Protein 6U1R (pdb70)

Solvent-accessible surface area: 25966 Å² total; per-residue (Å²): 88,31,0,36,0,43,0,7,1,20,26,12,52,2,0,1,0,2,9,0,66,38,1,8,9,8,3,5,56,13,2,15,56,36,42,8,32,133,142,56,49,62,29,2,96,164,37,2,107,93,49,4,31,59,77,1,32,105,98,9,17,60,78,0,61,159,36,3,48,86,0,1,107,25,0,85,91,58,64,8,107,22,49,109,7,147,64,63,76,13,134,17,68,4,19,7,32,56,27,138,7,163,0,8,8,0,0,0,0,0,11,2,5,2,8,2,10,2,56,20,2,0,16,12,2,12,0,17,32,9,20,9,16,6,12,21,12,0,11,104,18,3,33,77,2,7,117,55,26,2,58,9,6,8,5,6,51,3,3,0,48,88,57,0,8,51,126,134,5,123,48,30,124,151,74,90,105,57,99,28,2,17,38,83,50,3,7,0,0,2,2,0,0,5,0,10,0,1,72,1,1,0,0,1,85,1,0,3,1,1,49,35,0,18,69,4,0,55,42,49,10,88,119,85,23,112,22,41,58,5,121,10,104,13,64,40,5,41,25,0,2,34,4,0,4,2,0,7,49,20,64,0,0,0,0,33,93,31,6,46,55,126,164,18,28,172,47,2,152,76,14,80,60,15,71,3,36,109,10,140,51,106,2,141,27,115,10,100,28,29,52,65,12,16,4,2,3,3,2,4,1,34,89,78,68,0,0,0,5,124,113,5,125,41,6,29,140,16,0,126,106,74,55,10,119,31,36,58,4,47,0,29,31,0,11,3,0,64,9,4,3,4,8,0,0,3,0,0,49,2,153,29,90,44,83,63,41,71,88,34,0,36,1,42,0,7,1,20,23,12,49,4,0,1,0,5,22,0,88,44,0,9,45,23,11,107,95,20,5,12,86,25,20,36,93,85,18,30,109,77,1,36,104,106,14,30,61,80,0,59,159,37,4,59,82,0,4,105,23,0,90,76,58,66,8,112,18,54,135,19,80,107,40,81,16,134,18,67,4,22,8,35,55,21,140,8,168,0,8,11,0,2,0,1,0,12,3,5,2,9,2,10,3,48,20,2,1,16,12,3,11,0,18,37,14,20,10,18,6,12,17,2,0,10,74,14,2,30,70,2,3,143,54,26,1,72,10,4,8,4,8,52,4,9,0,64,88,57,0,10,33,106,139,3,132,83,118,111,142,20,0,17,38,84,54,4,10,0,0,3,2,0,0,4,0,8,0,1,83,0,1,0,0,1,82,1,0,3,0,0,34,24,0,1,77,4,0,61,57,47,10,91,126,89,25,116,16,38,71,6,115,10,96,10,66,51,4,44,20,0,3,33,3,0,5,1,1,6,50,20,67,0,0,0,0,32,89,26,6,48,61,136,149,24,26,157,26,2,144,79,13,80,65,14,71,3,37,109,9,140,45,76,5,159,61,143,51,80,26,23,41,63,10,9,4,2,3,3,1,4,0,34,87,77,64,0,0,0,4,122,109,4,127,39,6,23,137,16,0,122,104,73,56,12,124,29,35,54,5,50,0,16,23,0,8,2,0,39,5,4,3,4,8,0,0,3,1,0,43,2,157,29,90,37,88,65,38,81

Radius of gyration: 27.12 Å; Cα contacts (8 Å, |Δi|>4): 1651; chains: 2; bounding box: 63×50×79 Å

Foldseek 3Di:
DLFFDFFQFFFFAEKEFFALPLFWAAACPDFQCQLDDPVCSVLQPVVHHHFTLHHDPPVLRVVQVVLSVVVVVVCVVVNYHYHYQDWDNQQPKDDDPAGTGRGAGGGQFPQFAWDRHGLEIEGFQWLRPSCLCVCVSCVVVVVVSVVVPGHYYYDPHDPNHPLQFAPVDDQDDLPDAADEGGDVPAAGGTNQQWGGDFQEIEGEDANIGDPRNVVVVCVVSVVRHDYHYFAWPNNSDDGCQLAWADQAQQEIEGEPRTHDPVRGPPVNVSHDYQYQDQQVDWDDDPNDSDDSSQQSNWHHSHSAEIEGEDSSVSRCVSSVVVRHDYDYGHRSSCCSSPHGDNRRMDRRDRPDDGDDRD/DLFFDFFQFFAFAEKEFFALPQFWADDCPPAQVQQFCLTQHRDPPVLRVVLRVLSVVVVVVCVVVNYHYHYWADDNQQPKDDDPAGIGRGAGGRQFPQFQWDRHGLEIEGFQWLNPSCLCVCVRVVVVVVVSVVVPGHYYYDPHDPNHPQQFDRVDDQDCPATGDVPAAGGTNLQWGGDFQEIEGEDANIGDPRNVVVVCVVSVVRHDYHYFYWPDSSDDGCQLAWADQAQQEIEGEVNTHDPVRDPPVNPSHDYQYQDQQVDQQDDPAAGDGSSLQSNWGHSHSAEIEGEPSSVSRCVSSVVVRHHYDYGHRSSCCSSPHDDNRRMDRRDGPDDRDDRD

Sequence (698 aa):
CPVNSYNEWDALEEVIVGSVEEGAMLPALEPINKWTFPLEELASAQKVLFEETGGIPYPPEMIAVAHKELNEFIHILEAEGVKVRRVKPVDFFASFSTPAWQVRSGFCAANPRDVFLVIGNEIIEAPMADRNRYFEAWAYRDLLKEYFQAGAKWTAAPKPQLFDAQYDFNFQFPQTGEPSRFVVTEFEPTFDAADFVRCGRDIFGQKSHVTNSLGIEEWLQQRHLEDEYRIHIIESQCPEALHIDTTLMPLAPGKILVNPEEFVDVNKLPKILKSWDILVAPYPNHIPQNQLRLVSEWAGLNVLMLDEERVIVEKKQEPMIKALKDWGFKPIVCSFESYYPFLGSFHCATLDVRRRGTLQSYFCPVNSYNEWDALEEVIVGSVEGAMLPALEPINKWTFPTGGIPYPPEMIAVAHKELNEFIHHILEAEGVKVRRVKPVDFFASFSTPAWQVRSGFCAANPRDVFLVIGNEIIEAPMADRNRYFEAWAYRDLLKEYFQAGAKWTAAPKPQLFDAQYDFNFQFPSRFVVTEFEPTFDAADFVRCGRDIFGQKSHVTNSLGIEWLQRHLEDEYRIHIIESQCPEALHIDTTLMPLAPGKILVNPEFVDVNKLPKILKSWDILVAPYPNHIPQNQLRLVSEWAGLNVLMLDEERVIVEKKQEPMIKALKDWGFKPIVCSFESYYPFLGSFHCATLDVRRRGTLQSYF

CATH classification: 3.75.10.10

Structure (mmCIF, N/CA/C/O backbone):
data_6U1R
#
_entry.id   6U1R
#
_cell.length_a   49.378
_cell.length_b   100.562
_cell.length_c   163.941
_cell.angle_alpha   90.00
_cell.angle_beta   90.00
_cell.angle_gamma   90.00
#
_symmetry.space_group_name_H-M   'P 2 21 21'
#
loop_
_entity.id
_entity.type
_entity.pdbx_description
1 polymer SxtG
2 non-polymer 'FORMIC ACID'
3 water water
#
loop_
_atom_site.group_PDB
_atom_site.id
_atom_site.type_symbol
_atom_site.label_atom_id
_atom_site.label_alt_id
_atom_site.label_comp_id
_atom_site.label_asym_id
_atom_site.label_entity_id
_atom_site.label_seq_id
_atom_site.pdbx_PDB_ins_code
_atom_site.Cartn_x
_atom_site.Cartn_y
_atom_site.Cartn_z
_atom_site.occupancy
_atom_site.B_iso_or_equiv
_atom_site.auth_seq_id
_atom_site.auth_comp_id
_atom_site.auth_asym_id
_atom_site.auth_atom_id
_atom_site.pdbx_PDB_model_num
ATOM 1 N N . CYS A 1 26 ? 10.703 42.738 -17.133 1.00 27.03 20 CYS A N 1
ATOM 2 C CA . CYS A 1 26 ? 11.185 41.398 -16.774 1.00 24.64 20 CYS A CA 1
ATOM 3 C C . CYS A 1 26 ? 10.391 40.870 -15.585 1.00 22.44 20 CYS A C 1
ATOM 4 O O . CYS A 1 26 ? 10.323 41.527 -14.546 1.00 26.12 20 CYS A O 1
ATOM 11 N N . PRO A 1 27 ? 9.777 39.694 -15.731 1.00 21.74 21 PRO A N 1
ATOM 12 C CA . PRO A 1 27 ? 8.971 39.149 -14.626 1.00 21.41 21 PRO A CA 1
ATOM 13 C C . PRO A 1 27 ? 9.789 38.622 -13.455 1.00 18.90 21 PRO A C 1
ATOM 14 O O . PRO A 1 27 ? 9.211 38.380 -12.392 1.00 19.14 21 PRO A O 1
ATOM 25 N N . VAL A 1 28 ? 11.080 38.385 -13.623 1.00 18.02 22 VAL A N 1
ATOM 26 C CA . VAL A 1 28 ? 11.961 37.958 -12.531 1.00 17.86 22 VAL A CA 1
ATOM 27 C C . VAL A 1 28 ? 12.687 39.188 -11.989 1.00 17.44 22 VAL A C 1
ATOM 28 O O . VAL A 1 28 ? 13.428 39.856 -12.721 1.00 17.77 22 VAL A O 1
ATOM 41 N N . ASN A 1 29 ? 12.473 39.490 -10.702 1.00 15.95 23 ASN A N 1
ATOM 42 C CA . ASN A 1 29 ? 13.083 40.664 -10.069 1.00 15.81 23 ASN A CA 1
ATOM 43 C C . ASN A 1 29 ? 12.948 40.467 -8.554 1.00 15.35 23 ASN A C 1
ATOM 44 O O . ASN A 1 29 ? 11.888 40.755 -8.000 1.00 16.12 23 ASN A O 1
ATOM 55 N N . SER A 1 30 ? 14.003 39.968 -7.904 1.00 14.38 24 SER A N 1
ATOM 56 C CA . SER A 1 30 ? 13.970 39.805 -6.445 1.00 15.17 24 SER A CA 1
ATOM 57 C C . SER A 1 30 ? 15.383 39.917 -5.894 1.00 14.71 24 SER A C 1
ATOM 58 O O . SER A 1 30 ? 16.252 39.140 -6.280 1.00 14.67 24 SER A O 1
ATOM 66 N N . TYR A 1 31 ? 15.594 40.866 -4.982 1.00 14.08 25 TYR A N 1
ATOM 67 C CA . TYR A 1 31 ? 16.911 41.185 -4.455 1.00 14.05 25 TYR A CA 1
ATOM 68 C C . TYR A 1 31 ? 17.073 40.882 -2.970 1.00 13.65 25 TYR A C 1
ATOM 69 O O . TYR A 1 31 ? 18.192 40.987 -2.464 1.00 15.90 25 TYR A O 1
ATOM 87 N N . ASN A 1 32 ? 16.008 40.505 -2.270 1.00 13.40 26 ASN A N 1
ATOM 88 C CA . ASN A 1 32 ? 16.056 40.303 -0.825 1.00 14.18 26 ASN A CA 1
ATOM 89 C C . ASN A 1 32 ? 14.798 39.542 -0.419 1.00 13.84 26 ASN A C 1
ATOM 90 O O . ASN A 1 32 ? 13.967 39.199 -1.261 1.00 14.19 26 ASN A O 1
ATOM 101 N N . GLU A 1 33 ? 14.640 39.303 0.880 1.00 13.52 27 GLU A N 1
ATOM 102 C CA . GLU A 1 33 ? 13.552 38.453 1.368 1.00 13.94 27 GLU A CA 1
ATOM 103 C C . GLU A 1 33 ? 12.263 39.217 1.686 1.00 12.60 27 GLU A C 1
ATOM 104 O O . GLU A 1 33 ? 11.283 38.584 2.084 1.00 14.05 27 GLU A O 1
ATOM 116 N N . TRP A 1 34 ? 12.222 40.543 1.507 1.00 14.01 28 TRP A N 1
ATOM 117 C CA . TRP A 1 34 ? 11.159 41.349 2.110 1.00 14.68 28 TRP A CA 1
ATOM 118 C C . TRP A 1 34 ? 10.482 42.356 1.185 1.00 15.96 28 TRP A C 1
ATOM 119 O O . TRP A 1 34 ? 9.428 42.873 1.575 1.00 16.66 28 TRP A O 1
ATOM 140 N N . ASP A 1 35 ? 11.060 42.718 0.042 1.00 15.18 29 ASP A N 1
ATOM 141 C CA . ASP A 1 35 ? 10.388 43.691 -0.814 1.00 16.70 29 ASP A CA 1
ATOM 142 C C . ASP A 1 35 ? 9.008 43.158 -1.217 1.00 17.15 29 ASP A C 1
ATOM 143 O O . ASP A 1 35 ? 8.760 41.943 -1.252 1.00 16.32 29 ASP A O 1
ATOM 152 N N . ALA A 1 36 ? 8.100 44.086 -1.517 1.00 17.02 30 ALA A N 1
ATOM 153 C CA . ALA A 1 36 ? 6.693 43.762 -1.747 1.00 15.98 30 ALA A CA 1
ATOM 154 C C . ALA A 1 36 ? 6.512 42.632 -2.760 1.00 17.82 30 ALA A C 1
ATOM 155 O O . ALA A 1 36 ? 6.888 42.763 -3.929 1.00 16.85 30 ALA A O 1
ATOM 162 N N . LEU A 1 37 ? 5.905 41.532 -2.314 1.00 15.37 31 LEU A N 1
ATOM 163 C CA . LEU A 1 37 ? 5.873 40.290 -3.088 1.00 16.17 31 LEU A CA 1
ATOM 164 C C . LEU A 1 37 ? 4.792 40.365 -4.160 1.00 16.86 31 LEU A C 1
ATOM 165 O O . LEU A 1 37 ? 3.616 40.584 -3.845 1.00 17.11 31 LEU A O 1
ATOM 181 N N . GLU A 1 38 ? 5.188 40.199 -5.422 1.00 16.41 32 GLU A N 1
ATOM 182 C CA . GLU A 1 38 ? 4.256 40.272 -6.550 1.00 17.58 32 GLU A CA 1
ATOM 183 C C . GLU A 1 38 ? 3.961 38.917 -7.170 1.00 17.42 32 GLU A C 1
ATOM 184 O O . GLU A 1 38 ? 2.828 38.661 -7.580 1.00 15.39 32 GLU A O 1
ATOM 196 N N . GLU A 1 39 ? 4.956 38.037 -7.248 1.00 16.27 33 GLU A N 1
ATOM 197 C CA . GLU A 1 39 ? 4.754 36.742 -7.878 1.00 17.06 33 GLU A CA 1
ATOM 198 C C . GLU A 1 39 ? 5.655 35.732 -7.186 1.00 16.30 33 GLU A C 1
ATOM 199 O O . GLU A 1 39 ? 6.817 36.031 -6.887 1.00 14.61 33 GLU A O 1
ATOM 211 N N . VAL A 1 40 ? 5.095 34.549 -6.922 1.00 16.29 34 VAL A N 1
ATOM 212 C CA . VAL A 1 40 ? 5.785 33.489 -6.196 1.00 15.26 34 VAL A CA 1
ATOM 213 C C . VAL A 1 40 ? 5.456 32.141 -6.838 1.00 16.49 34 VAL A C 1
ATOM 214 O O . VAL A 1 40 ? 4.316 31.904 -7.258 1.00 15.89 34 VAL A O 1
ATOM 227 N N . ILE A 1 41 ? 6.466 31.267 -6.965 1.00 14.80 35 ILE A N 1
ATOM 228 C CA . ILE A 1 41 ? 6.237 29.855 -7.280 1.00 14.58 35 ILE A CA 1
ATOM 229 C C . ILE A 1 41 ? 5.981 29.137 -5.965 1.00 14.60 35 ILE A C 1
ATOM 230 O O . ILE A 1 41 ? 6.728 29.325 -4.999 1.00 13.52 35 ILE A O 1
ATOM 246 N N . VAL A 1 42 ? 4.931 28.325 -5.911 1.00 14.92 36 VAL A N 1
ATOM 247 C CA . VAL A 1 42 ? 4.632 27.529 -4.722 1.00 13.78 36 VAL A CA 1
ATOM 248 C C . VAL A 1 42 ? 4.810 26.061 -5.081 1.00 15.85 36 VAL A C 1
ATOM 249 O O . VAL A 1 42 ? 4.490 25.643 -6.198 1.00 16.14 36 VAL A O 1
ATOM 262 N N . GLY A 1 43 ? 5.343 25.287 -4.145 1.00 15.03 37 GLY A N 1
ATOM 263 C CA . GLY A 1 43 ? 5.618 23.888 -4.377 1.00 14.87 37 GLY A CA 1
ATOM 264 C C . GLY A 1 43 ? 4.356 23.027 -4.466 1.00 16.72 37 GLY A C 1
ATOM 265 O O . GLY A 1 43 ? 3.216 23.482 -4.327 1.00 17.47 37 GLY A O 1
ATOM 269 N N . SER A 1 44 ? 4.592 21.745 -4.717 1.00 16.12 38 SER A N 1
ATOM 270 C CA . SER A 1 44 ? 3.537 20.745 -4.827 1.00 18.74 38 SER A CA 1
ATOM 271 C C . SER A 1 44 ? 3.975 19.484 -4.101 1.00 17.17 38 SER A C 1
ATOM 272 O O . SER A 1 44 ? 5.149 19.102 -4.174 1.00 16.40 38 SER A O 1
ATOM 280 N N . VAL A 1 45 ? 3.041 18.839 -3.396 1.00 15.24 39 VAL A N 1
ATOM 281 C CA . VAL A 1 45 ? 3.333 17.582 -2.716 1.00 16.38 39 VAL A CA 1
ATOM 282 C C . VAL A 1 45 ? 2.856 16.368 -3.493 1.00 17.15 39 VAL A C 1
ATOM 283 O O . VAL A 1 45 ? 3.103 15.237 -3.062 1.00 16.83 39 VAL A O 1
ATOM 296 N N . GLU A 1 46 ? 2.169 16.549 -4.611 1.00 18.49 40 GLU A N 1
ATOM 297 C CA A GLU A 1 46 ? 1.657 15.372 -5.299 0.35 19.52 40 GLU A CA 1
ATOM 298 C CA B GLU A 1 46 ? 1.656 15.411 -5.366 0.65 19.71 40 GLU A CA 1
ATOM 299 C C . GLU A 1 46 ? 2.802 14.578 -5.934 1.00 17.95 40 GLU A C 1
ATOM 300 O O . GLU A 1 46 ? 3.803 15.128 -6.411 1.00 15.79 40 GLU A O 1
ATOM 323 N N . GLY A 1 47 ? 2.660 13.254 -5.875 1.00 17.02 41 GLY A N 1
ATOM 324 C CA . GLY A 1 47 ? 3.652 12.324 -6.399 1.00 15.04 41 GLY A CA 1
ATOM 325 C C . GLY A 1 47 ? 4.926 12.239 -5.597 1.00 15.45 41 GLY A C 1
ATOM 326 O O . GLY A 1 47 ? 5.903 11.645 -6.073 1.00 15.28 41 GLY A O 1
ATOM 330 N N . ALA A 1 48 ? 4.935 12.821 -4.399 1.00 14.99 42 ALA A N 1
ATOM 331 C CA . ALA A 1 48 ? 6.136 12.945 -3.584 1.00 14.32 42 ALA A CA 1
ATOM 332 C C . ALA A 1 48 ? 6.642 11.581 -3.108 1.00 14.76 42 ALA A C 1
ATOM 333 O O . ALA A 1 48 ? 5.857 10.698 -2.756 1.00 14.01 42 ALA A O 1
ATOM 340 N N . MET A 1 49 ? 7.969 11.424 -3.118 1.00 15.77 43 MET A N 1
ATOM 341 C CA . MET A 1 49 ? 8.683 10.233 -2.674 1.00 13.73 43 MET A CA 1
ATOM 342 C C . MET A 1 49 ? 9.497 10.568 -1.434 1.00 16.05 43 MET A C 1
ATOM 343 O O . MET A 1 49 ? 10.062 11.657 -1.337 1.00 16.40 43 MET A O 1
ATOM 357 N N . LEU A 1 50 ? 9.568 9.633 -0.489 1.00 14.83 44 LEU A N 1
ATOM 358 C CA . LEU A 1 50 ? 10.296 9.890 0.744 1.00 17.23 44 LEU A CA 1
ATOM 359 C C . LEU A 1 50 ? 11.768 10.213 0.461 1.00 16.62 44 LEU A C 1
ATOM 360 O O . LEU A 1 50 ? 12.351 9.721 -0.516 1.00 14.68 44 LEU A O 1
ATOM 376 N N . PRO A 1 51 ? 12.397 11.025 1.319 1.00 16.20 45 PRO A N 1
ATOM 377 C CA . PRO A 1 51 ? 13.844 11.227 1.231 1.00 18.27 45 PRO A CA 1
ATOM 378 C C . PRO A 1 51 ? 14.578 9.902 1.349 1.00 17.71 45 PRO A C 1
ATOM 379 O O . PRO A 1 51 ? 14.129 8.987 2.043 1.00 18.20 45 PRO A O 1
ATOM 390 N N . ALA A 1 52 ? 15.736 9.829 0.703 1.00 16.78 46 ALA A N 1
ATOM 391 C CA . ALA A 1 52 ? 16.620 8.679 0.821 1.00 18.26 46 ALA A CA 1
ATOM 392 C C . ALA A 1 52 ? 17.563 8.855 2.001 1.00 18.83 46 ALA A C 1
ATOM 393 O O . ALA A 1 52 ? 18.093 9.952 2.237 1.00 18.36 46 ALA A O 1
ATOM 400 N N . LEU A 1 53 ? 17.787 7.757 2.721 1.00 16.25 47 LEU A N 1
ATOM 401 C CA . LEU A 1 53 ? 18.594 7.792 3.931 1.00 17.98 47 LEU A CA 1
ATOM 402 C C . LEU A 1 53 ? 20.059 8.076 3.632 1.00 21.80 47 LEU A C 1
ATOM 403 O O . LEU A 1 53 ? 20.744 8.741 4.431 1.00 20.88 47 LEU A O 1
ATOM 419 N N . GLU A 1 54 ? 20.556 7.583 2.503 1.00 20.09 48 GLU A N 1
ATOM 420 C CA . GLU A 1 54 ? 21.986 7.624 2.216 1.00 24.40 48 GLU A CA 1
ATOM 421 C C . GLU A 1 54 ? 22.255 8.411 0.952 1.00 25.92 48 GLU A C 1
ATOM 422 O O . GLU A 1 54 ? 21.391 8.479 0.065 1.00 26.59 48 GLU A O 1
ATOM 434 N N . PRO A 1 55 ? 23.447 9.036 0.861 1.00 27.09 49 PRO A N 1
ATOM 435 C CA . PRO A 1 55 ? 24.471 9.097 1.906 1.00 26.85 49 PRO A CA 1
ATOM 436 C C . PRO A 1 55 ? 24.403 10.386 2.738 1.00 26.60 49 PRO A C 1
ATOM 437 O O . PRO A 1 55 ? 25.336 10.580 3.519 1.00 26.35 49 PRO A O 1
ATOM 448 N N . ILE A 1 56 ? 23.347 11.203 2.589 1.00 22.55 50 ILE A N 1
ATOM 449 C CA . ILE A 1 56 ? 23.252 12.521 3.241 1.00 23.44 50 ILE A CA 1
ATOM 450 C C . ILE A 1 56 ? 22.263 12.519 4.404 1.00 20.97 50 ILE A C 1
ATOM 451 O O . ILE A 1 56 ? 22.602 12.929 5.517 1.00 19.25 50 ILE A O 1
ATOM 467 N N . ASN A 1 57 ? 21.003 12.163 4.140 1.00 17.87 51 ASN A N 1
ATOM 468 C CA . ASN A 1 57 ? 19.931 12.594 5.028 1.00 19.61 51 ASN A CA 1
ATOM 469 C C . ASN A 1 57 ? 19.971 11.915 6.389 1.00 18.40 51 ASN A C 1
ATOM 470 O O . ASN A 1 57 ? 19.419 12.455 7.353 1.00 18.93 51 ASN A O 1
ATOM 481 N N . LYS A 1 58 ? 20.621 10.771 6.513 1.00 18.37 52 LYS A N 1
ATOM 482 C CA . LYS A 1 58 ? 20.724 10.192 7.847 1.00 17.90 52 LYS A CA 1
ATOM 483 C C . LYS A 1 58 ? 21.426 11.134 8.823 1.00 19.95 52 LYS A C 1
ATOM 484 O O . LYS A 1 58 ? 21.241 11.007 10.037 1.00 19.24 52 LYS A O 1
ATOM 503 N N . TRP A 1 59 ? 22.198 12.096 8.327 1.00 18.88 53 TRP A N 1
ATOM 504 C CA . TRP A 1 59 ? 22.920 13.017 9.196 1.00 18.20 53 TRP A CA 1
ATOM 505 C C . TRP A 1 59 ? 22.103 14.255 9.557 1.00 18.84 53 TRP A C 1
ATOM 506 O O . TRP A 1 59 ? 22.618 15.149 10.243 1.00 16.66 53 TRP A O 1
ATOM 527 N N . THR A 1 60 ? 20.846 14.324 9.133 1.00 18.42 54 THR A N 1
ATOM 528 C CA . THR A 1 60 ? 19.929 15.336 9.624 1.00 20.50 54 THR A CA 1
ATOM 529 C C . THR A 1 60 ? 19.174 14.867 10.856 1.00 23.39 54 THR A C 1
ATOM 530 O O . THR A 1 60 ? 18.253 15.557 11.300 1.00 26.03 54 THR A O 1
ATOM 541 N N . PHE A 1 61 ? 19.554 13.720 11.429 1.00 25.67 55 PHE A N 1
ATOM 542 C CA . PHE A 1 61 ? 18.886 13.192 12.606 1.00 28.45 55 PHE A CA 1
ATOM 543 C C . PHE A 1 61 ? 19.858 13.123 13.776 1.00 29.14 55 PHE A C 1
ATOM 544 O O . PHE A 1 61 ? 20.958 12.582 13.622 1.00 25.94 55 PHE A O 1
ATOM 561 N N . PRO A 1 62 ? 19.498 13.619 14.955 1.00 30.88 56 PRO A N 1
ATOM 562 C CA . PRO A 1 62 ? 20.317 13.313 16.132 1.00 35.99 56 PRO A CA 1
ATOM 563 C C . PRO A 1 62 ? 20.307 11.810 16.365 1.00 35.25 56 PRO A C 1
ATOM 564 O O . PRO A 1 62 ? 19.347 11.119 16.017 1.00 33.27 56 PRO A O 1
ATOM 575 N N . LEU A 1 63 ? 21.404 11.301 16.926 1.00 33.30 57 LEU A N 1
ATOM 576 C CA . LEU A 1 63 ? 21.565 9.853 17.044 1.00 40.17 57 LEU A CA 1
ATOM 577 C C . LEU A 1 63 ? 20.336 9.182 17.652 1.00 38.99 57 LEU A C 1
ATOM 578 O O . LEU A 1 63 ? 19.991 8.057 17.271 1.00 39.88 57 LEU A O 1
ATOM 594 N N . GLU A 1 64 ? 19.654 9.851 18.585 1.00 40.32 58 GLU A N 1
ATOM 595 C CA . GLU A 1 64 ? 18.521 9.223 19.256 1.00 44.22 58 GLU A CA 1
ATOM 596 C C . GLU A 1 64 ? 17.287 9.118 18.357 1.00 43.52 58 GLU A C 1
ATOM 597 O O . GLU A 1 64 ? 16.379 8.337 18.668 1.00 41.40 58 GLU A O 1
ATOM 609 N N . GLU A 1 65 ? 17.236 9.866 17.249 1.00 38.15 59 GLU A N 1
ATOM 610 C CA . GLU A 1 65 ? 16.167 9.721 16.260 1.00 38.92 59 GLU A CA 1
ATOM 611 C C . GLU A 1 65 ? 16.526 8.792 15.102 1.00 37.10 59 GLU A C 1
ATOM 612 O O . GLU A 1 65 ? 15.652 8.477 14.285 1.00 34.18 59 GLU A O 1
ATOM 624 N N . LEU A 1 66 ? 17.775 8.332 15.021 1.00 33.93 60 LEU A N 1
ATOM 625 C CA . LEU A 1 66 ? 18.213 7.576 13.853 1.00 33.73 60 LEU A CA 1
ATOM 626 C C . LEU A 1 66 ? 17.491 6.236 13.750 1.00 35.83 60 LEU A C 1
ATOM 627 O O . LEU A 1 66 ? 17.189 5.774 12.643 1.00 32.74 60 LEU A O 1
ATOM 643 N N . ALA A 1 67 ? 17.214 5.594 14.889 1.00 35.20 61 ALA A N 1
ATOM 644 C CA . ALA A 1 67 ? 16.593 4.273 14.860 1.00 36.79 61 ALA A CA 1
ATOM 645 C C . ALA A 1 67 ? 15.230 4.321 14.184 1.00 32.20 61 ALA A C 1
ATOM 646 O O . ALA A 1 67 ? 14.913 3.470 13.350 1.00 32.57 61 ALA A O 1
ATOM 653 N N . SER A 1 68 ? 14.414 5.315 14.519 1.00 29.85 62 SER A N 1
ATOM 654 C CA . SER A 1 68 ? 13.089 5.403 13.919 1.00 31.83 62 SER A CA 1
ATOM 655 C C . SER A 1 68 ? 13.172 5.821 12.461 1.00 32.77 62 SER A C 1
ATOM 656 O O . SER A 1 68 ? 12.437 5.294 11.612 1.00 29.65 62 SER A O 1
ATOM 664 N N . ALA A 1 69 ? 14.066 6.767 12.153 1.00 33.16 63 ALA A N 1
ATOM 665 C CA . ALA A 1 69 ? 14.150 7.293 10.797 1.00 30.75 63 ALA A CA 1
ATOM 666 C C . ALA A 1 69 ? 14.653 6.234 9.832 1.00 28.71 63 ALA A C 1
ATOM 667 O O . ALA A 1 69 ? 14.207 6.175 8.679 1.00 26.07 63 ALA A O 1
ATOM 674 N N . GLN A 1 70 ? 15.580 5.389 10.276 1.00 28.49 64 GLN A N 1
ATOM 675 C CA . GLN A 1 70 ? 16.158 4.433 9.353 1.00 29.24 64 GLN A CA 1
ATOM 676 C C . GLN A 1 70 ? 15.192 3.304 9.035 1.00 25.35 64 GLN A C 1
ATOM 677 O O . GLN A 1 70 ? 15.371 2.634 8.019 1.00 24.76 64 GLN A O 1
ATOM 691 N N . LYS A 1 71 ? 14.139 3.121 9.831 1.00 25.05 65 LYS A N 1
ATOM 692 C CA . LYS A 1 71 ? 13.086 2.181 9.459 1.00 24.09 65 LYS A CA 1
ATOM 693 C C . LYS A 1 71 ? 12.169 2.753 8.389 1.00 25.03 65 LYS A C 1
ATOM 694 O O . LYS A 1 71 ? 11.674 2.003 7.537 1.00 22.33 65 LYS A O 1
ATOM 713 N N . VAL A 1 72 ? 11.968 4.074 8.404 1.00 24.72 66 VAL A N 1
ATOM 714 C CA . VAL A 1 72 ? 11.006 4.744 7.532 1.00 23.80 66 VAL A CA 1
ATOM 715 C C . VAL A 1 72 ? 11.602 5.001 6.158 1.00 21.48 66 VAL A C 1
ATOM 716 O O . VAL A 1 72 ? 10.955 4.765 5.130 1.00 22.86 66 VAL A O 1
ATOM 729 N N . LEU A 1 73 ? 12.819 5.533 6.130 1.00 20.60 67 LEU A N 1
ATOM 730 C CA . LEU A 1 73 ? 13.488 5.961 4.917 1.00 19.58 67 LEU A CA 1
ATOM 731 C C . LEU A 1 73 ? 14.382 4.850 4.406 1.00 19.78 67 LEU A C 1
ATOM 732 O O . LEU A 1 73 ? 15.082 4.198 5.185 1.00 20.25 67 LEU A O 1
ATOM 748 N N . PHE A 1 74 ? 14.382 4.657 3.094 1.00 18.93 68 PHE A N 1
ATOM 749 C CA . PHE A 1 74 ? 15.175 3.602 2.487 1.00 16.84 68 PHE A CA 1
ATOM 750 C C . PHE A 1 74 ? 16.438 4.177 1.841 1.00 20.02 68 PHE A C 1
ATOM 751 O O . PHE A 1 74 ? 16.594 5.394 1.660 1.00 18.03 68 PHE A O 1
ATOM 768 N N . GLU A 1 75 ? 17.341 3.256 1.477 1.00 19.44 69 GLU A N 1
ATOM 769 C CA A GLU A 1 75 ? 18.707 3.681 1.214 0.32 19.82 69 GLU A CA 1
ATOM 770 C CA B GLU A 1 75 ? 18.729 3.572 1.111 0.68 20.04 69 GLU A CA 1
ATOM 771 C C . GLU A 1 75 ? 18.821 4.590 -0.017 1.00 19.81 69 GLU A C 1
ATOM 772 O O . GLU A 1 75 ? 19.563 5.577 0.048 1.00 21.11 69 GLU A O 1
ATOM 795 N N . THR A 1 76 ? 18.132 4.306 -1.127 1.00 18.52 70 THR A N 1
ATOM 796 C CA . THR A 1 76 ? 18.257 5.144 -2.316 1.00 18.62 70 THR A CA 1
ATOM 797 C C . THR A 1 76 ? 16.893 5.558 -2.850 1.00 17.08 70 THR A C 1
ATOM 798 O O . THR A 1 76 ? 16.745 5.821 -4.045 1.00 16.61 70 THR A O 1
ATOM 809 N N . GLY A 1 77 ? 15.900 5.651 -1.969 1.00 16.70 71 GLY A N 1
ATOM 810 C CA . GLY A 1 77 ? 14.579 6.088 -2.368 1.00 16.84 71 GLY A CA 1
ATOM 811 C C . GLY A 1 77 ? 13.695 4.956 -2.859 1.00 16.16 71 GLY A C 1
ATOM 812 O O . GLY A 1 77 ? 13.891 3.792 -2.483 1.00 17.54 71 GLY A O 1
ATOM 816 N N . GLY A 1 78 ? 12.721 5.282 -3.702 1.00 16.06 72 GLY A N 1
ATOM 817 C CA . GLY A 1 78 ? 11.814 4.294 -4.249 1.00 16.22 72 GLY A CA 1
ATOM 818 C C . GLY A 1 78 ? 10.564 4.044 -3.437 1.00 16.54 72 GLY A C 1
ATOM 819 O O . GLY A 1 78 ? 9.757 3.182 -3.823 1.00 18.77 72 GLY A O 1
ATOM 823 N N . ILE A 1 79 ? 10.356 4.781 -2.353 1.00 16.80 73 ILE A N 1
ATOM 824 C CA . ILE A 1 79 ? 9.208 4.610 -1.470 1.00 16.79 73 ILE A CA 1
ATOM 825 C C . ILE A 1 79 ? 8.367 5.883 -1.540 1.00 18.52 73 ILE A C 1
ATOM 826 O O . ILE A 1 79 ? 8.866 6.967 -1.221 1.00 17.18 73 ILE A O 1
ATOM 842 N N . PRO A 1 80 ? 7.078 5.817 -1.886 1.00 18.33 74 PRO A N 1
ATOM 843 C CA . PRO A 1 80 ? 6.262 7.042 -1.902 1.00 16.47 74 PRO A CA 1
ATOM 844 C C . PRO A 1 80 ? 5.910 7.517 -0.496 1.00 16.98 74 PRO A C 1
ATOM 845 O O . PRO A 1 80 ? 5.875 6.750 0.465 1.00 17.27 74 PRO A O 1
ATOM 856 N N . TYR A 1 81 ? 5.639 8.817 -0.381 1.00 17.14 75 TYR A N 1
ATOM 857 C CA . TYR A 1 81 ? 4.951 9.296 0.808 1.00 17.89 75 TYR A CA 1
ATOM 858 C C . TYR A 1 81 ? 3.597 8.600 0.910 1.00 18.64 75 TYR A C 1
ATOM 859 O O . TYR A 1 81 ? 2.956 8.342 -0.120 1.00 18.19 75 TYR A O 1
ATOM 877 N N . PRO A 1 82 ? 3.118 8.303 2.116 1.00 18.67 76 PRO A N 1
ATOM 878 C CA . PRO A 1 82 ? 1.757 7.778 2.252 1.00 21.41 76 PRO A CA 1
ATOM 879 C C . PRO A 1 82 ? 0.748 8.709 1.605 1.00 20.54 76 PRO A C 1
ATOM 880 O O . PRO A 1 82 ? 0.827 9.939 1.766 1.00 20.07 76 PRO A O 1
ATOM 891 N N . PRO A 1 83 ? -0.210 8.169 0.851 1.00 21.42 77 PRO A N 1
ATOM 892 C CA . PRO A 1 83 ? -1.166 9.047 0.159 1.00 20.57 77 PRO A CA 1
ATOM 893 C C . PRO A 1 83 ? -1.923 9.963 1.098 1.00 20.39 77 PRO A C 1
ATOM 894 O O . PRO A 1 83 ? -2.232 11.103 0.731 1.00 19.77 77 PRO A O 1
ATOM 905 N N . GLU A 1 84 ? -2.241 9.500 2.303 1.00 22.03 78 GLU A N 1
ATOM 906 C CA . GLU A 1 84 ? -3.003 10.352 3.204 1.00 20.79 78 GLU A CA 1
ATOM 907 C C . GLU A 1 84 ? -2.184 11.557 3.646 1.00 20.84 78 GLU A C 1
ATOM 908 O O . GLU A 1 84 ? -2.744 12.636 3.869 1.00 19.13 78 GLU A O 1
ATOM 920 N N . MET A 1 85 ? -0.862 11.402 3.773 1.00 20.64 79 MET A N 1
ATOM 921 C CA . MET A 1 85 ? -0.023 12.543 4.109 1.00 18.31 79 MET A CA 1
ATOM 922 C C . MET A 1 85 ? -0.019 13.575 2.988 1.00 18.54 79 MET A C 1
ATOM 923 O O . MET A 1 85 ? -0.097 14.780 3.246 1.00 18.10 79 MET A O 1
ATOM 937 N N . ILE A 1 86 ? 0.086 13.128 1.739 1.00 16.20 80 ILE A N 1
ATOM 938 C CA . ILE A 1 86 ? 0.018 14.054 0.616 1.00 18.02 80 ILE A CA 1
ATOM 939 C C . ILE A 1 86 ? -1.323 14.791 0.612 1.00 20.34 80 ILE A C 1
ATOM 940 O O . ILE A 1 86 ? -1.381 16.009 0.384 1.00 17.87 80 ILE A O 1
ATOM 956 N N . ALA A 1 87 ? -2.414 14.072 0.885 1.00 19.38 81 ALA A N 1
ATOM 957 C CA . ALA A 1 87 ? -3.741 14.680 0.815 1.00 19.89 81 ALA A CA 1
ATOM 958 C C . ALA A 1 87 ? -3.908 15.781 1.860 1.00 20.94 81 ALA A C 1
ATOM 959 O O . ALA A 1 87 ? -4.394 16.878 1.549 1.00 20.21 81 ALA A O 1
ATOM 966 N N . VAL A 1 88 ? -3.493 15.522 3.106 1.00 22.09 82 VAL A N 1
ATOM 967 C CA . VAL A 1 88 ? -3.649 16.539 4.148 1.00 21.80 82 VAL A CA 1
ATOM 968 C C . VAL A 1 88 ? -2.754 17.738 3.861 1.00 22.36 82 VAL A C 1
ATOM 969 O O . VAL A 1 88 ? -3.153 18.891 4.077 1.00 22.37 82 VAL A O 1
ATOM 982 N N . ALA A 1 89 ? -1.535 17.497 3.371 1.00 20.25 83 ALA A N 1
ATOM 983 C CA . ALA A 1 89 ? -0.651 18.606 3.048 1.00 19.37 83 ALA A CA 1
ATOM 984 C C . ALA A 1 89 ? -1.187 19.413 1.876 1.00 19.90 83 ALA A C 1
ATOM 985 O O . ALA A 1 89 ? -1.026 20.636 1.838 1.00 20.45 83 ALA A O 1
ATOM 992 N N . HIS A 1 90 ? -1.820 18.751 0.902 1.00 20.21 84 HIS A N 1
ATOM 993 C CA . HIS A 1 90 ? -2.369 19.492 -0.225 1.00 21.84 84 HIS A CA 1
ATOM 994 C C . HIS A 1 90 ? -3.470 20.431 0.248 1.00 21.52 84 HIS A C 1
ATOM 995 O O . HIS A 1 90 ? -3.584 21.555 -0.253 1.00 20.92 84 HIS A O 1
ATOM 1009 N N . LYS A 1 91 ? -4.238 20.014 1.266 1.00 20.87 85 LYS A N 1
ATOM 1010 C CA . LYS A 1 91 ? -5.290 20.873 1.808 1.00 23.14 85 LYS A CA 1
ATOM 1011 C C . LYS A 1 91 ? -4.711 22.125 2.469 1.00 21.09 85 LYS A C 1
ATOM 1012 O O . LYS A 1 91 ? -5.208 23.240 2.250 1.00 21.60 85 LYS A O 1
ATOM 1031 N N . GLU A 1 92 ? -3.669 21.970 3.291 1.00 20.45 86 GLU A N 1
ATOM 1032 C CA . GLU A 1 92 ? -3.103 23.147 3.945 1.00 20.13 86 GLU A CA 1
ATOM 1033 C C . GLU A 1 92 ? -2.371 24.022 2.932 1.00 18.97 86 GLU A C 1
ATOM 1034 O O . GLU A 1 92 ? -2.403 25.255 3.019 1.00 18.20 86 GLU A O 1
ATOM 1046 N N . LEU A 1 93 ? -1.724 23.397 1.953 1.00 17.55 87 LEU A N 1
ATOM 1047 C CA . LEU A 1 93 ? -1.136 24.135 0.843 1.00 16.27 87 LEU A CA 1
ATOM 1048 C C . LEU A 1 93 ? -2.178 25.014 0.146 1.00 17.57 87 LEU A C 1
ATOM 1049 O O . LEU A 1 93 ? -1.919 26.187 -0.158 1.00 15.78 87 LEU A O 1
ATOM 1065 N N . ASN A 1 94 ? -3.370 24.474 -0.095 1.00 17.68 88 ASN A N 1
ATOM 1066 C CA . ASN A 1 94 ? -4.408 25.262 -0.754 1.00 19.95 88 ASN A CA 1
ATOM 1067 C C . ASN A 1 94 ? -4.812 26.476 0.078 1.00 18.63 88 ASN A C 1
ATOM 1068 O O . ASN A 1 94 ? -5.046 27.559 -0.472 1.00 21.64 88 ASN A O 1
ATOM 1079 N N . GLU A 1 95 ? -4.901 26.322 1.397 1.00 20.19 89 GLU A N 1
ATOM 1080 C CA . GLU A 1 95 ? -5.242 27.468 2.238 1.00 22.53 89 GLU A CA 1
ATOM 1081 C C . GLU A 1 95 ? -4.118 28.508 2.241 1.00 21.45 89 GLU A C 1
ATOM 1082 O O . GLU A 1 95 ? -4.383 29.714 2.211 1.00 20.47 89 GLU A O 1
ATOM 1094 N N . PHE A 1 96 ? -2.864 28.055 2.300 1.00 19.21 90 PHE A N 1
ATOM 1095 C CA . PHE A 1 96 ? -1.713 28.951 2.183 1.00 18.88 90 PHE A CA 1
ATOM 1096 C C . PHE A 1 96 ? -1.777 29.754 0.884 1.00 17.03 90 PHE A C 1
ATOM 1097 O O . PHE A 1 96 ? -1.602 30.977 0.880 1.00 17.44 90 PHE A O 1
ATOM 1114 N N . ILE A 1 97 ? -2.070 29.086 -0.233 1.00 17.07 91 ILE A N 1
ATOM 1115 C CA . ILE A 1 97 ? -2.196 29.784 -1.504 1.00 17.49 91 ILE A CA 1
ATOM 1116 C C . ILE A 1 97 ? -3.362 30.777 -1.466 1.00 18.84 91 ILE A C 1
ATOM 1117 O O . ILE A 1 97 ? -3.243 31.910 -1.960 1.00 18.22 91 ILE A O 1
ATOM 1133 N N . HIS A 1 98 ? -4.491 30.384 -0.857 1.00 19.58 92 HIS A N 1
ATOM 1134 C CA . HIS A 1 98 ? -5.627 31.301 -0.743 1.00 20.75 92 HIS A CA 1
ATOM 1135 C C . HIS A 1 98 ? -5.228 32.578 0.006 1.00 19.77 92 HIS A C 1
ATOM 1136 O O . HIS A 1 98 ? -5.610 33.686 -0.388 1.00 20.48 92 HIS A O 1
ATOM 1150 N N . ILE A 1 99 ? -4.459 32.442 1.087 1.00 19.84 93 ILE A N 1
ATOM 1151 C CA . ILE A 1 99 ? -3.957 33.616 1.807 1.00 19.35 93 ILE A CA 1
ATOM 1152 C C . ILE A 1 99 ? -3.091 34.483 0.899 1.00 19.47 93 ILE A C 1
ATOM 1153 O O . ILE A 1 99 ? -3.256 35.710 0.836 1.00 19.51 93 ILE A O 1
ATOM 1169 N N . LEU A 1 100 ? -2.118 33.872 0.221 1.00 16.75 94 LEU A N 1
ATOM 1170 C CA . LEU A 1 100 ? -1.249 34.633 -0.674 1.00 17.20 94 LEU A CA 1
ATOM 1171 C C . LEU A 1 100 ? -2.052 35.421 -1.703 1.00 18.98 94 LEU A C 1
ATOM 1172 O O . LEU A 1 100 ? -1.777 36.602 -1.959 1.00 17.13 94 LEU A O 1
ATOM 1188 N N . GLU A 1 101 ? -3.033 34.771 -2.326 1.00 16.93 95 GLU A N 1
ATOM 1189 C CA . GLU A 1 101 ? -3.836 35.436 -3.345 1.00 18.02 95 GLU A CA 1
ATOM 1190 C C . GLU A 1 101 ? -4.694 36.547 -2.746 1.00 18.37 95 GLU A C 1
ATOM 1191 O O . GLU A 1 101 ? -4.842 37.619 -3.352 1.00 18.68 95 GLU A O 1
ATOM 1203 N N . ALA A 1 102 ? -5.289 36.307 -1.582 1.00 18.19 96 ALA A N 1
ATOM 1204 C CA . ALA A 1 102 ? -6.080 37.353 -0.940 1.00 20.77 96 ALA A CA 1
ATOM 1205 C C . ALA A 1 102 ? -5.220 38.551 -0.586 1.00 22.70 96 ALA A C 1
ATOM 1206 O O . ALA A 1 102 ? -5.697 39.696 -0.598 1.00 21.72 96 ALA A O 1
ATOM 1213 N N . GLU A 1 103 ? -3.950 38.313 -0.272 1.00 20.65 97 GLU A N 1
ATOM 1214 C CA . GLU A 1 103 ? -3.021 39.394 0.019 1.00 21.33 97 GLU A CA 1
ATOM 1215 C C . GLU A 1 103 ? -2.412 40.022 -1.244 1.00 20.45 97 GLU A C 1
ATOM 1216 O O . GLU A 1 103 ? -1.480 40.826 -1.121 1.00 22.92 97 GLU A O 1
ATOM 1228 N N . GLY A 1 104 ? -2.913 39.697 -2.445 1.00 18.89 98 GLY A N 1
ATOM 1229 C CA . GLY A 1 104 ? -2.483 40.366 -3.655 1.00 19.85 98 GLY A CA 1
ATOM 1230 C C . GLY A 1 104 ? -1.292 39.767 -4.380 1.00 20.46 98 GLY A C 1
ATOM 1231 O O . GLY A 1 104 ? -0.747 40.423 -5.278 1.00 20.72 98 GLY A O 1
ATOM 1235 N N . VAL A 1 105 ? -0.878 38.548 -4.041 1.00 17.74 99 VAL A N 1
ATOM 1236 C CA . VAL A 1 105 ? 0.251 37.889 -4.700 1.00 15.73 99 VAL A CA 1
ATOM 1237 C C . VAL A 1 105 ? -0.263 36.977 -5.803 1.00 17.40 99 VAL A C 1
ATOM 1238 O O . VAL A 1 105 ? -1.215 36.211 -5.602 1.00 18.99 99 VAL A O 1
ATOM 1251 N N . LYS A 1 106 ? 0.418 37.009 -6.947 1.00 18.78 100 LYS A N 1
ATOM 1252 C CA . LYS A 1 106 ? 0.177 36.043 -8.017 1.00 19.27 100 LYS A CA 1
ATOM 1253 C C . LYS A 1 106 ? 0.932 34.752 -7.722 1.00 18.78 100 LYS A C 1
ATOM 1254 O O . LYS A 1 106 ? 2.141 34.788 -7.490 1.00 16.98 100 LYS A O 1
ATOM 1273 N N . VAL A 1 107 ? 0.233 33.620 -7.753 1.00 18.25 101 VAL A N 1
ATOM 1274 C CA . VAL A 1 107 ? 0.804 32.326 -7.372 1.00 17.81 101 VAL A CA 1
ATOM 1275 C C . VAL A 1 107 ? 0.909 31.443 -8.607 1.00 20.58 101 VAL A C 1
ATOM 1276 O O . VAL A 1 107 ? -0.074 31.269 -9.336 1.00 20.02 101 VAL A O 1
ATOM 1289 N N . ARG A 1 108 ? 2.098 30.890 -8.842 1.00 17.21 102 ARG A N 1
ATOM 1290 C CA . ARG A 1 108 ? 2.316 29.892 -9.882 1.00 18.79 102 ARG A CA 1
ATOM 1291 C C . ARG A 1 108 ? 2.463 28.532 -9.208 1.00 19.25 102 ARG A C 1
ATOM 1292 O O . ARG A 1 108 ? 3.432 28.298 -8.475 1.00 17.88 102 ARG A O 1
ATOM 1313 N N . ARG A 1 109 ? 1.507 27.633 -9.461 1.00 20.72 103 ARG A N 1
ATOM 1314 C CA . ARG A 1 109 ? 1.499 26.306 -8.853 1.00 21.86 103 ARG A CA 1
ATOM 1315 C C . ARG A 1 109 ? 2.292 25.356 -9.735 1.00 24.93 103 ARG A C 1
ATOM 1316 O O . ARG A 1 109 ? 1.911 25.114 -10.883 1.00 25.77 103 ARG A O 1
ATOM 1337 N N . VAL A 1 110 ? 3.389 24.815 -9.209 1.00 23.63 104 VAL A N 1
ATOM 1338 C CA . VAL A 1 110 ? 4.146 23.842 -9.981 1.00 25.50 104 VAL A CA 1
ATOM 1339 C C . VAL A 1 110 ? 3.332 22.557 -10.075 1.00 30.51 104 VAL A C 1
ATOM 1340 O O . VAL A 1 110 ? 2.673 22.139 -9.108 1.00 25.18 104 VAL A O 1
ATOM 1353 N N . LYS A 1 111 ? 3.334 21.942 -11.287 1.00 31.42 105 LYS A N 1
ATOM 1354 C CA . LYS A 1 111 ? 2.657 20.674 -11.545 1.00 35.25 105 LYS A CA 1
ATOM 1355 C C . LYS A 1 111 ? 3.593 19.508 -11.251 1.00 33.44 105 LYS A C 1
ATOM 1356 O O . LYS A 1 111 ? 4.765 19.544 -11.643 1.00 30.21 105 LYS A O 1
ATOM 1375 N N . PRO A 1 112 ? 3.100 18.455 -10.595 1.00 34.59 106 PRO A N 1
ATOM 1376 C CA . PRO A 1 112 ? 3.945 17.282 -10.351 1.00 32.52 106 PRO A CA 1
ATOM 1377 C C . PRO A 1 112 ? 4.414 16.641 -11.650 1.00 31.11 106 PRO A C 1
ATOM 1378 O O . PRO A 1 112 ? 3.833 16.820 -12.722 1.00 31.19 106 PRO A O 1
ATOM 1389 N N . VAL A 1 113 ? 5.514 15.913 -11.536 1.00 27.72 107 VAL A N 1
ATOM 1390 C CA . VAL A 1 113 ? 6.065 15.106 -12.615 1.00 26.67 107 VAL A CA 1
ATOM 1391 C C . VAL A 1 113 ? 6.313 13.721 -12.024 1.00 24.95 107 VAL A C 1
ATOM 1392 O O . VAL A 1 113 ? 5.876 13.441 -10.902 1.00 24.38 107 VAL A O 1
ATOM 1405 N N . ASP A 1 114 ? 7.005 12.844 -12.757 1.00 25.33 108 ASP A N 1
ATOM 1406 C CA . ASP A 1 114 ? 7.202 11.453 -12.326 1.00 25.78 108 ASP A CA 1
ATOM 1407 C C . ASP A 1 114 ? 8.368 11.343 -11.341 1.00 22.45 108 ASP A C 1
ATOM 1408 O O . ASP A 1 114 ? 9.456 10.842 -11.664 1.00 22.99 108 ASP A O 1
ATOM 1417 N N . PHE A 1 115 ? 8.122 11.724 -10.090 1.00 20.58 109 PHE A N 1
ATOM 1418 C CA . PHE A 1 115 ? 9.167 11.532 -9.086 1.00 16.96 109 PHE A CA 1
ATOM 1419 C C . PHE A 1 115 ? 9.405 10.061 -8.775 1.00 17.79 109 PHE A C 1
ATOM 1420 O O . PHE A 1 115 ? 10.479 9.714 -8.265 1.00 15.38 109 PHE A O 1
ATOM 1437 N N . PHE A 1 116 ? 8.441 9.183 -9.066 1.00 17.18 110 PHE A N 1
ATOM 1438 C CA . PHE A 1 116 ? 8.658 7.764 -8.800 1.00 18.83 110 PHE A CA 1
ATOM 1439 C C . PHE A 1 116 ? 9.716 7.152 -9.716 1.00 18.49 110 PHE A C 1
ATOM 1440 O O . PHE A 1 116 ? 10.248 6.091 -9.392 1.00 19.66 110 PHE A O 1
ATOM 1457 N N . ALA A 1 117 ? 10.014 7.765 -10.854 1.00 20.03 111 ALA A N 1
ATOM 1458 C CA . ALA A 1 117 ? 10.883 7.116 -11.831 1.00 17.70 111 ALA A CA 1
ATOM 1459 C C . ALA A 1 117 ? 12.332 7.053 -11.345 1.00 20.03 111 ALA A C 1
ATOM 1460 O O . ALA A 1 117 ? 12.858 8.005 -10.756 1.00 17.83 111 ALA A O 1
ATOM 1467 N N . SER A 1 118 ? 12.974 5.909 -11.592 1.00 19.10 112 SER A N 1
ATOM 1468 C CA . SER A 1 118 ? 14.404 5.752 -11.343 1.00 18.57 112 SER A CA 1
ATOM 1469 C C . SER A 1 118 ? 15.216 6.518 -12.395 1.00 16.19 112 SER A C 1
ATOM 1470 O O . SER A 1 118 ? 14.715 6.891 -13.462 1.00 17.38 112 SER A O 1
ATOM 1478 N N . PHE A 1 119 ? 16.480 6.781 -12.067 1.00 17.30 113 PHE A N 1
ATOM 1479 C CA . PHE A 1 119 ? 17.416 7.317 -13.047 1.00 17.22 113 PHE A CA 1
ATOM 1480 C C . PHE A 1 119 ? 18.843 6.940 -12.647 1.00 15.76 113 PHE A C 1
ATOM 1481 O O . PHE A 1 119 ? 19.099 6.444 -11.552 1.00 16.47 113 PHE A O 1
ATOM 1498 N N . SER A 1 120 ? 19.779 7.174 -13.561 1.00 16.09 114 SER A N 1
ATOM 1499 C CA . SER A 1 120 ? 21.129 6.671 -13.361 1.00 16.35 114 SER A CA 1
ATOM 1500 C C . SER A 1 120 ? 22.103 7.516 -14.166 1.00 15.84 114 SER A C 1
ATOM 1501 O O . SER A 1 120 ? 21.757 8.057 -15.218 1.00 16.24 114 SER A O 1
ATOM 1509 N N . THR A 1 121 ? 23.317 7.618 -13.652 1.00 16.24 115 THR A N 1
ATOM 1510 C CA . THR A 1 121 ? 24.451 8.202 -14.339 1.00 15.80 115 THR A CA 1
ATOM 1511 C C . THR A 1 121 ? 25.440 7.081 -14.644 1.00 18.17 115 THR A C 1
ATOM 1512 O O . THR A 1 121 ? 25.241 5.926 -14.223 1.00 17.85 115 THR A O 1
ATOM 1523 N N . PRO A 1 122 ? 26.538 7.381 -15.329 1.00 17.55 116 PRO A N 1
ATOM 1524 C CA . PRO A 1 122 ? 27.547 6.339 -15.575 1.00 17.11 116 PRO A CA 1
ATOM 1525 C C . PRO A 1 122 ? 28.166 5.786 -14.302 1.00 18.52 116 PRO A C 1
ATOM 1526 O O . PRO A 1 122 ? 28.765 4.706 -14.341 1.00 20.50 116 PRO A O 1
ATOM 1537 N N . ALA A 1 123 ? 28.017 6.473 -13.162 1.00 18.37 117 ALA A N 1
ATOM 1538 C CA . ALA A 1 123 ? 28.686 6.086 -11.928 1.00 18.11 117 ALA A CA 1
ATOM 1539 C C . ALA A 1 123 ? 27.762 5.611 -10.807 1.00 18.75 117 ALA A C 1
ATOM 1540 O O . ALA A 1 123 ? 28.253 5.003 -9.852 1.00 17.57 117 ALA A O 1
ATOM 1547 N N . TRP A 1 124 ? 26.462 5.897 -10.866 1.00 16.59 118 TRP A N 1
ATOM 1548 C CA . TRP A 1 124 ? 25.570 5.575 -9.754 1.00 15.81 118 TRP A CA 1
ATOM 1549 C C . TRP A 1 124 ? 24.132 5.601 -10.244 1.00 16.36 118 TRP A C 1
ATOM 1550 O O . TRP A 1 124 ? 23.830 6.140 -11.309 1.00 16.47 118 TRP A O 1
ATOM 1571 N N . GLN A 1 125 ? 23.247 5.012 -9.449 1.00 16.60 119 GLN A N 1
ATOM 1572 C CA . GLN A 1 125 ? 21.831 5.000 -9.775 1.00 16.95 119 GLN A CA 1
ATOM 1573 C C . GLN A 1 125 ? 21.020 5.142 -8.492 1.00 16.04 119 GLN A C 1
ATOM 1574 O O . GLN A 1 125 ? 21.481 4.792 -7.402 1.00 16.65 119 GLN A O 1
ATOM 1588 N N . VAL A 1 126 ? 19.805 5.672 -8.633 1.00 14.96 120 VAL A N 1
ATOM 1589 C CA . VAL A 1 126 ? 18.880 5.782 -7.512 1.00 15.32 120 VAL A CA 1
ATOM 1590 C C . VAL A 1 126 ? 17.511 5.282 -7.963 1.00 15.02 120 VAL A C 1
ATOM 1591 O O . VAL A 1 126 ? 17.223 5.171 -9.149 1.00 15.43 120 VAL A O 1
ATOM 1604 N N . ARG A 1 127 ? 16.666 4.973 -6.987 1.00 15.24 121 ARG A N 1
ATOM 1605 C CA . ARG A 1 127 ? 15.379 4.356 -7.267 1.00 15.72 121 ARG A CA 1
ATOM 1606 C C . ARG A 1 127 ? 14.270 5.348 -7.565 1.00 16.40 121 ARG A C 1
ATOM 1607 O O . ARG A 1 127 ? 13.252 4.955 -8.153 1.00 16.70 121 ARG A O 1
ATOM 1628 N N . SER A 1 128 ? 14.430 6.616 -7.187 1.00 16.12 122 SER A N 1
ATOM 1629 C CA . SER A 1 128 ? 13.419 7.633 -7.444 1.00 15.60 122 SER A CA 1
ATOM 1630 C C . SER A 1 128 ? 14.040 9.005 -7.210 1.00 14.57 122 SER A C 1
ATOM 1631 O O . SER A 1 128 ? 15.151 9.134 -6.685 1.00 15.38 122 SER A O 1
ATOM 1639 N N . GLY A 1 129 ? 13.298 10.024 -7.591 1.00 13.82 123 GLY A N 1
ATOM 1640 C CA . GLY A 1 129 ? 13.556 11.365 -7.116 1.00 14.75 123 GLY A CA 1
ATOM 1641 C C . GLY A 1 129 ? 12.957 11.603 -5.746 1.00 15.94 123 GLY A C 1
ATOM 1642 O O . GLY A 1 129 ? 12.676 10.670 -4.983 1.00 15.03 123 GLY A O 1
ATOM 1646 N N . PHE A 1 130 ? 12.758 12.896 -5.437 1.00 14.96 124 PHE A N 1
ATOM 1647 C CA . PHE A 1 130 ? 12.208 13.331 -4.156 1.00 14.44 124 PHE A CA 1
ATOM 1648 C C . PHE A 1 130 ? 10.827 13.903 -4.432 1.00 15.60 124 PHE A C 1
ATOM 1649 O O . PHE A 1 130 ? 9.852 13.132 -4.544 1.00 14.76 124 PHE A O 1
ATOM 1666 N N . CYS A 1 131 ? 10.686 15.212 -4.637 1.00 15.52 125 CYS A N 1
ATOM 1667 C CA . CYS A 1 131 ? 9.387 15.860 -4.840 1.00 15.64 125 CYS A CA 1
ATOM 1668 C C . CYS A 1 131 ? 9.641 17.323 -5.208 1.00 16.48 125 CYS A C 1
ATOM 1669 O O . CYS A 1 131 ? 10.788 17.791 -5.248 1.00 14.31 125 CYS A O 1
ATOM 1677 N N . ALA A 1 132 ? 8.560 18.057 -5.463 1.00 14.62 126 ALA A N 1
ATOM 1678 C CA . ALA A 1 132 ? 8.657 19.478 -5.783 1.00 13.90 126 ALA A CA 1
ATOM 1679 C C . ALA A 1 132 ? 8.014 20.340 -4.697 1.00 13.38 126 ALA A C 1
ATOM 1680 O O . ALA A 1 132 ? 7.452 21.400 -4.978 1.00 14.76 126 ALA A O 1
ATOM 1687 N N . ALA A 1 133 ? 8.139 19.919 -3.439 1.00 14.20 127 ALA A N 1
ATOM 1688 C CA . ALA A 1 133 ? 7.572 20.660 -2.321 1.00 13.15 127 ALA A CA 1
ATOM 1689 C C . ALA A 1 133 ? 8.410 21.878 -1.937 1.00 14.65 127 ALA A C 1
ATOM 1690 O O . ALA A 1 133 ? 7.871 22.822 -1.346 1.00 15.41 127 ALA A O 1
ATOM 1697 N N . ASN A 1 134 ? 9.698 21.914 -2.289 1.00 15.22 128 ASN A N 1
ATOM 1698 C CA . ASN A 1 134 ? 10.625 22.929 -1.777 1.00 13.94 128 ASN A CA 1
ATOM 1699 C C . ASN A 1 134 ? 11.337 23.650 -2.919 1.00 14.08 128 ASN A C 1
ATOM 1700 O O . ASN A 1 134 ? 12.536 23.444 -3.135 1.00 14.30 128 ASN A O 1
ATOM 1711 N N . PRO A 1 135 ? 10.641 24.531 -3.650 1.00 13.46 129 PRO A N 1
ATOM 1712 C CA . PRO A 1 135 ? 11.330 25.330 -4.681 1.00 14.51 129 PRO A CA 1
ATOM 1713 C C . PRO A 1 135 ? 12.557 26.080 -4.163 1.00 13.34 129 PRO A C 1
ATOM 1714 O O . PRO A 1 135 ? 13.524 26.297 -4.920 1.00 13.19 129 PRO A O 1
ATOM 1725 N N . ARG A 1 136 ? 12.531 26.499 -2.893 1.00 13.24 130 ARG A N 1
ATOM 1726 C CA . ARG A 1 136 ? 13.618 27.284 -2.315 1.00 12.70 130 ARG A CA 1
ATOM 1727 C C . ARG A 1 136 ? 14.946 26.523 -2.318 1.00 14.31 130 ARG A C 1
ATOM 1728 O O . ARG A 1 136 ? 16.015 27.141 -2.304 1.00 12.99 130 ARG A O 1
ATOM 1749 N N . ASP A 1 137 ? 14.908 25.186 -2.292 1.00 12.91 131 ASP A N 1
ATOM 1750 C CA . ASP A 1 137 ? 16.151 24.412 -2.230 1.00 11.92 131 ASP A CA 1
ATOM 1751 C C . ASP A 1 137 ? 16.902 24.392 -3.557 1.00 13.54 131 ASP A C 1
ATOM 1752 O O . ASP A 1 137 ? 18.126 24.212 -3.576 1.00 13.34 131 ASP A O 1
ATOM 1761 N N . VAL A 1 138 ? 16.191 24.553 -4.668 1.00 13.00 132 VAL A N 1
ATOM 1762 C CA . VAL A 1 138 ? 16.654 24.110 -5.978 1.00 11.70 132 VAL A CA 1
ATOM 1763 C C . VAL A 1 138 ? 17.212 25.275 -6.780 1.00 12.55 132 VAL A C 1
ATOM 1764 O O . VAL A 1 138 ? 18.075 25.088 -7.645 1.00 12.94 132 VAL A O 1
ATOM 1777 N N . PHE A 1 139 ? 16.717 26.489 -6.503 1.00 13.22 133 PHE A N 1
ATOM 1778 C CA . PHE A 1 139 ? 17.025 27.681 -7.288 1.00 11.51 133 PHE A CA 1
ATOM 1779 C C . PHE A 1 139 ? 17.294 28.866 -6.374 1.00 10.72 133 PHE A C 1
ATOM 1780 O O . PHE A 1 139 ? 16.621 29.027 -5.359 1.00 13.00 133 PHE A O 1
ATOM 1797 N N . LEU A 1 140 ? 18.217 29.718 -6.785 1.00 12.41 134 LEU A N 1
ATOM 1798 C CA . LEU A 1 140 ? 18.408 31.044 -6.224 1.00 13.64 134 LEU A CA 1
ATOM 1799 C C . LEU A 1 140 ? 17.867 32.075 -7.197 1.00 15.88 134 LEU A C 1
ATOM 1800 O O . LEU A 1 140 ? 18.095 31.965 -8.409 1.00 15.29 134 LEU A O 1
ATOM 1816 N N . VAL A 1 141 ? 17.171 33.079 -6.677 1.00 13.52 135 VAL A N 1
ATOM 1817 C CA . VAL A 1 141 ? 16.777 34.239 -7.469 1.00 14.40 135 VAL A CA 1
ATOM 1818 C C . VAL A 1 141 ? 17.654 35.399 -7.033 1.00 15.22 135 VAL A C 1
ATOM 1819 O O . VAL A 1 141 ? 17.573 35.840 -5.877 1.00 14.50 135 VAL A O 1
ATOM 1832 N N . ILE A 1 142 ? 18.480 35.899 -7.953 1.00 14.70 136 ILE A N 1
ATOM 1833 C CA . ILE A 1 142 ? 19.402 37.002 -7.690 1.00 15.58 136 ILE A CA 1
ATOM 1834 C C . ILE A 1 142 ? 19.059 38.101 -8.693 1.00 16.09 136 ILE A C 1
ATOM 1835 O O . ILE A 1 142 ? 19.513 38.069 -9.845 1.00 18.00 136 ILE A O 1
ATOM 1851 N N . GLY A 1 143 ? 18.255 39.070 -8.277 1.00 15.68 137 GLY A N 1
ATOM 1852 C CA . GLY A 1 143 ? 17.889 40.136 -9.198 1.00 17.10 137 GLY A CA 1
ATOM 1853 C C . GLY A 1 143 ? 17.008 39.597 -10.314 1.00 15.93 137 GLY A C 1
ATOM 1854 O O . GLY A 1 143 ? 15.921 39.084 -10.045 1.00 15.03 137 GLY A O 1
ATOM 1858 N N . ASN A 1 144 ? 17.463 39.675 -11.563 1.00 17.73 138 ASN A N 1
ATOM 1859 C CA . ASN A 1 144 ? 16.701 39.167 -12.691 1.00 19.37 138 ASN A CA 1
ATOM 1860 C C . ASN A 1 144 ? 17.177 37.789 -13.153 1.00 18.49 138 ASN A C 1
ATOM 1861 O O . ASN A 1 144 ? 16.759 37.337 -14.223 1.00 16.60 138 ASN A O 1
ATOM 1872 N N . GLU A 1 145 ? 17.994 37.103 -12.352 1.00 17.36 139 GLU A N 1
ATOM 1873 C CA . GLU A 1 145 ? 18.592 35.823 -12.719 1.00 15.83 139 GLU A CA 1
ATOM 1874 C C . GLU A 1 145 ? 18.082 34.699 -11.827 1.00 15.45 139 GLU A C 1
ATOM 1875 O O . GLU A 1 145 ? 18.060 34.843 -10.592 1.00 14.67 139 GLU A O 1
ATOM 1887 N N . ILE A 1 146 ? 17.713 33.573 -12.451 1.00 14.03 140 ILE A N 1
ATOM 1888 C CA . ILE A 1 146 ? 17.442 32.316 -11.744 1.00 13.81 140 ILE A CA 1
ATOM 1889 C C . ILE A 1 146 ? 18.644 31.381 -11.942 1.00 14.19 140 ILE A C 1
ATOM 1890 O O . ILE A 1 146 ? 19.072 31.139 -13.077 1.00 14.36 140 ILE A O 1
ATOM 1906 N N . ILE A 1 147 ? 19.226 30.897 -10.838 1.00 13.68 141 ILE A N 1
ATOM 1907 C CA . ILE A 1 147 ? 20.396 30.014 -10.853 1.00 12.53 141 ILE A CA 1
ATOM 1908 C C . ILE A 1 147 ? 19.982 28.634 -10.357 1.00 11.65 141 ILE A C 1
ATOM 1909 O O . ILE A 1 147 ? 19.457 28.496 -9.240 1.00 12.16 141 ILE A O 1
ATOM 1925 N N . GLU A 1 148 ? 20.254 27.602 -11.164 1.00 11.77 142 GLU A N 1
ATOM 1926 C CA . GLU A 1 148 ? 20.006 26.228 -10.738 1.00 12.47 142 GLU A CA 1
ATOM 1927 C C . GLU A 1 148 ? 21.188 25.730 -9.915 1.00 12.19 142 GLU A C 1
ATOM 1928 O O . GLU A 1 148 ? 22.335 25.713 -10.391 1.00 12.65 142 GLU A O 1
ATOM 1940 N N . ALA A 1 149 ? 20.893 25.318 -8.689 1.00 11.23 143 ALA A N 1
ATOM 1941 C CA . ALA A 1 149 ? 21.901 24.902 -7.730 1.00 10.60 143 ALA A CA 1
ATOM 1942 C C . ALA A 1 149 ? 22.533 23.562 -8.111 1.00 12.68 143 ALA A C 1
ATOM 1943 O O . ALA A 1 149 ? 21.855 22.660 -8.621 1.00 12.42 143 ALA A O 1
ATOM 1950 N N . PRO A 1 150 ? 23.827 23.388 -7.818 1.00 11.75 144 PRO A N 1
ATOM 1951 C CA . PRO A 1 150 ? 24.466 22.075 -8.004 1.00 12.86 144 PRO A CA 1
ATOM 1952 C C . PRO A 1 150 ? 24.283 21.220 -6.761 1.00 11.83 144 PRO A C 1
ATOM 1953 O O . PRO A 1 150 ? 25.119 21.264 -5.857 1.00 13.13 144 PRO A O 1
ATOM 1964 N N . MET A 1 151 ? 23.192 20.472 -6.688 1.00 12.39 145 MET A N 1
ATOM 1965 C CA . MET A 1 151 ? 22.784 19.877 -5.425 1.00 12.16 145 MET A CA 1
ATOM 1966 C C . MET A 1 151 ? 23.524 18.578 -5.125 1.00 12.41 145 MET A C 1
ATOM 1967 O O . MET A 1 151 ? 23.745 17.743 -6.013 1.00 12.71 145 MET A O 1
ATOM 1981 N N . ALA A 1 152 ? 23.897 18.407 -3.852 1.00 11.41 146 ALA A N 1
ATOM 1982 C CA . ALA A 1 152 ? 24.682 17.234 -3.442 1.00 14.41 146 ALA A CA 1
ATOM 1983 C C . ALA A 1 152 ? 23.850 15.962 -3.337 1.00 15.33 146 ALA A C 1
ATOM 1984 O O . ALA A 1 152 ? 24.413 14.855 -3.393 1.00 13.64 146 ALA A O 1
ATOM 1991 N N . ASP A 1 153 ? 22.533 16.086 -3.187 1.00 14.05 147 ASP A N 1
ATOM 1992 C CA . ASP A 1 153 ? 21.671 14.921 -3.003 1.00 14.44 147 ASP A CA 1
ATOM 1993 C C . ASP A 1 153 ? 21.344 14.297 -4.360 1.00 14.95 147 ASP A C 1
ATOM 1994 O O . ASP A 1 153 ? 20.611 14.878 -5.175 1.00 13.89 147 ASP A O 1
ATOM 2003 N N . ARG A 1 154 ? 21.912 13.108 -4.606 1.00 14.60 148 ARG A N 1
ATOM 2004 C CA . ARG A 1 154 ? 21.696 12.386 -5.853 1.00 15.12 148 ARG A CA 1
ATOM 2005 C C . ARG A 1 154 ? 20.222 12.250 -6.213 1.00 13.34 148 ARG A C 1
ATOM 2006 O O . ARG A 1 154 ? 19.866 12.331 -7.384 1.00 12.44 148 ARG A O 1
ATOM 2027 N N . ASN A 1 155 ? 19.350 12.002 -5.233 1.00 12.93 149 ASN A N 1
ATOM 2028 C CA . ASN A 1 155 ? 17.943 11.813 -5.574 1.00 14.69 149 ASN A CA 1
ATOM 2029 C C . ASN A 1 155 ? 17.290 13.085 -6.093 1.00 14.63 149 ASN A C 1
ATOM 2030 O O . ASN A 1 155 ? 16.193 13.017 -6.656 1.00 14.54 149 ASN A O 1
ATOM 2041 N N . ARG A 1 156 ? 17.920 14.241 -5.900 1.00 14.16 150 ARG A N 1
ATOM 2042 C CA . ARG A 1 156 ? 17.368 15.516 -6.347 1.00 13.60 150 ARG A CA 1
ATOM 2043 C C . ARG A 1 156 ? 17.991 16.013 -7.652 1.00 13.27 150 ARG A C 1
ATOM 2044 O O . ARG A 1 156 ? 17.754 17.153 -8.044 1.00 12.35 150 ARG A O 1
ATOM 2065 N N . TYR A 1 157 ? 18.714 15.145 -8.372 1.00 13.44 151 TYR A N 1
ATOM 2066 C CA . TYR A 1 157 ? 19.462 15.523 -9.573 1.00 12.87 151 TYR A CA 1
ATOM 2067 C C . TYR A 1 157 ? 18.582 16.161 -10.640 1.00 12.10 151 TYR A C 1
ATOM 2068 O O . TYR A 1 157 ? 19.056 16.997 -11.424 1.00 14.50 151 TYR A O 1
ATOM 2086 N N . PHE A 1 158 ? 17.326 15.735 -10.737 1.00 12.98 152 PHE A N 1
ATOM 2087 C CA . PHE A 1 158 ? 16.411 16.201 -11.770 1.00 11.94 152 PHE A CA 1
ATOM 2088 C C . PHE A 1 158 ? 15.236 16.968 -11.181 1.00 12.80 152 PHE A C 1
ATOM 2089 O O . PHE A 1 158 ? 14.176 17.079 -11.812 1.00 12.13 152 PHE A O 1
ATOM 2106 N N . GLU A 1 159 ? 15.406 17.525 -9.994 1.00 12.86 153 GLU A N 1
ATOM 2107 C CA . GLU A 1 159 ? 14.280 18.192 -9.377 1.00 13.49 153 GLU A CA 1
ATOM 2108 C C . GLU A 1 159 ? 13.891 19.467 -10.111 1.00 13.64 153 GLU A C 1
ATOM 2109 O O . GLU A 1 159 ? 12.751 19.917 -9.960 1.00 15.19 153 GLU A O 1
ATOM 2121 N N . ALA A 1 160 ? 14.786 20.068 -10.908 1.00 12.59 154 ALA A N 1
ATOM 2122 C CA . ALA A 1 160 ? 14.368 21.268 -11.625 1.00 12.96 154 ALA A CA 1
ATOM 2123 C C . ALA A 1 160 ? 13.321 20.986 -12.698 1.00 14.43 154 ALA A C 1
ATOM 2124 O O . ALA A 1 160 ? 12.691 21.929 -13.185 1.00 13.77 154 ALA A O 1
ATOM 2131 N N . TRP A 1 161 ? 13.110 19.724 -13.068 1.00 14.18 155 TRP A N 1
ATOM 2132 C CA . TRP A 1 161 ? 12.286 19.417 -14.237 1.00 15.43 155 TRP A CA 1
ATOM 2133 C C . TRP A 1 161 ? 10.853 19.924 -14.086 1.00 16.53 155 TRP A C 1
ATOM 2134 O O . TRP A 1 161 ? 10.270 20.444 -15.049 1.00 16.46 155 TRP A O 1
ATOM 2155 N N . ALA A 1 162 ? 10.267 19.808 -12.895 1.00 15.99 156 ALA A N 1
ATOM 2156 C CA . ALA A 1 162 ? 8.877 20.251 -12.739 1.00 17.32 156 ALA A CA 1
ATOM 2157 C C . ALA A 1 162 ? 8.709 21.742 -12.999 1.00 19.53 156 ALA A C 1
ATOM 2158 O O . ALA A 1 162 ? 7.593 22.185 -13.322 1.00 21.09 156 ALA A O 1
ATOM 2165 N N . TYR A 1 163 ? 9.795 22.510 -12.919 1.00 16.10 157 TYR A N 1
ATOM 2166 C CA . TYR A 1 163 ? 9.783 23.958 -13.059 1.00 14.63 157 TYR A CA 1
ATOM 2167 C C . TYR A 1 163 ? 10.147 24.463 -14.451 1.00 15.26 157 TYR A C 1
ATOM 2168 O O . TYR A 1 163 ? 10.148 25.674 -14.665 1.00 15.73 157 TYR A O 1
ATOM 2186 N N . ARG A 1 164 ? 10.504 23.586 -15.388 1.00 14.28 158 ARG A N 1
ATOM 2187 C CA . ARG A 1 164 ? 11.075 24.071 -16.641 1.00 15.49 158 ARG A CA 1
ATOM 2188 C C . ARG A 1 164 ? 10.052 24.811 -17.507 1.00 16.75 158 ARG A C 1
ATOM 2189 O O . ARG A 1 164 ? 10.432 25.718 -18.259 1.00 15.58 158 ARG A O 1
ATOM 2210 N N . ASP A 1 165 ? 8.770 24.455 -17.437 1.00 17.99 159 ASP A N 1
ATOM 2211 C CA . ASP A 1 165 ? 7.760 25.255 -18.130 1.00 17.11 159 ASP A CA 1
ATOM 2212 C C . ASP A 1 165 ? 7.812 26.711 -17.673 1.00 17.79 159 ASP A C 1
ATOM 2213 O O . ASP A 1 165 ? 7.775 27.637 -18.493 1.00 17.54 159 ASP A O 1
ATOM 2222 N N . LEU A 1 166 ? 7.856 26.926 -16.355 1.00 17.64 160 LEU A N 1
ATOM 2223 C CA . LEU A 1 166 ? 7.911 28.278 -15.817 1.00 17.13 160 LEU A CA 1
ATOM 2224 C C . LEU A 1 166 ? 9.220 28.971 -16.185 1.00 17.77 160 LEU A C 1
ATOM 2225 O O . LEU A 1 166 ? 9.223 30.143 -16.584 1.00 15.51 160 LEU A O 1
ATOM 2241 N N . LEU A 1 167 ? 10.345 28.266 -16.046 1.00 16.34 161 LEU A N 1
ATOM 2242 C CA . LEU A 1 167 ? 11.639 28.864 -16.362 1.00 16.46 161 LEU A CA 1
ATOM 2243 C C . LEU A 1 167 ? 11.712 29.323 -17.818 1.00 15.16 161 LEU A C 1
ATOM 2244 O O . LEU A 1 167 ? 12.193 30.427 -18.104 1.00 15.31 161 LEU A O 1
ATOM 2260 N N . LYS A 1 168 ? 11.244 28.495 -18.759 1.00 16.66 162 LYS A N 1
ATOM 2261 C CA . LYS 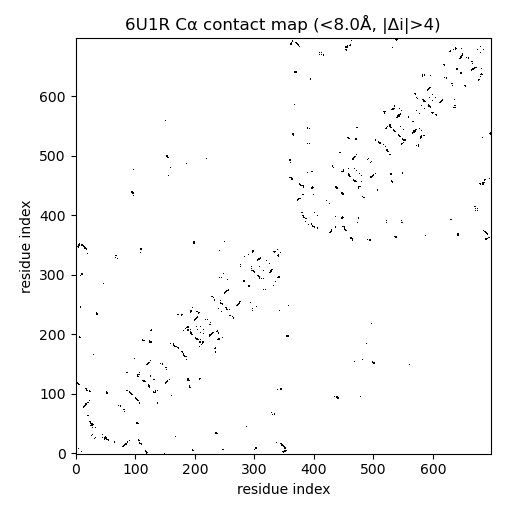A 1 168 ? 11.294 28.904 -20.161 1.00 17.20 162 LYS A CA 1
ATOM 2262 C C . LYS A 1 168 ? 10.369 30.098 -20.418 1.00 17.83 162 LYS A C 1
ATOM 2263 O O . LYS A 1 168 ? 10.719 30.993 -21.188 1.00 18.38 162 LYS A O 1
ATOM 2282 N N . GLU A 1 169 ? 9.208 30.148 -19.749 1.00 17.64 163 GLU A N 1
ATOM 2283 C CA . GLU A 1 169 ? 8.343 31.325 -19.826 1.00 19.33 163 GLU A CA 1
ATOM 2284 C C . GLU A 1 169 ? 9.078 32.577 -19.360 1.00 18.89 163 GLU A C 1
ATOM 2285 O O . GLU A 1 169 ? 9.057 33.613 -20.035 1.00 17.75 163 GLU A O 1
ATOM 2297 N N . TYR A 1 170 ? 9.719 32.510 -18.187 1.00 17.53 164 TYR A N 1
ATOM 2298 C CA . TYR A 1 170 ? 10.428 33.677 -17.671 1.00 16.91 164 TYR A CA 1
ATOM 2299 C C . TYR A 1 170 ? 11.591 34.069 -18.575 1.00 17.96 164 TYR A C 1
ATOM 2300 O O . TYR A 1 170 ? 11.869 35.258 -18.769 1.00 17.34 164 TYR A O 1
ATOM 2318 N N . PHE A 1 171 ? 12.313 33.086 -19.112 1.00 17.15 165 PHE A N 1
ATOM 2319 C CA . PHE A 1 171 ? 13.410 33.404 -20.016 1.00 17.91 165 PHE A CA 1
ATOM 2320 C C . PHE A 1 171 ? 12.902 34.115 -21.267 1.00 21.45 165 PHE A C 1
ATOM 2321 O O . PHE A 1 171 ? 13.546 35.052 -21.763 1.00 21.46 165 PHE A O 1
ATOM 2338 N N . GLN A 1 172 ? 11.763 33.669 -21.807 1.00 21.13 166 GLN A N 1
ATOM 2339 C CA . GLN A 1 172 ? 11.217 34.320 -22.999 1.00 23.97 166 GLN A CA 1
ATOM 2340 C C . GLN A 1 172 ? 10.914 35.786 -22.728 1.00 23.91 166 GLN A C 1
ATOM 2341 O O . GLN A 1 172 ? 11.031 36.626 -23.631 1.00 23.32 166 GLN A O 1
ATOM 2355 N N . ALA A 1 173 ? 10.546 36.108 -21.494 1.00 21.66 167 ALA A N 1
ATOM 2356 C CA . ALA A 1 173 ? 10.186 37.459 -21.092 1.00 21.63 167 ALA A CA 1
ATOM 2357 C C . ALA A 1 173 ? 11.370 38.279 -20.568 1.00 21.50 167 ALA A C 1
ATOM 2358 O O . ALA A 1 173 ? 11.162 39.394 -20.074 1.00 21.23 167 ALA A O 1
ATOM 2365 N N . GLY A 1 174 ? 12.596 37.773 -20.666 1.00 18.87 168 GLY A N 1
ATOM 2366 C CA . GLY A 1 174 ? 13.783 38.577 -20.406 1.00 19.95 168 GLY A CA 1
ATOM 2367 C C . GLY A 1 174 ? 14.636 38.127 -19.238 1.00 19.66 168 GLY A C 1
ATOM 2368 O O . GLY A 1 174 ? 15.690 38.729 -19.005 1.00 20.03 168 GLY A O 1
ATOM 2372 N N . ALA A 1 175 ? 14.248 37.103 -18.494 1.00 19.00 169 ALA A N 1
ATOM 2373 C CA . ALA A 1 175 ? 15.011 36.707 -17.318 1.00 17.94 169 ALA A CA 1
ATOM 2374 C C . ALA A 1 175 ? 16.335 36.062 -17.712 1.00 20.30 169 ALA A C 1
ATOM 2375 O O . ALA A 1 175 ? 16.455 35.411 -18.757 1.00 17.58 169 ALA A O 1
ATOM 2382 N N . LYS A 1 176 ? 17.333 36.233 -16.850 1.00 17.64 170 LYS A N 1
ATOM 2383 C CA . LYS A 1 176 ? 18.564 35.473 -16.969 1.00 16.66 170 LYS A CA 1
ATOM 2384 C C . LYS A 1 176 ? 18.404 34.136 -16.253 1.00 17.57 170 LYS A C 1
ATOM 2385 O O . LYS A 1 176 ? 17.633 34.011 -15.298 1.00 17.02 170 LYS A O 1
ATOM 2404 N N . TRP A 1 177 ? 19.097 33.125 -16.760 1.00 16.48 171 TRP A N 1
ATOM 2405 C CA . TRP A 1 177 ? 18.831 31.745 -16.362 1.00 16.06 171 TRP A CA 1
ATOM 2406 C C . TRP A 1 177 ? 20.123 30.966 -16.554 1.00 16.36 171 TRP A C 1
ATOM 2407 O O . TRP A 1 177 ? 20.570 30.753 -17.685 1.00 16.35 171 TRP A O 1
ATOM 2428 N N . THR A 1 178 ? 20.727 30.544 -15.450 1.00 14.97 172 THR A N 1
ATOM 2429 C CA . THR A 1 178 ? 22.042 29.942 -15.495 1.00 14.29 172 THR A CA 1
ATOM 2430 C C . THR A 1 178 ? 22.032 28.728 -14.579 1.00 15.23 172 THR A C 1
ATOM 2431 O O . THR A 1 178 ? 21.143 28.571 -13.736 1.00 14.91 172 THR A O 1
ATOM 2442 N N . ALA A 1 179 ? 23.011 27.851 -14.769 1.00 14.62 173 ALA A N 1
ATOM 2443 C CA . ALA A 1 179 ? 23.177 26.690 -13.909 1.00 13.26 173 ALA A CA 1
ATOM 2444 C C . ALA A 1 179 ? 24.621 26.614 -13.434 1.00 14.40 173 ALA A C 1
ATOM 2445 O O . ALA A 1 179 ? 25.551 26.914 -14.190 1.00 14.06 173 ALA A O 1
ATOM 2452 N N . ALA A 1 180 ? 24.808 26.225 -12.187 1.00 13.76 174 ALA A N 1
ATOM 2453 C CA . ALA A 1 180 ? 26.127 25.785 -11.776 1.00 13.40 174 ALA A CA 1
ATOM 2454 C C . ALA A 1 180 ? 26.417 24.474 -12.506 1.00 13.86 174 ALA A C 1
ATOM 2455 O O . ALA A 1 180 ? 25.486 23.730 -12.829 1.00 13.79 174 ALA A O 1
ATOM 2462 N N . PRO A 1 181 ? 27.680 24.167 -12.790 1.00 13.55 175 PRO A N 1
ATOM 2463 C CA . PRO A 1 181 ? 27.978 22.876 -13.429 1.00 14.17 175 PRO A CA 1
ATOM 2464 C C . PRO A 1 181 ? 27.367 21.723 -12.640 1.00 13.76 175 PRO A C 1
ATOM 2465 O O . PRO A 1 181 ? 27.426 21.680 -11.406 1.00 14.19 175 PRO A O 1
ATOM 2476 N N . LYS A 1 182 ? 26.723 20.798 -13.355 1.00 14.44 176 LYS A N 1
ATOM 2477 C CA . LYS A 1 182 ? 26.000 19.729 -12.685 1.00 15.84 176 LYS A CA 1
ATOM 2478 C C . LYS A 1 182 ? 27.015 18.779 -12.061 1.00 14.70 176 LYS A C 1
ATOM 2479 O O . LYS A 1 182 ? 27.880 18.268 -12.781 1.00 15.53 176 LYS A O 1
ATOM 2498 N N . PRO A 1 183 ? 26.965 18.520 -10.756 1.00 13.42 177 PRO A N 1
ATOM 2499 C CA . PRO A 1 183 ? 28.032 17.730 -10.126 1.00 13.73 177 PRO A CA 1
ATOM 2500 C C . PRO A 1 183 ? 27.954 16.265 -10.523 1.00 13.58 177 PRO A C 1
ATOM 2501 O O . PRO A 1 183 ? 26.902 15.740 -10.889 1.00 14.09 177 PRO A O 1
ATOM 2512 N N . GLN A 1 184 ? 29.110 15.601 -10.424 1.00 13.66 178 GLN A N 1
ATOM 2513 C CA . GLN A 1 184 ? 29.223 14.179 -10.727 1.00 13.97 178 GLN A CA 1
ATOM 2514 C C . GLN A 1 184 ? 28.633 13.320 -9.614 1.00 12.94 178 GLN A C 1
ATOM 2515 O O . GLN A 1 184 ? 28.069 12.252 -9.887 1.00 13.73 178 GLN A O 1
ATOM 2529 N N . LEU A 1 185 ? 28.812 13.756 -8.365 1.00 12.60 179 LEU A N 1
ATOM 2530 C CA . LEU A 1 185 ? 28.309 13.082 -7.179 1.00 12.70 179 LEU A CA 1
ATOM 2531 C C . LEU A 1 185 ? 28.877 11.666 -7.068 1.00 14.28 179 LEU A C 1
ATOM 2532 O O . LEU A 1 185 ? 28.189 10.730 -6.655 1.00 13.63 179 LEU A O 1
ATOM 2548 N N . PHE A 1 186 ? 30.164 11.533 -7.395 1.00 13.82 180 PHE A N 1
ATOM 2549 C CA . PHE A 1 186 ? 30.907 10.328 -7.058 1.00 16.24 180 PHE A CA 1
ATOM 2550 C C . PHE A 1 186 ? 30.945 10.116 -5.542 1.00 17.12 180 PHE A C 1
ATOM 2551 O O . PHE A 1 186 ? 30.739 11.034 -4.736 1.00 14.24 180 PHE A O 1
ATOM 2568 N N . ASP A 1 187 ? 31.285 8.884 -5.148 1.00 16.43 181 ASP A N 1
ATOM 2569 C CA . ASP A 1 187 ? 31.462 8.605 -3.730 1.00 17.90 181 ASP A CA 1
ATOM 2570 C C . ASP A 1 187 ? 32.446 9.570 -3.074 1.00 17.29 181 ASP A C 1
ATOM 2571 O O . ASP A 1 187 ? 32.312 9.862 -1.886 1.00 16.08 181 ASP A O 1
ATOM 2580 N N . ALA A 1 188 ? 33.433 10.078 -3.827 1.00 15.64 182 ALA A N 1
ATOM 2581 C CA . ALA A 1 188 ? 34.428 10.986 -3.255 1.00 17.18 182 ALA A CA 1
ATOM 2582 C C . ALA A 1 188 ? 33.829 12.284 -2.699 1.00 16.69 182 ALA A C 1
ATOM 2583 O O . ALA A 1 188 ? 34.508 12.986 -1.942 1.00 14.82 182 ALA A O 1
ATOM 2590 N N . GLN A 1 189 ? 32.596 12.628 -3.077 1.00 15.94 183 GLN A N 1
ATOM 2591 C CA . GLN A 1 189 ? 31.920 13.824 -2.576 1.00 14.97 183 GLN A CA 1
ATOM 2592 C C . GLN A 1 189 ? 31.402 13.651 -1.149 1.00 15.93 183 GLN A C 1
ATOM 2593 O O . GLN A 1 189 ? 30.969 14.631 -0.538 1.00 14.85 183 GLN A O 1
ATOM 2607 N N . TYR A 1 190 ? 31.478 12.441 -0.577 1.00 15.45 184 TYR A N 1
ATOM 2608 C CA . TYR A 1 190 ? 30.895 12.164 0.726 1.00 16.54 184 TYR A CA 1
ATOM 2609 C C . TYR A 1 190 ? 31.922 11.474 1.620 1.00 17.92 184 TYR A C 1
ATOM 2610 O O . TYR A 1 190 ? 32.689 10.626 1.157 1.00 18.39 184 TYR A O 1
ATOM 2628 N N . ASP A 1 191 ? 31.913 11.838 2.899 1.00 18.54 185 ASP A N 1
ATOM 2629 C CA . ASP A 1 191 ? 32.812 11.272 3.909 1.00 21.06 185 ASP A CA 1
ATOM 2630 C C . ASP A 1 191 ? 32.134 10.044 4.500 1.00 22.01 185 ASP A C 1
ATOM 2631 O O . ASP A 1 191 ? 31.269 10.154 5.369 1.00 22.35 185 ASP A O 1
ATOM 2640 N N . PHE A 1 192 ? 32.519 8.862 4.035 1.00 25.63 186 PHE A N 1
ATOM 2641 C CA . PHE A 1 192 ? 31.857 7.667 4.546 1.00 27.11 186 PHE A CA 1
ATOM 2642 C C . PHE A 1 192 ? 32.362 7.249 5.920 1.00 27.37 186 PHE A C 1
ATOM 2643 O O . PHE A 1 192 ? 31.830 6.293 6.488 1.00 29.91 186 PHE A O 1
ATOM 2660 N N . ASN A 1 193 ? 33.334 7.960 6.488 1.00 28.09 187 ASN A N 1
ATOM 2661 C CA . ASN A 1 193 ? 33.733 7.755 7.873 1.00 28.58 187 ASN A CA 1
ATOM 2662 C C . ASN A 1 193 ? 33.157 8.819 8.802 1.00 27.41 187 ASN A C 1
ATOM 2663 O O . ASN A 1 193 ? 33.607 8.948 9.942 1.00 26.30 187 ASN A O 1
ATOM 2674 N N . PHE A 1 194 ? 32.149 9.566 8.348 1.00 26.32 188 PHE A N 1
ATOM 2675 C CA . PHE A 1 194 ? 31.691 10.721 9.106 1.00 24.05 188 PHE A CA 1
ATOM 2676 C C . PHE A 1 194 ? 31.097 10.302 10.448 1.00 24.00 188 PHE A C 1
ATOM 2677 O O . PHE A 1 194 ? 30.410 9.284 10.551 1.00 24.89 188 PHE A O 1
ATOM 2694 N N . GLN A 1 195 ? 31.369 11.108 11.475 1.00 24.66 189 GLN A N 1
ATOM 2695 C CA . GLN A 1 195 ? 30.688 11.046 12.761 1.00 26.02 189 GLN A CA 1
ATOM 2696 C C . GLN A 1 195 ? 30.471 12.473 13.247 1.00 24.57 189 GLN A C 1
ATOM 2697 O O . GLN A 1 195 ? 31.305 13.352 13.012 1.00 23.05 189 GLN A O 1
ATOM 2711 N N . PHE A 1 196 ? 29.355 12.706 13.933 1.00 25.02 190 PHE A N 1
ATOM 2712 C CA . PHE A 1 196 ? 29.114 14.036 14.473 1.00 23.42 190 PHE A CA 1
ATOM 2713 C C . PHE A 1 196 ? 30.301 14.455 15.340 1.00 27.29 190 PHE A C 1
ATOM 2714 O O . PHE A 1 196 ? 30.862 13.618 16.059 1.00 27.63 190 PHE A O 1
ATOM 2731 N N . PRO A 1 197 ? 30.721 15.719 15.291 1.00 28.67 191 PRO A N 1
ATOM 2732 C CA . PRO A 1 197 ? 31.762 16.194 16.213 1.00 32.97 191 PRO A CA 1
ATOM 2733 C C . PRO A 1 197 ? 31.331 16.092 17.670 1.00 36.38 191 PRO A C 1
ATOM 2734 O O . PRO A 1 197 ? 30.146 16.041 17.996 1.00 31.77 191 PRO A O 1
ATOM 2745 N N . GLN A 1 198 ? 32.324 16.104 18.561 1.00 42.97 192 GLN A N 1
ATOM 2746 C CA . GLN A 1 198 ? 32.049 16.230 19.987 1.00 47.69 192 GLN A CA 1
ATOM 2747 C C . GLN A 1 198 ? 31.629 17.662 20.325 1.00 51.91 192 GLN A C 1
ATOM 2748 O O . GLN A 1 198 ? 31.779 18.592 19.527 1.00 52.11 192 GLN A O 1
ATOM 2762 N N . THR A 1 199 ? 31.096 17.835 21.539 1.00 54.83 193 THR A N 1
ATOM 2763 C CA . THR A 1 199 ? 30.541 19.132 21.925 1.00 59.68 193 THR A CA 1
ATOM 2764 C C . THR A 1 199 ? 31.584 20.237 21.811 1.00 59.40 193 THR A C 1
ATOM 2765 O O . THR A 1 199 ? 31.268 21.360 21.396 1.00 62.63 193 THR A O 1
ATOM 2776 N N . GLY A 1 200 ? 32.832 19.940 22.171 1.00 54.88 194 GLY A N 1
ATOM 2777 C CA . GLY A 1 200 ? 33.883 20.935 22.033 1.00 60.71 194 GLY A CA 1
ATOM 2778 C C . GLY A 1 200 ? 34.297 21.160 20.590 1.00 59.90 194 GLY A C 1
ATOM 2779 O O . GLY A 1 200 ? 34.457 22.304 20.152 1.00 56.41 194 GLY A O 1
ATOM 2783 N N . GLU A 1 201 ? 34.442 20.074 19.824 1.00 55.02 195 GLU A N 1
ATOM 2784 C CA . GLU A 1 201 ? 35.135 20.106 18.544 1.00 50.98 195 GLU A CA 1
ATOM 2785 C C . GLU A 1 201 ? 34.483 21.082 17.558 1.00 46.26 195 GLU A C 1
ATOM 2786 O O . GLU A 1 201 ? 33.337 21.506 17.740 1.00 47.94 195 GLU A O 1
ATOM 2798 N N . PRO A 1 202 ? 35.212 21.466 16.509 1.00 44.99 196 PRO A N 1
ATOM 2799 C CA . PRO A 1 202 ? 34.630 22.332 15.474 1.00 41.29 196 PRO A CA 1
ATOM 2800 C C . PRO A 1 202 ? 33.617 21.587 14.614 1.00 32.58 196 PRO A C 1
ATOM 2801 O O . PRO A 1 202 ? 33.623 20.362 14.508 1.00 32.37 196 PRO A O 1
ATOM 2812 N N . SER A 1 203 ? 32.736 22.358 13.995 1.00 28.48 197 SER A N 1
ATOM 2813 C CA . SER A 1 203 ? 31.699 21.763 13.169 1.00 28.91 197 SER A CA 1
ATOM 2814 C C . SER A 1 203 ? 32.316 21.017 11.991 1.00 27.18 197 SER A C 1
ATOM 2815 O O . SER A 1 203 ? 33.427 21.311 11.545 1.00 26.77 197 SER A O 1
ATOM 2823 N N . ARG A 1 204 ? 31.573 20.044 11.485 1.00 23.48 198 ARG A N 1
ATOM 2824 C CA . ARG A 1 204 ? 31.995 19.226 10.361 1.00 23.87 198 ARG A CA 1
ATOM 2825 C C . ARG A 1 204 ? 30.737 18.629 9.753 1.00 19.35 198 ARG A C 1
ATOM 2826 O O . ARG A 1 204 ? 29.756 18.399 10.460 1.00 18.24 198 ARG A O 1
ATOM 2847 N N . PHE A 1 205 ? 30.773 18.399 8.444 1.00 17.08 199 PHE A N 1
ATOM 2848 C CA . PHE A 1 205 ? 29.616 17.884 7.726 1.00 15.80 199 PHE A CA 1
ATOM 2849 C C . PHE A 1 205 ? 30.046 16.778 6.782 1.00 16.74 199 PHE A C 1
ATOM 2850 O O . PHE A 1 205 ? 31.237 16.564 6.546 1.00 16.79 199 PHE A O 1
ATOM 2867 N N . VAL A 1 206 ? 29.048 16.085 6.217 1.00 16.15 200 VAL A N 1
ATOM 2868 C CA . VAL A 1 206 ? 29.317 14.857 5.463 1.00 17.22 200 VAL A CA 1
ATOM 2869 C C . VAL A 1 206 ? 29.894 15.126 4.071 1.00 17.59 200 VAL A C 1
ATOM 2870 O O . VAL A 1 206 ? 30.635 14.288 3.544 1.00 16.16 200 VAL A O 1
ATOM 2883 N N . VAL A 1 207 ? 29.582 16.263 3.435 1.00 14.50 201 VAL A N 1
ATOM 2884 C CA . VAL A 1 207 ? 30.161 16.517 2.116 1.00 15.68 201 VAL A CA 1
ATOM 2885 C C . VAL A 1 207 ? 31.627 16.900 2.259 1.00 13.62 201 VAL A C 1
ATOM 2886 O O . VAL A 1 207 ? 32.053 17.501 3.264 1.00 14.56 201 VAL A O 1
ATOM 2899 N N . THR A 1 208 ? 32.401 16.530 1.245 1.00 14.78 202 THR A N 1
ATOM 2900 C CA . THR A 1 208 ? 33.831 16.782 1.148 1.00 15.56 202 THR A CA 1
ATOM 2901 C C . THR A 1 208 ? 34.057 18.002 0.265 1.00 15.11 202 THR A C 1
ATOM 2902 O O . THR A 1 208 ? 33.114 18.740 -0.065 1.00 16.05 202 THR A O 1
ATOM 2913 N N . GLU A 1 209 ? 35.312 18.207 -0.154 1.00 15.24 203 GLU A N 1
ATOM 2914 C CA . GLU A 1 209 ? 35.666 19.262 -1.104 1.00 15.85 203 GLU A CA 1
ATOM 2915 C C . GLU A 1 209 ? 36.031 18.707 -2.477 1.00 15.12 203 GLU A C 1
ATOM 2916 O O . GLU A 1 209 ? 36.834 19.294 -3.207 1.00 16.31 203 GLU A O 1
ATOM 2928 N N . PHE A 1 210 ? 35.428 17.580 -2.859 1.00 15.20 204 PHE A N 1
ATOM 2929 C CA . PHE A 1 210 ? 35.715 16.985 -4.160 1.00 14.99 204 PHE A CA 1
ATOM 2930 C C . PHE A 1 210 ? 35.241 17.880 -5.313 1.00 15.55 204 PHE A C 1
ATOM 2931 O O . PHE A 1 210 ? 35.970 18.069 -6.296 1.00 15.03 204 PHE A O 1
ATOM 2948 N N . GLU A 1 211 ? 34.034 18.434 -5.223 1.00 13.69 205 GLU A N 1
ATOM 2949 C CA . GLU A 1 211 ? 33.493 19.260 -6.294 1.00 13.82 205 GLU A CA 1
ATOM 2950 C C . GLU A 1 211 ? 32.492 20.253 -5.717 1.00 13.00 205 GLU A C 1
ATOM 2951 O O . GLU A 1 211 ? 32.000 20.068 -4.601 1.00 12.79 205 GLU A O 1
ATOM 2963 N N . PRO A 1 212 ? 32.152 21.308 -6.466 1.00 12.86 206 PRO A N 1
ATOM 2964 C CA . PRO A 1 212 ? 31.230 22.333 -5.937 1.00 12.94 206 PRO A CA 1
ATOM 2965 C C . PRO A 1 212 ? 29.810 21.802 -5.786 1.00 12.97 206 PRO A C 1
ATOM 2966 O O . PRO A 1 212 ? 29.214 21.346 -6.765 1.00 12.10 206 PRO A O 1
ATOM 2977 N N . THR A 1 213 ? 29.248 21.908 -4.572 1.00 12.05 207 THR A N 1
ATOM 2978 C CA . THR A 1 213 ? 27.834 21.625 -4.332 1.00 11.39 207 THR A CA 1
ATOM 2979 C C . THR A 1 213 ? 27.258 22.659 -3.373 1.00 13.04 207 THR A C 1
ATOM 2980 O O . THR A 1 213 ? 27.929 23.108 -2.429 1.00 11.66 207 THR A O 1
ATOM 2991 N N . PHE A 1 214 ? 26.020 23.057 -3.645 1.00 12.63 208 PHE A N 1
ATOM 2992 C CA . PHE A 1 214 ? 25.249 23.815 -2.667 1.00 11.86 208 PHE A CA 1
ATOM 2993 C C . PHE A 1 214 ? 23.764 23.677 -2.967 1.00 13.84 208 PHE A C 1
ATOM 2994 O O . PHE A 1 214 ? 23.358 23.425 -4.109 1.00 12.68 208 PHE A O 1
ATOM 3011 N N . ASP A 1 215 ? 22.968 23.817 -1.906 1.00 12.37 209 ASP A N 1
ATOM 3012 C CA . ASP A 1 215 ? 21.530 24.018 -2.005 1.00 12.41 209 ASP A CA 1
ATOM 3013 C C . ASP A 1 215 ? 21.245 25.510 -1.869 1.00 13.42 209 ASP A C 1
ATOM 3014 O O . ASP A 1 215 ? 21.846 26.198 -1.030 1.00 11.06 209 ASP A O 1
ATOM 3023 N N . ALA A 1 216 ? 20.292 26.003 -2.655 1.00 12.52 210 ALA A N 1
ATOM 3024 C CA . ALA A 1 216 ? 20.022 27.434 -2.627 1.00 12.52 210 ALA A CA 1
ATOM 3025 C C . ALA A 1 216 ? 19.515 27.873 -1.260 1.00 13.01 210 ALA A C 1
ATOM 3026 O O . ALA A 1 216 ? 19.752 29.011 -0.838 1.00 13.22 210 ALA A O 1
ATOM 3033 N N . ALA A 1 217 ? 18.836 26.986 -0.547 1.00 11.50 211 ALA A N 1
ATOM 3034 C CA . ALA A 1 217 ? 18.253 27.362 0.735 1.00 12.45 211 ALA A CA 1
ATOM 3035 C C . ALA A 1 217 ? 19.269 27.400 1.870 1.00 11.84 211 ALA A C 1
ATOM 3036 O O . ALA A 1 217 ? 18.883 27.707 3.009 1.00 12.28 211 ALA A O 1
ATOM 3043 N N . ASP A 1 218 ? 20.553 27.131 1.602 1.00 11.43 212 ASP A N 1
ATOM 3044 C CA . ASP A 1 218 ? 21.601 27.455 2.570 1.00 13.60 212 ASP A CA 1
ATOM 3045 C C . ASP A 1 218 ? 22.021 28.932 2.513 1.00 13.38 212 ASP A C 1
ATOM 3046 O O . ASP A 1 218 ? 22.994 29.311 3.196 1.00 13.29 212 ASP A O 1
ATOM 3055 N N . PHE A 1 219 ? 21.291 29.762 1.753 1.00 13.62 213 PHE A N 1
ATOM 3056 C CA . PHE A 1 219 ? 21.569 31.190 1.613 1.00 12.45 213 PHE A CA 1
ATOM 3057 C C . PHE A 1 219 ? 20.299 32.015 1.804 1.00 13.38 213 PHE A C 1
ATOM 3058 O O . PHE A 1 219 ? 19.200 31.580 1.439 1.00 12.52 213 PHE A O 1
ATOM 3075 N N . VAL A 1 220 ? 20.455 33.203 2.406 1.00 12.95 214 VAL A N 1
ATOM 3076 C CA . VAL A 1 220 ? 19.387 34.198 2.479 1.00 12.82 214 VAL A CA 1
ATOM 3077 C C . VAL A 1 220 ? 19.934 35.525 1.968 1.00 13.30 214 VAL A C 1
ATOM 3078 O O . VAL A 1 220 ? 21.135 35.798 2.062 1.00 13.90 214 VAL A O 1
ATOM 3091 N N . ARG A 1 221 ? 19.043 36.352 1.403 1.00 13.13 215 ARG A N 1
ATOM 3092 C CA . ARG A 1 221 ? 19.433 37.482 0.551 1.00 14.17 215 ARG A CA 1
ATOM 3093 C C . ARG A 1 221 ? 19.099 38.832 1.180 1.00 13.54 215 ARG A C 1
ATOM 3094 O O . ARG A 1 221 ? 17.935 39.090 1.514 1.00 12.21 215 ARG A O 1
ATOM 3115 N N . CYS A 1 222 ? 20.111 39.713 1.265 1.00 13.67 216 CYS A N 1
ATOM 3116 C CA . CYS A 1 222 ? 19.965 41.088 1.777 1.00 13.36 216 CYS A CA 1
ATOM 3117 C C . CYS A 1 222 ? 20.565 42.104 0.797 1.00 14.33 216 CYS A C 1
ATOM 3118 O O . CYS A 1 222 ? 21.464 42.872 1.140 1.00 15.37 216 CYS A O 1
ATOM 3126 N N . GLY A 1 223 ? 20.041 42.134 -0.414 1.00 14.59 217 GLY A N 1
ATOM 3127 C CA . GLY A 1 223 ? 20.599 43.019 -1.434 1.00 14.49 217 GLY A CA 1
ATOM 3128 C C . GLY A 1 223 ? 22.000 42.594 -1.811 1.00 16.94 217 GLY A C 1
ATOM 3129 O O . GLY A 1 223 ? 22.247 41.426 -2.140 1.00 15.67 217 GLY A O 1
ATOM 3133 N N . ARG A 1 224 ? 22.944 43.541 -1.756 1.00 14.40 218 ARG A N 1
ATOM 3134 C CA . ARG A 1 224 ? 24.321 43.257 -2.137 1.00 16.50 218 ARG A CA 1
ATOM 3135 C C . ARG A 1 224 ? 25.024 42.285 -1.188 1.00 17.26 218 ARG A C 1
ATOM 3136 O O . ARG A 1 224 ? 26.083 41.757 -1.550 1.00 17.54 218 ARG A O 1
ATOM 3157 N N . ASP A 1 225 ? 24.465 42.030 -0.009 1.00 15.40 219 ASP A N 1
ATOM 3158 C CA . ASP A 1 225 ? 25.055 41.125 0.969 1.00 15.42 219 ASP A CA 1
ATOM 3159 C C . ASP A 1 225 ? 24.156 39.907 1.117 1.00 14.81 219 ASP A C 1
ATOM 3160 O O . ASP A 1 225 ? 22.946 40.046 1.341 1.00 14.76 219 ASP A O 1
ATOM 3169 N N . ILE A 1 226 ? 24.757 38.721 0.968 1.00 15.39 220 ILE A N 1
ATOM 3170 C CA . ILE A 1 226 ? 24.086 37.429 1.057 1.00 13.15 220 ILE A CA 1
ATOM 3171 C C . ILE A 1 226 ? 24.760 36.625 2.171 1.00 13.70 220 ILE A C 1
ATOM 3172 O O . ILE A 1 226 ? 25.990 36.650 2.309 1.00 15.77 220 ILE A O 1
ATOM 3188 N N . PHE A 1 227 ? 23.967 35.948 2.985 1.00 13.52 221 PHE A N 1
ATOM 3189 C CA . PHE A 1 227 ? 24.488 35.148 4.092 1.00 13.56 221 PHE A CA 1
ATOM 3190 C C . PHE A 1 227 ? 24.275 33.671 3.797 1.00 14.48 221 PHE A C 1
ATOM 3191 O O . PHE A 1 227 ? 23.182 33.275 3.386 1.00 13.43 221 PHE A O 1
ATOM 3208 N N . GLY A 1 228 ? 25.320 32.865 4.001 1.00 14.64 222 GLY A N 1
ATOM 3209 C CA . GLY A 1 228 ? 25.225 31.433 3.791 1.00 14.42 222 GLY A CA 1
ATOM 3210 C C . GLY A 1 228 ? 25.894 30.678 4.923 1.00 14.33 222 GLY A C 1
ATOM 3211 O O . GLY A 1 228 ? 26.481 31.273 5.832 1.00 15.58 222 GLY A O 1
ATOM 3215 N N . GLN A 1 229 ? 25.787 29.356 4.853 1.00 14.32 223 GLN A N 1
ATOM 3216 C CA . GLN A 1 229 ? 26.484 28.470 5.775 1.00 13.78 223 GLN A CA 1
ATOM 3217 C C . GLN A 1 229 ? 26.960 27.236 5.020 1.00 14.37 223 GLN A C 1
ATOM 3218 O O . GLN A 1 229 ? 26.343 26.816 4.043 1.00 14.01 223 GLN A O 1
ATOM 3232 N N . LYS A 1 230 ? 28.054 26.647 5.501 1.00 15.33 224 LYS A N 1
ATOM 3233 C CA . LYS A 1 230 ? 28.357 25.255 5.188 1.00 14.41 224 LYS A CA 1
ATOM 3234 C C . LYS A 1 230 ? 27.338 24.340 5.872 1.00 12.51 224 LYS A C 1
ATOM 3235 O O . LYS A 1 230 ? 26.772 24.684 6.907 1.00 13.93 224 LYS A O 1
ATOM 3254 N N . SER A 1 231 ? 27.087 23.176 5.279 1.00 12.53 225 SER A N 1
ATOM 3255 C CA . SER A 1 231 ? 26.072 22.256 5.795 1.00 12.19 225 SER A CA 1
ATOM 3256 C C . SER A 1 231 ? 26.378 20.858 5.284 1.00 12.52 225 SER A C 1
ATOM 3257 O O . SER A 1 231 ? 27.410 20.626 4.658 1.00 12.38 225 SER A O 1
ATOM 3265 N N . HIS A 1 232 ? 25.464 19.916 5.542 1.00 12.58 226 HIS A N 1
ATOM 3266 C CA . HIS A 1 232 ? 25.645 18.584 4.977 1.00 12.76 226 HIS A CA 1
ATOM 3267 C C . HIS A 1 232 ? 25.510 18.534 3.460 1.00 14.69 226 HIS A C 1
ATOM 3268 O O . HIS A 1 232 ? 25.817 17.484 2.895 1.00 14.02 226 HIS A O 1
ATOM 3282 N N . VAL A 1 233 ? 25.098 19.611 2.785 1.00 12.69 227 VAL A N 1
ATOM 3283 C CA . VAL A 1 233 ? 25.039 19.618 1.329 1.00 13.08 227 VAL A CA 1
ATOM 3284 C C . VAL A 1 233 ? 25.839 20.750 0.681 1.00 11.67 227 VAL A C 1
ATOM 3285 O O . VAL A 1 233 ? 26.111 20.665 -0.524 1.00 13.40 227 VAL A O 1
ATOM 3298 N N . THR A 1 234 ? 26.244 21.785 1.415 1.00 13.31 228 THR A N 1
ATOM 3299 C CA . THR A 1 234 ? 26.930 22.945 0.846 1.00 12.07 228 THR A CA 1
ATOM 3300 C C . THR A 1 234 ? 28.365 22.963 1.367 1.00 12.38 228 THR A C 1
ATOM 3301 O O . THR A 1 234 ? 28.573 23.028 2.580 1.00 13.93 228 THR A O 1
ATOM 3312 N N . ASN A 1 235 ? 29.342 22.880 0.462 1.00 13.84 229 ASN A N 1
ATOM 3313 C CA . ASN A 1 235 ? 30.748 22.882 0.838 1.00 13.30 229 ASN A CA 1
ATOM 3314 C C . ASN A 1 235 ? 31.431 24.184 0.431 1.00 13.00 229 ASN A C 1
ATOM 3315 O O . ASN A 1 235 ? 30.818 25.111 -0.106 1.00 13.13 229 ASN A O 1
ATOM 3326 N N . SER A 1 236 ? 32.721 24.279 0.761 1.00 14.74 230 SER A N 1
ATOM 3327 C CA . SER A 1 236 ? 33.445 25.523 0.508 1.00 14.18 230 SER A CA 1
ATOM 3328 C C . SER A 1 236 ? 33.561 25.796 -0.986 1.00 14.45 230 SER A C 1
ATOM 3329 O O . SER A 1 236 ? 33.484 26.953 -1.414 1.00 14.10 230 SER A O 1
ATOM 3337 N N . LEU A 1 237 ? 33.739 24.750 -1.799 1.00 12.56 231 LEU A N 1
ATOM 3338 C CA . LEU A 1 237 ? 33.816 24.949 -3.251 1.00 14.30 231 LEU A CA 1
ATOM 3339 C C . LEU A 1 237 ? 32.507 25.515 -3.796 1.00 14.07 231 LEU A C 1
ATOM 3340 O O . LEU A 1 237 ? 32.510 26.339 -4.721 1.00 15.29 231 LEU A O 1
ATOM 3356 N N . GLY A 1 238 ? 31.378 25.043 -3.271 1.00 14.13 232 GLY A N 1
ATOM 3357 C CA . GLY A 1 238 ? 30.095 25.559 -3.723 1.00 13.48 232 GLY A CA 1
ATOM 3358 C C . GLY A 1 238 ? 29.915 27.020 -3.367 1.00 13.60 232 GLY A C 1
ATOM 3359 O O . GLY A 1 238 ? 29.440 27.815 -4.182 1.00 13.16 232 GLY A O 1
ATOM 3363 N N . ILE A 1 239 ? 30.299 27.396 -2.142 1.00 14.87 233 ILE A N 1
ATOM 3364 C CA . ILE A 1 239 ? 30.235 28.801 -1.739 1.00 15.15 233 ILE A CA 1
ATOM 3365 C C . ILE A 1 239 ? 31.160 29.634 -2.608 1.00 14.67 233 ILE A C 1
ATOM 3366 O O . ILE A 1 239 ? 30.794 30.730 -3.062 1.00 14.16 233 ILE A O 1
ATOM 3382 N N . GLU A 1 240 ? 32.385 29.126 -2.837 1.00 14.25 234 GLU A N 1
ATOM 3383 C CA A GLU A 1 240 ? 33.359 29.821 -3.681 0.55 15.50 234 GLU A CA 1
ATOM 3384 C CA B GLU A 1 240 ? 33.344 29.846 -3.665 0.45 17.39 234 GLU A CA 1
ATOM 3385 C C . GLU A 1 240 ? 32.829 29.998 -5.097 1.00 16.12 234 GLU A C 1
ATOM 3386 O O . GLU A 1 240 ? 33.029 31.052 -5.730 1.00 14.50 234 GLU A O 1
ATOM 3409 N N . TRP A 1 241 ? 32.130 28.978 -5.612 1.00 14.43 235 TRP A N 1
ATOM 3410 C CA . TRP A 1 241 ? 31.536 29.081 -6.936 1.00 14.53 235 TRP A CA 1
ATOM 3411 C C . TRP A 1 241 ? 30.508 30.204 -6.974 1.00 14.60 235 TRP A C 1
ATOM 3412 O O . TRP A 1 241 ? 30.495 31.025 -7.906 1.00 14.23 235 TRP A O 1
ATOM 3433 N N . LEU A 1 242 ? 29.634 30.268 -5.967 1.00 13.21 236 LEU A N 1
ATOM 3434 C CA . LEU A 1 242 ? 28.599 31.302 -5.991 1.00 13.59 236 LEU A CA 1
ATOM 3435 C C . LEU A 1 242 ? 29.206 32.685 -5.815 1.00 13.96 236 LEU A C 1
ATOM 3436 O O . LEU A 1 242 ? 28.761 33.648 -6.451 1.00 15.65 236 LEU A O 1
ATOM 3452 N N . GLN A 1 243 ? 30.224 32.815 -4.958 1.00 14.36 237 GLN A N 1
ATOM 3453 C CA A GLN A 1 243 ? 30.855 34.124 -4.808 0.61 16.98 237 GLN A CA 1
ATOM 3454 C CA B GLN A 1 243 ? 30.906 34.097 -4.792 0.39 15.10 237 GLN A CA 1
ATOM 3455 C C . GLN A 1 243 ? 31.501 34.568 -6.113 1.00 16.92 237 GLN A C 1
ATOM 3456 O O . GLN A 1 243 ? 31.395 35.743 -6.484 1.00 17.35 237 GLN A O 1
ATOM 3483 N N . ARG A 1 244 ? 32.134 33.652 -6.846 1.00 15.79 238 ARG A N 1
ATOM 3484 C CA . ARG A 1 244 ? 32.736 34.067 -8.110 1.00 17.24 238 ARG A CA 1
ATOM 3485 C C . ARG A 1 244 ? 31.670 34.432 -9.132 1.00 17.66 238 ARG A C 1
ATOM 3486 O O . ARG A 1 244 ? 31.815 35.416 -9.866 1.00 19.35 238 ARG A O 1
ATOM 3507 N N . HIS A 1 245 ? 30.601 33.639 -9.211 1.00 16.59 239 HIS A N 1
ATOM 3508 C CA . HIS A 1 245 ? 29.534 33.936 -10.159 1.00 15.96 239 HIS A CA 1
ATOM 3509 C C . HIS A 1 245 ? 28.925 35.311 -9.910 1.00 17.98 239 HIS A C 1
ATOM 3510 O O . HIS A 1 245 ? 28.559 36.016 -10.870 1.00 16.81 239 HIS A O 1
ATOM 3524 N N . LEU A 1 246 ? 28.826 35.721 -8.643 1.00 15.70 240 LEU A N 1
ATOM 3525 C CA . LEU A 1 246 ? 28.172 36.967 -8.252 1.00 17.46 240 LEU A CA 1
ATOM 3526 C C . LEU A 1 246 ? 29.155 38.081 -7.874 1.00 19.67 240 LEU A C 1
ATOM 3527 O O . LEU A 1 246 ? 28.737 39.083 -7.287 1.00 22.65 240 LEU A O 1
ATOM 3543 N N . GLU A 1 247 ? 30.441 37.950 -8.216 1.00 19.20 241 GLU A N 1
ATOM 3544 C CA . GLU A 1 247 ? 31.463 38.819 -7.617 1.00 21.43 241 GLU A CA 1
ATOM 3545 C C . GLU A 1 247 ? 31.368 40.276 -8.070 1.00 22.64 241 GLU A C 1
ATOM 3546 O O . GLU A 1 247 ? 31.878 41.156 -7.371 1.00 23.10 241 GLU A O 1
ATOM 3558 N N . ASP A 1 248 ? 30.774 40.554 -9.227 1.00 22.70 242 ASP A N 1
ATOM 3559 C CA . ASP A 1 248 ? 30.708 41.939 -9.697 1.00 25.73 242 ASP A CA 1
ATOM 3560 C C . ASP A 1 248 ? 29.845 42.810 -8.792 1.00 27.17 242 ASP A C 1
ATOM 3561 O O . ASP A 1 248 ? 30.096 44.019 -8.671 1.00 25.68 242 ASP A O 1
ATOM 3570 N N . GLU A 1 249 ? 28.818 42.236 -8.158 1.00 22.78 243 GLU A N 1
ATOM 3571 C CA . GLU A 1 249 ? 27.831 43.049 -7.458 1.00 23.35 243 GLU A CA 1
ATOM 3572 C C . GLU A 1 249 ? 27.521 42.597 -6.038 1.00 22.08 243 GLU A C 1
ATOM 3573 O O . GLU A 1 249 ? 26.930 43.385 -5.292 1.00 20.29 243 GLU A O 1
ATOM 3585 N N . TYR A 1 250 ? 27.906 41.382 -5.630 1.00 19.19 244 TYR A N 1
ATOM 3586 C CA . TYR A 1 250 ? 27.442 40.797 -4.378 1.00 17.43 244 TYR A CA 1
ATOM 3587 C C . TYR A 1 250 ? 28.612 40.334 -3.521 1.00 17.62 244 TYR A C 1
ATOM 3588 O O . TYR A 1 250 ? 29.681 39.968 -4.020 1.00 15.39 244 TYR A O 1
ATOM 3606 N N . ARG A 1 251 ? 28.380 40.348 -2.217 1.00 17.55 245 ARG A N 1
ATOM 3607 C CA . ARG A 1 251 ? 29.311 39.836 -1.226 1.00 17.18 245 ARG A CA 1
ATOM 3608 C C . ARG A 1 251 ? 28.595 38.760 -0.428 1.00 17.52 245 ARG A C 1
ATOM 3609 O O . ARG A 1 251 ? 27.498 39.005 0.085 1.00 16.06 245 ARG A O 1
ATOM 3630 N N . ILE A 1 252 ? 29.218 37.587 -0.307 1.00 16.90 246 ILE A N 1
ATOM 3631 C CA . ILE A 1 252 ? 28.655 36.470 0.452 1.00 16.41 246 ILE A CA 1
ATOM 3632 C C . ILE A 1 252 ? 29.402 36.312 1.768 1.00 18.38 246 ILE A C 1
ATOM 3633 O O . ILE A 1 252 ? 30.633 36.167 1.782 1.00 18.34 246 ILE A O 1
ATOM 3649 N N . HIS A 1 253 ? 28.646 36.295 2.865 1.00 15.32 247 HIS A N 1
ATOM 3650 C CA . HIS A 1 253 ? 29.168 36.179 4.221 1.00 16.70 247 HIS A CA 1
ATOM 3651 C C . HIS A 1 253 ? 28.760 34.822 4.767 1.00 16.22 247 HIS A C 1
ATOM 3652 O O . HIS A 1 253 ? 27.601 34.435 4.633 1.00 17.99 247 HIS A O 1
ATOM 3666 N N . ILE A 1 254 ? 29.692 34.109 5.383 1.00 16.70 248 ILE A N 1
ATOM 3667 C CA . ILE A 1 254 ? 29.442 32.741 5.832 1.00 16.59 248 ILE A CA 1
ATOM 3668 C C . ILE A 1 254 ? 29.326 32.749 7.349 1.00 19.00 248 ILE A C 1
ATOM 3669 O O . ILE A 1 254 ? 30.245 33.205 8.039 1.00 19.46 248 ILE A O 1
ATOM 3685 N N . ILE A 1 255 ? 28.196 32.259 7.868 1.00 17.30 249 ILE A N 1
ATOM 3686 C CA . ILE A 1 255 ? 28.014 32.116 9.308 1.00 19.87 249 ILE A CA 1
ATOM 3687 C C . ILE A 1 255 ? 28.395 30.699 9.720 1.00 21.49 249 ILE A C 1
ATOM 3688 O O . ILE A 1 255 ? 28.409 29.775 8.906 1.00 20.17 249 ILE A O 1
ATOM 3704 N N . GLU A 1 256 ? 28.655 30.524 11.017 1.00 21.80 250 GLU A N 1
ATOM 3705 C CA . GLU A 1 256 ? 28.889 29.213 11.618 1.00 24.19 250 GLU A CA 1
ATOM 3706 C C . GLU A 1 256 ? 27.623 28.754 12.334 1.00 22.80 250 GLU A C 1
ATOM 3707 O O . GLU A 1 256 ? 27.147 29.440 13.238 1.00 23.28 250 GLU A O 1
ATOM 3719 N N . SER A 1 257 ? 27.061 27.618 11.910 1.00 22.12 251 SER A N 1
ATOM 3720 C CA . SER A 1 257 ? 25.936 27.017 12.621 1.00 20.68 251 SER A CA 1
ATOM 3721 C C . SER A 1 257 ? 26.447 26.070 13.699 1.00 21.28 251 SER A C 1
ATOM 3722 O O . SER A 1 257 ? 27.420 25.342 13.491 1.00 22.30 251 SER A O 1
ATOM 3730 N N . GLN A 1 258 ? 25.780 26.087 14.844 1.00 19.58 252 GLN A N 1
ATOM 3731 C CA . GLN A 1 258 ? 25.989 25.110 15.903 1.00 21.28 252 GLN A CA 1
ATOM 3732 C C . GLN A 1 258 ? 25.077 23.890 15.772 1.00 21.71 252 GLN A C 1
ATOM 3733 O O . GLN A 1 258 ? 25.111 23.018 16.645 1.00 21.71 252 GLN A O 1
ATOM 3747 N N . CYS A 1 259 ? 24.251 23.814 14.723 1.00 18.85 253 CYS A N 1
ATOM 3748 C CA . CYS A 1 259 ? 23.359 22.668 14.539 1.00 18.46 253 CYS A CA 1
ATOM 3749 C C . CYS A 1 259 ? 24.137 21.523 13.907 1.00 18.10 253 CYS A C 1
ATOM 3750 O O . CYS A 1 259 ? 24.590 21.662 12.770 1.00 16.96 253 CYS A O 1
ATOM 3758 N N . PRO A 1 260 ? 24.317 20.387 14.591 1.00 17.72 254 PRO A N 1
ATOM 3759 C CA . PRO A 1 260 ? 25.088 19.290 13.981 1.00 17.92 254 PRO A CA 1
ATOM 3760 C C . PRO A 1 260 ? 24.420 18.671 12.767 1.00 16.26 254 PRO A C 1
ATOM 3761 O O . PRO A 1 260 ? 25.113 18.016 11.970 1.00 16.07 254 PRO A O 1
ATOM 3772 N N . GLU A 1 261 ? 23.104 18.838 12.637 1.00 14.76 255 GLU A N 1
ATOM 3773 C CA . GLU A 1 261 ? 22.272 18.317 11.558 1.00 16.36 255 GLU A CA 1
ATOM 3774 C C . GLU A 1 261 ? 22.085 19.324 10.411 1.00 15.79 255 GLU A C 1
ATOM 3775 O O . GLU A 1 261 ? 21.159 19.159 9.606 1.00 14.74 255 GLU A O 1
ATOM 3787 N N . ALA A 1 262 ? 22.915 20.369 10.359 1.00 15.17 256 ALA A N 1
ATOM 3788 C CA . ALA A 1 262 ? 22.614 21.550 9.555 1.00 17.06 256 ALA A CA 1
ATOM 3789 C C . ALA A 1 262 ? 22.364 21.187 8.102 1.00 15.88 256 ALA A C 1
ATOM 3790 O O . ALA A 1 262 ? 23.168 20.497 7.467 1.00 14.28 256 ALA A O 1
ATOM 3797 N N . LEU A 1 263 ? 21.247 21.705 7.570 1.00 16.09 257 LEU A N 1
ATOM 3798 C CA . LEU A 1 263 ? 20.869 21.515 6.176 1.00 15.83 257 LEU A CA 1
ATOM 3799 C C . LEU A 1 263 ? 19.810 22.587 5.892 1.00 16.69 257 LEU A C 1
ATOM 3800 O O . LEU A 1 263 ? 18.668 22.461 6.342 1.00 16.69 257 LEU A O 1
ATOM 3816 N N . HIS A 1 264 ? 20.235 23.659 5.226 1.00 14.97 258 HIS A N 1
ATOM 3817 C CA . HIS A 1 264 ? 19.459 24.862 4.926 1.00 13.13 258 HIS A CA 1
ATOM 3818 C C . HIS A 1 264 ? 19.504 25.836 6.096 1.00 14.02 258 HIS A C 1
ATOM 3819 O O . HIS A 1 264 ? 19.588 25.429 7.260 1.00 14.90 258 HIS A O 1
ATOM 3833 N N . ILE A 1 265 ? 19.531 27.128 5.769 1.00 12.76 259 ILE A N 1
ATOM 3834 C CA . ILE A 1 265 ? 19.763 28.190 6.749 1.00 13.00 259 ILE A CA 1
ATOM 3835 C C . ILE A 1 265 ? 18.466 28.861 7.215 1.00 13.88 259 ILE A C 1
ATOM 3836 O O . ILE A 1 265 ? 18.503 29.682 8.156 1.00 13.98 259 ILE A O 1
ATOM 3852 N N . ASP A 1 266 ? 17.322 28.533 6.610 1.00 12.93 260 ASP A N 1
ATOM 3853 C CA . ASP A 1 266 ? 16.117 29.324 6.819 1.00 14.58 260 ASP A CA 1
ATOM 3854 C C . ASP A 1 266 ? 15.275 28.838 8.013 1.00 13.14 260 ASP A C 1
ATOM 3855 O O . ASP A 1 266 ? 14.086 29.170 8.106 1.00 13.62 260 ASP A O 1
ATOM 3864 N N . THR A 1 267 ? 15.889 28.110 8.956 1.00 12.52 261 THR A N 1
ATOM 3865 C CA . THR A 1 267 ? 15.442 28.073 10.346 1.00 12.97 261 THR A CA 1
ATOM 3866 C C . THR A 1 267 ? 16.530 28.567 11.295 1.00 14.20 261 THR A C 1
ATOM 3867 O O . THR A 1 267 ? 16.397 28.396 12.515 1.00 15.16 261 THR A O 1
ATOM 3878 N N . THR A 1 268 ? 17.578 29.213 10.769 1.00 13.48 262 THR A N 1
ATOM 3879 C CA . THR A 1 268 ? 18.735 29.663 11.537 1.00 13.51 262 THR A CA 1
ATOM 3880 C C . THR A 1 268 ? 18.898 31.173 11.501 1.00 15.48 262 THR A C 1
ATOM 3881 O O . THR A 1 268 ? 19.045 31.811 12.568 1.00 16.49 262 THR A O 1
ATOM 3892 N N . LEU A 1 269 ? 18.856 31.766 10.302 1.00 14.81 263 LEU A N 1
ATOM 3893 C CA . LEU A 1 269 ? 19.138 33.186 10.085 1.00 15.31 263 LEU A CA 1
ATOM 3894 C C . LEU A 1 269 ? 18.136 33.675 9.047 1.00 15.78 263 LEU A C 1
ATOM 3895 O O . LEU A 1 269 ? 18.235 33.288 7.875 1.00 17.15 263 LEU A O 1
ATOM 3911 N N . MET A 1 270 ? 17.194 34.525 9.457 1.00 14.63 264 MET A N 1
ATOM 3912 C CA . MET A 1 270 ? 16.099 34.965 8.590 1.00 13.68 264 MET A CA 1
ATOM 3913 C C . MET A 1 270 ? 15.966 36.487 8.583 1.00 14.37 264 MET A C 1
ATOM 3914 O O . MET A 1 270 ? 15.358 37.074 9.497 1.00 13.71 264 MET A O 1
ATOM 3928 N N . PRO A 1 271 ? 16.487 37.150 7.557 1.00 13.73 265 PRO A N 1
ATOM 3929 C CA . PRO A 1 271 ? 16.208 38.581 7.374 1.00 13.78 265 PRO A CA 1
ATOM 3930 C C . PRO A 1 271 ? 14.714 38.804 7.202 1.00 14.87 265 PRO A C 1
ATOM 3931 O O . PRO A 1 271 ? 14.063 38.142 6.391 1.00 16.30 265 PRO A O 1
ATOM 3942 N N . LEU A 1 272 ? 14.165 39.752 7.961 1.00 14.16 266 LEU A N 1
ATOM 3943 C CA . LEU A 1 272 ? 12.740 40.064 7.861 1.00 14.20 266 LEU A CA 1
ATOM 3944 C C . LEU A 1 272 ? 12.444 41.406 7.206 1.00 15.11 266 LEU A C 1
ATOM 3945 O O . LEU A 1 272 ? 11.405 41.539 6.569 1.00 13.95 266 LEU A O 1
ATOM 3961 N N . ALA A 1 273 ? 13.340 42.373 7.337 1.00 15.72 267 ALA A N 1
ATOM 3962 C CA . ALA A 1 273 ? 13.174 43.731 6.842 1.00 15.62 267 ALA A CA 1
ATOM 3963 C C . ALA A 1 273 ? 14.507 44.446 6.984 1.00 16.10 267 ALA A C 1
ATOM 3964 O O . ALA A 1 273 ? 15.373 43.995 7.727 1.00 15.94 267 ALA A O 1
ATOM 3971 N N . PRO A 1 274 ? 14.697 45.567 6.276 1.00 16.98 268 PRO A N 1
ATOM 3972 C CA . PRO A 1 274 ? 15.922 46.345 6.482 1.00 18.07 268 PRO A CA 1
ATOM 3973 C C . PRO A 1 274 ? 16.147 46.630 7.958 1.00 17.46 268 PRO A C 1
ATOM 3974 O O . PRO A 1 274 ? 15.259 47.136 8.644 1.00 17.40 268 PRO A O 1
ATOM 3985 N N . GLY A 1 275 ? 17.322 46.251 8.460 1.00 17.78 269 GLY A N 1
ATOM 3986 C CA . GLY A 1 275 ? 17.703 46.429 9.847 1.00 18.11 269 GLY A CA 1
ATOM 3987 C C . GLY A 1 275 ? 17.157 45.406 10.833 1.00 18.28 269 GLY A C 1
ATOM 3988 O O . GLY A 1 275 ? 17.352 45.591 12.041 1.00 18.34 269 GLY A O 1
ATOM 3992 N N . LYS A 1 276 ? 16.464 44.354 10.374 1.00 16.70 270 LYS A N 1
ATOM 3993 C CA . LYS A 1 276 ? 15.801 43.386 11.256 1.00 16.54 270 LYS A CA 1
ATOM 3994 C C . LYS A 1 276 ? 16.098 41.960 10.798 1.00 15.06 270 LYS A C 1
ATOM 3995 O O . LYS A 1 276 ? 15.677 41.564 9.712 1.00 16.40 270 LYS A O 1
ATOM 4014 N N . ILE A 1 277 ? 16.765 41.173 11.636 1.00 15.44 271 ILE A N 1
ATOM 4015 C CA . ILE A 1 277 ? 17.105 39.800 11.282 1.00 14.35 271 ILE A CA 1
ATOM 4016 C C . ILE A 1 277 ? 16.792 38.878 12.455 1.00 16.36 271 ILE A C 1
ATOM 4017 O O . ILE A 1 277 ? 17.203 39.134 13.592 1.00 15.74 271 ILE A O 1
ATOM 4033 N N . LEU A 1 278 ? 16.042 37.819 12.165 1.00 15.25 272 LEU A N 1
ATOM 4034 C CA . LEU A 1 278 ? 15.600 36.828 13.135 1.00 14.05 272 LEU A CA 1
ATOM 4035 C C . LEU A 1 278 ? 16.639 35.717 13.259 1.00 16.67 272 LEU A C 1
ATOM 4036 O O . LEU A 1 278 ? 17.060 35.139 12.245 1.00 15.24 272 LEU A O 1
ATOM 4052 N N . VAL A 1 279 ? 17.030 35.390 14.500 1.00 15.30 273 VAL A N 1
ATOM 4053 C CA . VAL A 1 279 ? 18.126 34.462 14.742 1.00 15.02 273 VAL A CA 1
ATOM 4054 C C . VAL A 1 279 ? 17.698 33.359 15.705 1.00 15.14 273 VAL A C 1
ATOM 4055 O O . VAL A 1 279 ? 16.979 33.603 16.680 1.00 16.33 273 VAL A O 1
ATOM 4068 N N . ASN A 1 280 ? 18.150 32.147 15.415 1.00 14.85 274 ASN A N 1
ATOM 4069 C CA . ASN A 1 280 ? 17.842 30.968 16.209 1.00 14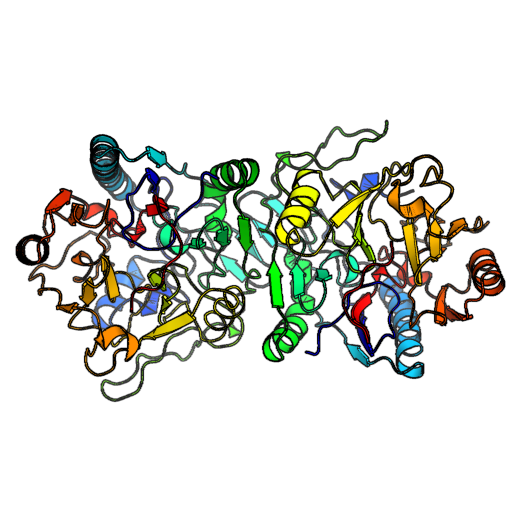.92 274 ASN A CA 1
ATOM 4070 C C . ASN A 1 280 ? 18.770 30.919 17.417 1.00 16.33 274 ASN A C 1
ATOM 4071 O O . ASN A 1 280 ? 19.988 30.851 17.236 1.00 17.36 274 ASN A O 1
ATOM 4082 N N . PRO A 1 281 ? 18.253 30.939 18.654 1.00 15.96 275 PRO A N 1
ATOM 4083 C CA . PRO A 1 281 ? 19.158 31.041 19.812 1.00 18.86 275 PRO A CA 1
ATOM 4084 C C . PRO A 1 281 ? 19.964 29.781 20.087 1.00 20.25 275 PRO A C 1
ATOM 4085 O O . PRO A 1 281 ? 20.974 29.861 20.799 1.00 21.96 275 PRO A O 1
ATOM 4096 N N . GLU A 1 282 ? 19.550 28.629 19.578 1.00 19.09 276 GLU A N 1
ATOM 4097 C CA A GLU A 1 282 ? 20.297 27.394 19.772 0.54 19.80 276 GLU A CA 1
ATOM 4098 C CA B GLU A 1 282 ? 20.295 27.388 19.766 0.46 19.70 276 GLU A CA 1
ATOM 4099 C C . GLU A 1 282 ? 21.330 27.154 18.677 1.00 20.90 276 GLU A C 1
ATOM 4100 O O . GLU A 1 282 ? 22.381 26.557 18.946 1.00 23.35 276 GLU A O 1
ATOM 4123 N N . PHE A 1 283 ? 21.060 27.590 17.447 1.00 18.90 277 PHE A N 1
ATOM 4124 C CA . PHE A 1 283 ? 21.982 27.344 16.343 1.00 18.68 277 PHE A CA 1
ATOM 4125 C C . PHE A 1 283 ? 23.002 28.462 16.120 1.00 23.17 277 PHE A C 1
ATOM 4126 O O . PHE A 1 283 ? 23.988 28.237 15.402 1.00 22.49 277 PHE A O 1
ATOM 4143 N N . VAL A 1 284 ? 22.799 29.650 16.691 1.00 23.24 278 VAL A N 1
ATOM 4144 C CA . VAL A 1 284 ? 23.658 30.806 16.429 1.00 24.71 278 VAL A CA 1
ATOM 4145 C C . VAL A 1 284 ? 24.226 31.322 17.742 1.00 24.30 278 VAL A C 1
ATOM 4146 O O . VAL A 1 284 ? 23.475 31.575 18.689 1.00 25.11 278 VAL A O 1
ATOM 4159 N N . ASP A 1 285 ? 25.552 31.489 17.796 1.00 24.51 279 ASP A N 1
ATOM 4160 C CA . ASP A 1 285 ? 26.195 32.301 18.827 1.00 26.98 279 ASP A CA 1
ATOM 4161 C C . ASP A 1 285 ? 26.247 33.736 18.307 1.00 24.48 279 ASP A C 1
ATOM 4162 O O . ASP A 1 285 ? 27.027 34.042 17.400 1.00 25.24 279 ASP A O 1
ATOM 4171 N N . VAL A 1 286 ? 25.410 34.614 18.867 1.00 26.65 280 VAL A N 1
ATOM 4172 C CA . VAL A 1 286 ? 25.289 35.967 18.326 1.00 27.50 280 VAL A CA 1
ATOM 4173 C C . VAL A 1 286 ? 26.600 36.721 18.413 1.00 30.46 280 VAL A C 1
ATOM 4174 O O . VAL A 1 286 ? 26.817 37.675 17.654 1.00 28.03 280 VAL A O 1
ATOM 4187 N N . ASN A 1 287 ? 27.491 36.316 19.321 1.00 30.29 281 ASN A N 1
ATOM 4188 C CA . ASN A 1 287 ? 28.752 37.024 19.498 1.00 31.50 281 ASN A CA 1
ATOM 4189 C C . ASN A 1 287 ? 29.792 36.644 18.457 1.00 30.90 281 ASN A C 1
ATOM 4190 O O . ASN A 1 287 ? 30.820 37.322 18.360 1.00 33.30 281 ASN A O 1
ATOM 4201 N N . LYS A 1 288 ? 29.550 35.596 17.669 1.00 28.49 282 LYS A N 1
ATOM 4202 C CA . LYS A 1 288 ? 30.463 35.197 16.609 1.00 27.51 282 LYS A CA 1
ATOM 4203 C C . LYS A 1 288 ? 29.889 35.469 15.221 1.00 27.23 282 LYS A C 1
ATOM 4204 O O . LYS A 1 288 ? 30.465 35.026 14.219 1.00 26.93 282 LYS A O 1
ATOM 4223 N N . LEU A 1 289 ? 28.777 36.192 15.139 1.00 25.71 283 LEU A N 1
ATOM 4224 C CA . LEU A 1 289 ? 28.181 36.506 13.848 1.00 24.74 283 LEU A CA 1
ATOM 4225 C C . LEU A 1 289 ? 29.069 37.474 13.068 1.00 25.74 283 LEU A C 1
ATOM 4226 O O . LEU A 1 289 ? 29.795 38.272 13.665 1.00 25.88 283 LEU A O 1
ATOM 4242 N N . PRO A 1 290 ? 29.015 37.440 11.736 1.00 24.86 284 PRO A N 1
ATOM 4243 C CA . PRO A 1 290 ? 29.785 38.407 10.941 1.00 27.13 284 PRO A CA 1
ATOM 4244 C C . PRO A 1 290 ? 29.582 39.828 11.450 1.00 24.13 284 PRO A C 1
ATOM 4245 O O . PRO A 1 290 ? 28.480 40.217 11.833 1.00 22.00 284 PRO A O 1
ATOM 4256 N N . LYS A 1 291 ? 30.663 40.612 11.464 1.00 26.65 285 LYS A N 1
ATOM 4257 C CA . LYS A 1 291 ? 30.592 41.931 12.082 1.00 26.81 285 LYS A CA 1
ATOM 4258 C C . LYS A 1 291 ? 29.680 42.885 11.318 1.00 25.25 285 LYS A C 1
ATOM 4259 O O . LYS A 1 291 ? 29.164 43.836 11.913 1.00 23.88 285 LYS A O 1
ATOM 4278 N N . ILE A 1 292 ? 29.461 42.649 10.022 1.00 22.69 286 ILE A N 1
ATOM 4279 C CA . ILE A 1 292 ? 28.584 43.517 9.234 1.00 21.94 286 ILE A CA 1
ATOM 4280 C C . ILE A 1 292 ? 27.197 43.611 9.862 1.00 22.88 286 ILE A C 1
ATOM 4281 O O . ILE A 1 292 ? 26.512 44.639 9.751 1.00 20.80 286 ILE A O 1
ATOM 4297 N N . LEU A 1 293 ? 26.766 42.562 10.556 1.00 22.14 287 LEU A N 1
ATOM 4298 C CA . LEU A 1 293 ? 25.444 42.584 11.165 1.00 22.78 287 LEU A CA 1
ATOM 4299 C C . LEU A 1 293 ? 25.334 43.534 12.353 1.00 22.60 287 LEU A C 1
ATOM 4300 O O . LEU A 1 293 ? 24.220 43.742 12.839 1.00 24.37 287 LEU A O 1
ATOM 4316 N N . LYS A 1 294 ? 26.430 44.166 12.796 1.00 24.56 288 LYS A N 1
ATOM 4317 C CA . LYS A 1 294 ? 26.376 45.011 13.986 1.00 26.72 288 LYS A CA 1
ATOM 4318 C C . LYS A 1 294 ? 25.427 46.193 13.830 1.00 24.04 288 LYS A C 1
ATOM 4319 O O . LYS A 1 294 ? 24.892 46.679 14.829 1.00 25.76 288 LYS A O 1
ATOM 4338 N N . SER A 1 295 ? 25.211 46.681 12.609 1.00 22.27 289 SER A N 1
ATOM 4339 C CA . SER A 1 295 ? 24.310 47.808 12.393 1.00 22.51 289 SER A CA 1
ATOM 4340 C C . SER A 1 295 ? 22.830 47.426 12.420 1.00 22.68 289 SER A C 1
ATOM 4341 O O . SER A 1 295 ? 21.971 48.324 12.438 1.00 19.92 289 SER A O 1
ATOM 4349 N N . TRP A 1 296 ? 22.505 46.131 12.426 1.00 20.89 290 TRP A N 1
ATOM 4350 C CA . TRP A 1 296 ? 21.131 45.658 12.442 1.00 20.10 290 TRP A CA 1
ATOM 4351 C C . TRP A 1 296 ? 20.683 45.253 13.850 1.00 20.48 290 TRP A C 1
ATOM 4352 O O . TRP A 1 296 ? 21.494 44.964 14.742 1.00 19.69 290 TRP A O 1
ATOM 4373 N N . ASP A 1 297 ? 19.366 45.227 14.031 1.00 19.46 291 ASP A N 1
ATOM 4374 C CA . ASP A 1 297 ? 18.755 44.663 15.232 1.00 20.84 291 ASP A CA 1
ATOM 4375 C C . ASP A 1 297 ? 18.672 43.146 15.096 1.00 20.79 291 ASP A C 1
ATOM 4376 O O . ASP A 1 297 ? 18.050 42.629 14.158 1.00 18.88 291 ASP A O 1
ATOM 4385 N N . ILE A 1 298 ? 19.269 42.444 16.049 1.00 20.59 292 ILE A N 1
ATOM 4386 C CA . ILE A 1 298 ? 19.218 40.991 16.103 1.00 20.67 292 ILE A CA 1
ATOM 4387 C C . ILE A 1 298 ? 18.002 40.608 16.937 1.00 19.49 292 ILE A C 1
ATOM 4388 O O . ILE A 1 298 ? 17.928 40.899 18.138 1.00 20.05 292 ILE A O 1
ATOM 4404 N N . LEU A 1 299 ? 17.021 40.003 16.278 1.00 17.67 293 LEU A N 1
ATOM 4405 C CA . LEU A 1 299 ? 15.782 39.566 16.908 1.00 17.54 293 LEU A CA 1
ATOM 4406 C C . LEU A 1 299 ? 15.935 38.090 17.258 1.00 17.93 293 LEU A C 1
ATOM 4407 O O . LEU A 1 299 ? 15.918 37.235 16.366 1.00 16.08 293 LEU A O 1
ATOM 4423 N N . VAL A 1 300 ? 16.092 37.781 18.551 1.00 17.66 294 VAL A N 1
ATOM 4424 C CA . VAL A 1 300 ? 16.329 36.398 18.967 1.00 16.38 294 VAL A CA 1
ATOM 4425 C C . VAL A 1 300 ? 14.989 35.673 19.068 1.00 17.05 294 VAL A C 1
ATOM 4426 O O . VAL A 1 300 ? 14.089 36.091 19.809 1.00 16.09 294 VAL A O 1
ATOM 4439 N N . ALA A 1 301 ? 14.851 34.580 18.317 1.00 16.22 295 ALA A N 1
ATOM 4440 C CA . ALA A 1 301 ? 13.591 33.867 18.266 1.00 15.26 295 ALA A CA 1
ATOM 4441 C C . ALA A 1 301 ? 13.212 33.349 19.652 1.00 15.17 295 ALA A C 1
ATOM 4442 O O . ALA A 1 301 ? 14.082 32.894 20.405 1.00 16.13 295 ALA A O 1
ATOM 4449 N N . PRO A 1 302 ? 11.930 33.381 20.008 1.00 16.36 296 PRO A N 1
ATOM 4450 C CA . PRO A 1 302 ? 11.487 32.710 21.232 1.00 17.57 296 PRO A CA 1
ATOM 4451 C C . PRO A 1 302 ? 11.541 31.204 21.069 1.00 17.97 296 PRO A C 1
ATOM 4452 O O . PRO A 1 302 ? 11.573 30.675 19.958 1.00 17.00 296 PRO A O 1
ATOM 4463 N N . TYR A 1 303 ? 11.582 30.508 22.217 1.00 17.08 297 TYR A N 1
ATOM 4464 C CA . TYR A 1 303 ? 11.508 29.049 22.246 1.00 18.20 297 TYR A CA 1
ATOM 4465 C C . TYR A 1 303 ? 10.064 28.590 22.037 1.00 17.14 297 TYR A C 1
ATOM 4466 O O . TYR A 1 303 ? 9.145 29.155 22.650 1.00 17.89 297 TYR A O 1
ATOM 4484 N N . PRO A 1 304 ? 9.824 27.594 21.179 1.00 16.16 298 PRO A N 1
ATOM 4485 C CA . PRO A 1 304 ? 8.442 27.242 20.825 1.00 17.53 298 PRO A CA 1
ATOM 4486 C C . PRO A 1 304 ? 7.683 26.503 21.913 1.00 18.15 298 PRO A C 1
ATOM 4487 O O . PRO A 1 304 ? 6.446 26.584 21.940 1.00 18.34 298 PRO A O 1
ATOM 4498 N N . ASN A 1 305 ? 8.369 25.780 22.799 1.00 18.47 299 ASN A N 1
ATOM 4499 C CA . ASN A 1 305 ? 7.692 24.941 23.785 1.00 19.35 299 ASN A CA 1
ATOM 4500 C C . ASN A 1 305 ? 6.652 24.061 23.095 1.00 21.80 299 ASN A C 1
ATOM 4501 O O . ASN A 1 305 ? 5.522 23.902 23.568 1.00 21.46 299 ASN A O 1
ATOM 4512 N N . HIS A 1 306 ? 7.045 23.487 21.960 1.00 19.57 300 HIS A N 1
ATOM 4513 C CA . HIS A 1 306 ? 6.134 22.751 21.095 1.00 20.90 300 HIS A CA 1
ATOM 4514 C C . HIS A 1 306 ? 6.947 21.945 20.098 1.00 22.63 300 HIS A C 1
ATOM 4515 O O . HIS A 1 306 ? 7.780 22.514 19.386 1.00 21.27 300 HIS A O 1
ATOM 4529 N N . ILE A 1 307 ? 6.733 20.633 20.066 1.00 22.77 301 ILE A N 1
ATOM 4530 C CA . ILE A 1 307 ? 7.341 19.728 19.099 1.00 25.66 301 ILE A CA 1
ATOM 4531 C C . ILE A 1 307 ? 6.235 19.273 18.147 1.00 27.56 301 ILE A C 1
ATOM 4532 O O . ILE A 1 307 ? 5.291 18.597 18.581 1.00 27.39 301 ILE A O 1
ATOM 4548 N N . PRO A 1 308 ? 6.287 19.617 16.861 1.00 27.53 302 PRO A N 1
ATOM 4549 C CA . PRO A 1 308 ? 5.281 19.090 15.937 1.00 31.07 302 PRO A CA 1
ATOM 4550 C C . PRO A 1 308 ? 5.408 17.575 15.857 1.00 35.86 302 PRO A C 1
ATOM 4551 O O . PRO A 1 308 ? 6.500 17.022 15.968 1.00 36.19 302 PRO A O 1
ATOM 4562 N N . GLN A 1 309 ? 4.285 16.895 15.663 1.00 41.97 303 GLN A N 1
ATOM 4563 C CA . GLN A 1 309 ? 4.317 15.445 15.520 1.00 44.56 303 GLN A CA 1
ATOM 4564 C C . GLN A 1 309 ? 3.701 15.013 14.195 1.00 40.26 303 GLN A C 1
ATOM 4565 O O . GLN A 1 309 ? 2.721 15.604 13.731 1.00 41.79 303 GLN A O 1
ATOM 4579 N N . ASN A 1 310 ? 4.296 13.985 13.588 1.00 42.65 304 ASN A N 1
ATOM 4580 C CA . ASN A 1 310 ? 3.744 13.354 12.398 1.00 42.91 304 ASN A CA 1
ATOM 4581 C C . ASN A 1 310 ? 4.201 11.900 12.361 1.00 46.23 304 ASN A C 1
ATOM 4582 O O . ASN A 1 310 ? 5.147 11.504 13.051 1.00 45.89 304 ASN A O 1
ATOM 4593 N N . GLN A 1 311 ? 3.516 11.102 11.539 1.00 44.77 305 GLN A N 1
ATOM 4594 C CA . GLN A 1 311 ? 3.758 9.662 11.537 1.00 47.10 305 GLN A CA 1
ATOM 4595 C C . GLN A 1 311 ? 5.140 9.282 10.997 1.00 48.47 305 GLN A C 1
ATOM 4596 O O . GLN A 1 311 ? 5.525 8.115 11.126 1.00 51.04 305 GLN A O 1
ATOM 4610 N N . LEU A 1 312 ? 5.907 10.222 10.425 1.00 46.64 306 LEU A N 1
ATOM 4611 C CA . LEU A 1 312 ? 7.281 9.956 9.997 1.00 47.46 306 LEU A CA 1
ATOM 4612 C C . LEU A 1 312 ? 8.342 10.638 10.851 1.00 54.93 306 LEU A C 1
ATOM 4613 O O . LEU A 1 312 ? 9.468 10.140 10.911 1.00 51.50 306 LEU A O 1
ATOM 4629 N N . ARG A 1 313 ? 8.012 11.787 11.460 1.00 56.29 307 ARG A N 1
ATOM 4630 C CA . ARG A 1 313 ? 8.876 12.641 12.285 1.00 54.76 307 ARG A CA 1
ATOM 4631 C C . ARG A 1 313 ? 10.260 12.945 11.720 1.00 57.41 307 ARG A C 1
ATOM 4632 O O . ARG A 1 313 ? 11.254 12.346 12.140 1.00 61.96 307 ARG A O 1
ATOM 4653 N N . LEU A 1 314 ? 10.329 13.899 10.786 1.00 54.79 308 LEU A N 1
ATOM 4654 C CA . LEU A 1 314 ? 11.580 14.533 10.382 1.00 58.77 308 LEU A CA 1
ATOM 4655 C C . LEU A 1 314 ? 11.592 16.012 10.772 1.00 66.77 308 LEU A C 1
ATOM 4656 O O . LEU A 1 314 ? 12.314 16.817 10.165 1.00 61.34 308 LEU A O 1
ATOM 4672 N N . VAL A 1 315 ? 10.797 16.369 11.792 1.00 72.88 309 VAL A N 1
ATOM 4673 C CA . VAL A 1 315 ? 10.594 17.743 12.245 1.00 63.15 309 VAL A CA 1
ATOM 4674 C C . VAL A 1 315 ? 11.800 18.233 13.034 1.00 51.52 309 VAL A C 1
ATOM 4675 O O . VAL A 1 315 ? 12.460 17.469 13.744 1.00 64.21 309 VAL A O 1
ATOM 4688 N N . SER A 1 316 ? 12.086 19.527 12.906 1.00 47.13 310 SER A N 1
ATOM 4689 C CA . SER A 1 316 ? 12.853 20.274 13.893 1.00 38.99 310 SER A CA 1
ATOM 4690 C C . SER A 1 316 ? 11.891 21.205 14.611 1.00 28.60 310 SER A C 1
ATOM 4691 O O . SER A 1 316 ? 10.942 21.721 14.008 1.00 27.36 310 SER A O 1
ATOM 4699 N N . GLU A 1 317 ? 12.108 21.392 15.903 1.00 26.73 311 GLU A N 1
ATOM 4700 C CA . GLU A 1 317 ? 11.223 22.286 16.623 1.00 25.15 311 GLU A CA 1
ATOM 4701 C C . GLU A 1 317 ? 11.412 23.730 16.188 1.00 20.68 311 GLU A C 1
ATOM 4702 O O . GLU A 1 317 ? 10.574 24.575 16.507 1.00 18.61 311 GLU A O 1
ATOM 4714 N N . TRP A 1 318 ? 12.466 24.034 15.437 1.00 19.85 312 TRP A N 1
ATOM 4715 C CA . TRP A 1 318 ? 12.720 25.406 15.022 1.00 18.16 312 TRP A CA 1
ATOM 4716 C C . TRP A 1 318 ? 12.053 25.741 13.699 1.00 16.64 312 TRP A C 1
ATOM 4717 O O . TRP A 1 318 ? 12.364 26.775 13.103 1.00 15.94 312 TRP A O 1
ATOM 4738 N N . ALA A 1 319 ? 11.112 24.908 13.251 1.00 16.84 313 ALA A N 1
ATOM 4739 C CA . ALA A 1 319 ? 10.398 25.188 12.012 1.00 16.66 313 ALA A CA 1
ATOM 4740 C C . ALA A 1 319 ? 9.674 26.532 12.032 1.00 15.61 313 ALA A C 1
ATOM 4741 O O . ALA A 1 319 ? 9.339 27.054 10.958 1.00 16.53 313 ALA A O 1
ATOM 4748 N N . GLY A 1 320 ? 9.417 27.101 13.215 1.00 14.67 314 GLY A N 1
ATOM 4749 C CA . GLY A 1 320 ? 8.680 28.350 13.307 1.00 14.90 314 GLY A CA 1
ATOM 4750 C C . GLY A 1 320 ? 9.386 29.536 12.684 1.00 15.52 314 GLY A C 1
ATOM 4751 O O . GLY A 1 320 ? 8.721 30.528 12.345 1.00 15.84 314 GLY A O 1
ATOM 4755 N N . LEU A 1 321 ? 10.722 29.477 12.554 1.00 12.78 315 LEU A N 1
ATOM 4756 C CA . LEU A 1 321 ? 11.488 30.546 11.917 1.00 15.23 315 LEU A CA 1
ATOM 4757 C C . LEU A 1 321 ? 11.337 30.586 10.396 1.00 13.60 315 LEU A C 1
ATOM 4758 O O . LEU A 1 321 ? 11.736 31.583 9.783 1.00 13.19 315 LEU A O 1
ATOM 4774 N N . ASN A 1 322 ? 10.770 29.546 9.770 1.00 14.38 316 ASN A N 1
ATOM 4775 C CA . ASN A 1 322 ? 10.699 29.463 8.312 1.00 14.01 316 ASN A CA 1
ATOM 4776 C C . ASN A 1 322 ? 9.536 30.302 7.784 1.00 15.34 316 ASN A C 1
ATOM 4777 O O . ASN A 1 322 ? 8.715 29.816 7.001 1.00 13.75 316 ASN A O 1
ATOM 4788 N N . VAL A 1 323 ? 9.486 31.575 8.184 1.00 14.67 317 VAL A N 1
ATOM 4789 C CA . VAL A 1 323 ? 8.408 32.492 7.812 1.00 14.15 317 VAL A CA 1
ATOM 4790 C C . VAL A 1 323 ? 8.607 33.041 6.404 1.00 13.41 317 VAL A C 1
ATOM 4791 O O . VAL A 1 323 ? 9.692 32.927 5.818 1.00 13.60 317 VAL A O 1
ATOM 4804 N N . LEU A 1 324 ? 7.555 33.652 5.857 1.00 13.88 318 LEU A N 1
ATOM 4805 C CA . LEU A 1 324 ? 7.581 34.265 4.526 1.00 14.10 318 LEU A CA 1
ATOM 4806 C C . LEU A 1 324 ? 7.057 35.689 4.658 1.00 15.13 318 LEU A C 1
ATOM 4807 O O . LEU A 1 324 ? 5.943 35.891 5.146 1.00 13.85 318 LEU A O 1
ATOM 4823 N N . MET A 1 325 ? 7.856 36.658 4.213 1.00 14.18 319 MET A N 1
ATOM 4824 C CA . MET A 1 325 ? 7.479 38.068 4.222 1.00 14.65 319 MET A CA 1
ATOM 4825 C C . MET A 1 325 ? 6.756 38.419 2.926 1.00 14.96 319 MET A C 1
ATOM 4826 O O . MET A 1 325 ? 7.280 38.167 1.838 1.00 15.18 319 MET A O 1
ATOM 4840 N N . LEU A 1 326 ? 5.591 39.056 3.049 1.00 15.69 320 LEU A N 1
ATOM 4841 C CA 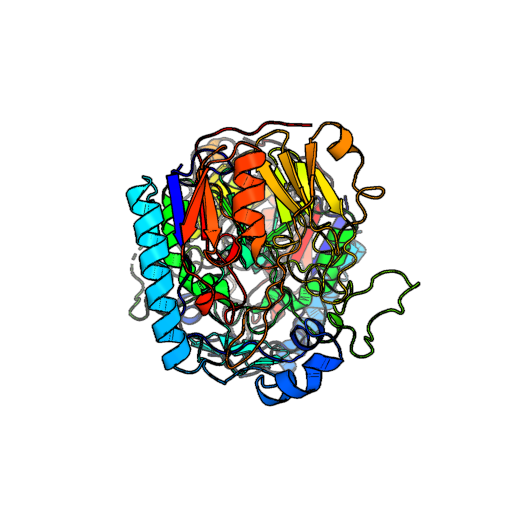. LEU A 1 326 ? 4.891 39.612 1.898 1.00 16.73 320 LEU A CA 1
ATOM 4842 C C . LEU A 1 326 ? 5.302 41.044 1.596 1.00 17.44 320 LEU A C 1
ATOM 4843 O O . LEU A 1 326 ? 5.113 41.511 0.462 1.00 17.96 320 LEU A O 1
ATOM 4859 N N . ASP A 1 327 ? 5.809 41.751 2.599 1.00 17.91 321 ASP A N 1
ATOM 4860 C CA . ASP A 1 327 ? 6.484 43.041 2.474 1.00 17.95 321 ASP A CA 1
ATOM 4861 C C . ASP A 1 327 ? 7.255 43.206 3.779 1.00 17.60 321 ASP A C 1
ATOM 4862 O O . ASP A 1 327 ? 7.467 42.222 4.493 1.00 17.46 321 ASP A O 1
ATOM 4871 N N . GLU A 1 328 ? 7.663 44.435 4.105 1.00 17.85 322 GLU A N 1
ATOM 4872 C CA . GLU A 1 328 ? 8.454 44.634 5.316 1.00 19.72 322 GLU A CA 1
ATOM 4873 C C . GLU A 1 328 ? 7.661 44.423 6.605 1.00 19.01 322 GLU A C 1
ATOM 4874 O O . GLU A 1 328 ? 8.267 44.364 7.686 1.00 20.54 322 GLU A O 1
ATOM 4886 N N . GLU A 1 329 ? 6.342 44.292 6.524 1.00 19.23 323 GLU A N 1
ATOM 4887 C CA . GLU A 1 329 ? 5.480 44.219 7.699 1.00 19.84 323 GLU A CA 1
ATOM 4888 C C . GLU A 1 329 ? 4.711 42.909 7.797 1.00 20.80 323 GLU A C 1
ATOM 4889 O O . GLU A 1 329 ? 4.675 42.296 8.869 1.00 19.83 323 GLU A O 1
ATOM 4901 N N . ARG A 1 330 ? 4.065 42.477 6.715 1.00 17.84 324 ARG A N 1
ATOM 4902 C CA . ARG A 1 330 ? 3.204 41.305 6.738 1.00 18.37 324 ARG A CA 1
ATOM 4903 C C . ARG A 1 330 ? 4.038 40.034 6.621 1.00 17.52 324 ARG A C 1
ATOM 4904 O O . ARG A 1 330 ? 4.858 39.907 5.703 1.00 16.84 324 ARG A O 1
ATOM 4925 N N . VAL A 1 331 ? 3.817 39.101 7.539 1.00 17.68 325 VAL A N 1
ATOM 4926 C CA . VAL A 1 331 ? 4.617 37.878 7.642 1.00 15.94 325 VAL A CA 1
ATOM 4927 C C . VAL A 1 331 ? 3.694 36.688 7.884 1.00 17.01 325 VAL A C 1
ATOM 4928 O O . VAL A 1 331 ? 2.861 36.716 8.795 1.00 16.55 325 VAL A O 1
ATOM 4941 N N . ILE A 1 332 ? 3.830 35.638 7.056 1.00 16.53 326 ILE A N 1
ATOM 4942 C CA . ILE A 1 332 ? 3.065 34.411 7.233 1.00 15.57 326 ILE A CA 1
ATOM 4943 C C . ILE A 1 332 ? 3.826 33.526 8.211 1.00 15.80 326 ILE A C 1
ATOM 4944 O O . ILE A 1 332 ? 5.039 33.302 8.055 1.00 16.28 326 ILE A O 1
ATOM 4960 N N . VAL A 1 333 ? 3.114 33.019 9.216 1.00 15.29 327 VAL A N 1
ATOM 4961 C CA . VAL A 1 333 ? 3.703 32.263 10.316 1.00 14.45 327 VAL A CA 1
ATOM 4962 C C . VAL A 1 333 ? 2.694 31.199 10.725 1.00 15.61 327 VAL A C 1
ATOM 4963 O O . VAL A 1 333 ? 1.481 31.359 10.541 1.00 15.88 327 VAL A O 1
ATOM 4976 N N . GLU A 1 334 ? 3.202 30.088 11.254 1.00 15.61 328 GLU A N 1
ATOM 4977 C CA . GLU A 1 334 ? 2.376 28.907 11.469 1.00 15.37 328 GLU A CA 1
ATOM 4978 C C . GLU A 1 334 ? 1.571 29.004 12.768 1.00 16.60 328 GLU A C 1
ATOM 4979 O O . GLU A 1 334 ? 2.063 29.465 13.802 1.00 15.45 328 GLU A O 1
ATOM 4991 N N . LYS A 1 335 ? 0.339 28.492 12.707 1.00 18.27 329 LYS A N 1
ATOM 4992 C CA . LYS A 1 335 ? -0.669 28.743 13.734 1.00 18.07 329 LYS A CA 1
ATOM 4993 C C . LYS A 1 335 ? -0.260 28.233 15.112 1.00 21.38 329 LYS A C 1
ATOM 4994 O O . LYS A 1 335 ? -0.600 28.853 16.130 1.00 20.62 329 LYS A O 1
ATOM 5013 N N . LYS A 1 336 ? 0.438 27.102 15.187 1.00 18.53 330 LYS A N 1
ATOM 5014 C CA . LYS A 1 336 ? 0.814 26.588 16.495 1.00 20.88 330 LYS A CA 1
ATOM 5015 C C . LYS A 1 336 ? 2.066 27.259 17.049 1.00 19.32 330 LYS A C 1
ATOM 5016 O O . LYS A 1 336 ? 2.447 26.978 18.187 1.00 20.67 330 LYS A O 1
ATOM 5035 N N . GLN A 1 337 ? 2.694 28.164 16.299 1.00 16.60 331 GLN A N 1
ATOM 5036 C CA . GLN A 1 337 ? 3.905 28.830 16.772 1.00 16.96 331 GLN A CA 1
ATOM 5037 C C . GLN A 1 337 ? 3.538 30.088 17.557 1.00 17.69 331 GLN A C 1
ATOM 5038 O O . GLN A 1 337 ? 3.851 31.208 17.177 1.00 16.14 331 GLN A O 1
ATOM 5052 N N . GLU A 1 338 ? 2.822 29.876 18.658 1.00 18.21 332 GLU A N 1
ATOM 5053 C CA . GLU A 1 338 ? 2.276 31.017 19.384 1.00 19.39 332 GLU A CA 1
ATOM 5054 C C . GLU A 1 338 ? 3.357 31.938 19.920 1.00 17.03 332 GLU A C 1
ATOM 5055 O O . GLU A 1 338 ? 3.162 33.165 19.863 1.00 17.94 332 GLU A O 1
ATOM 5067 N N . PRO A 1 339 ? 4.486 31.450 20.438 1.00 17.08 333 PRO A N 1
ATOM 5068 C CA . PRO A 1 339 ? 5.545 32.382 20.853 1.00 17.37 333 PRO A CA 1
ATOM 5069 C C . PRO A 1 339 ? 6.087 33.221 19.706 1.00 16.17 333 PRO A C 1
ATOM 5070 O O . PRO A 1 339 ? 6.272 34.441 19.865 1.00 15.95 333 PRO A O 1
ATOM 5081 N N . MET A 1 340 ? 6.329 32.615 18.536 1.00 16.17 334 MET A N 1
ATOM 5082 C CA . MET A 1 340 ? 6.777 33.401 17.390 1.00 15.61 334 MET A CA 1
ATOM 5083 C C . MET A 1 340 ? 5.756 34.467 17.010 1.00 16.19 334 MET A C 1
ATOM 5084 O O . MET A 1 340 ? 6.138 35.596 16.690 1.00 16.07 334 MET A O 1
ATOM 5098 N N . ILE A 1 341 ? 4.461 34.117 16.993 1.00 15.62 335 ILE A N 1
ATOM 5099 C CA . ILE A 1 341 ? 3.422 35.084 16.625 1.00 18.18 335 ILE A CA 1
ATOM 5100 C C . ILE A 1 341 ? 3.473 36.291 17.558 1.00 16.92 335 ILE A C 1
ATOM 5101 O O . ILE A 1 341 ? 3.437 37.448 17.115 1.00 17.88 335 ILE A O 1
ATOM 5117 N N . LYS A 1 342 ? 3.585 36.036 18.864 1.00 17.46 336 LYS A N 1
ATOM 5118 C CA . LYS A 1 342 ? 3.625 37.133 19.828 1.00 18.73 336 LYS A CA 1
ATOM 5119 C C . LYS A 1 342 ? 4.883 37.980 19.663 1.00 18.96 336 LYS A C 1
ATOM 5120 O O . LYS A 1 342 ? 4.817 39.216 19.694 1.00 18.80 336 LYS A O 1
ATOM 5139 N N . ALA A 1 343 ? 6.043 37.337 19.490 1.00 18.50 337 ALA A N 1
ATOM 5140 C CA . ALA A 1 343 ? 7.282 38.092 19.325 1.00 17.52 337 ALA A CA 1
ATOM 5141 C C . ALA A 1 343 ? 7.245 38.950 18.067 1.00 18.55 337 ALA A C 1
ATOM 5142 O O . ALA A 1 343 ? 7.651 40.122 18.087 1.00 18.84 337 ALA A O 1
ATOM 5149 N N . LEU A 1 344 ? 6.756 38.387 16.961 1.00 15.80 338 LEU A N 1
ATOM 5150 C CA . LEU A 1 344 ? 6.647 39.167 15.733 1.00 17.37 338 LEU A CA 1
ATOM 5151 C C . LEU A 1 344 ? 5.773 40.401 15.933 1.00 18.85 338 LEU A C 1
ATOM 5152 O O . LEU A 1 344 ? 6.127 41.494 15.480 1.00 18.50 338 LEU A O 1
ATOM 5168 N N . LYS A 1 345 ? 4.625 40.250 16.596 1.00 18.39 339 LYS A N 1
ATOM 5169 C CA . LYS A 1 345 ? 3.772 41.412 16.863 1.00 20.18 339 LYS A CA 1
ATOM 5170 C C . LYS A 1 345 ? 4.506 42.442 17.709 1.00 20.70 339 LYS A C 1
ATOM 5171 O O . LYS A 1 345 ? 4.491 43.643 17.406 1.00 21.17 339 LYS A O 1
ATOM 5190 N N . ASP A 1 346 ? 5.153 41.985 18.780 1.00 20.30 340 ASP A N 1
ATOM 5191 C CA . ASP A 1 346 ? 5.848 42.906 19.667 1.00 20.92 340 ASP A CA 1
ATOM 5192 C C . ASP A 1 346 ? 6.998 43.597 18.953 1.00 22.31 340 ASP A C 1
ATOM 5193 O O . ASP A 1 346 ? 7.327 44.742 19.285 1.00 21.84 340 ASP A O 1
ATOM 5202 N N . TRP A 1 347 ? 7.606 42.943 17.953 1.00 19.04 341 TRP A N 1
ATOM 5203 C CA . TRP A 1 347 ? 8.670 43.564 17.170 1.00 19.82 341 TRP A CA 1
ATOM 5204 C C . TRP A 1 347 ? 8.150 44.493 16.071 1.00 18.65 341 TRP A C 1
ATOM 5205 O O . TRP A 1 347 ? 8.964 45.070 15.344 1.00 20.82 341 TRP A O 1
ATOM 5226 N N . GLY A 1 348 ? 6.839 44.632 15.923 1.00 19.33 342 GLY A N 1
ATOM 5227 C CA . GLY A 1 348 ? 6.251 45.567 14.982 1.00 19.57 342 GLY A CA 1
ATOM 5228 C C . GLY A 1 348 ? 5.760 44.986 13.673 1.00 20.86 342 GLY A C 1
ATOM 5229 O O . GLY A 1 348 ? 5.372 45.754 12.782 1.00 20.60 342 GLY A O 1
ATOM 5233 N N . PHE A 1 349 ? 5.787 43.667 13.513 1.00 19.80 343 PHE A N 1
ATOM 5234 C CA . PHE A 1 349 ? 5.307 43.033 12.299 1.00 19.54 343 PHE A CA 1
ATOM 5235 C C . PHE A 1 349 ? 3.817 42.724 12.426 1.00 21.45 343 PHE A C 1
ATOM 5236 O O . PHE A 1 349 ? 3.214 42.859 13.491 1.00 19.16 343 PHE A O 1
ATOM 5253 N N . LYS A 1 350 ? 3.213 42.311 11.309 1.00 20.74 344 LYS A N 1
ATOM 5254 C CA . LYS A 1 350 ? 1.789 41.970 11.250 1.00 22.19 344 LYS A CA 1
ATOM 5255 C C . LYS A 1 350 ? 1.666 40.508 10.834 1.00 21.26 344 LYS A C 1
ATOM 5256 O O . LYS A 1 350 ? 1.651 40.196 9.633 1.00 19.09 344 LYS A O 1
ATOM 5275 N N . PRO A 1 351 ? 1.582 39.583 11.787 1.00 19.32 345 PRO A N 1
ATOM 5276 C CA . PRO A 1 351 ? 1.521 38.162 11.431 1.00 19.60 345 PRO A CA 1
ATOM 5277 C C . PRO A 1 351 ? 0.200 37.804 10.768 1.00 20.81 345 PRO A C 1
ATOM 5278 O O . PRO A 1 351 ? -0.869 38.296 11.146 1.00 17.43 345 PRO A O 1
ATOM 5289 N N . ILE A 1 352 ? 0.293 36.962 9.745 1.00 17.86 346 ILE A N 1
ATOM 5290 C CA . ILE A 1 352 ? -0.860 36.342 9.113 1.00 18.46 346 ILE A CA 1
ATOM 5291 C C . ILE A 1 352 ? -0.708 34.848 9.344 1.00 19.69 346 ILE A C 1
ATOM 5292 O O . ILE A 1 352 ? 0.266 34.241 8.881 1.00 19.10 346 ILE A O 1
ATOM 5308 N N . VAL A 1 353 ? -1.624 34.273 10.104 1.00 18.73 347 VAL A N 1
ATOM 5309 C CA . VAL A 1 353 ? -1.462 32.922 10.617 1.00 19.57 347 VAL A CA 1
ATOM 5310 C C . VAL A 1 353 ? -2.017 31.924 9.614 1.00 19.67 347 VAL A C 1
ATOM 5311 O O . VAL A 1 353 ? -3.022 32.179 8.946 1.00 21.54 347 VAL A O 1
ATOM 5324 N N . CYS A 1 354 ? -1.362 30.761 9.523 1.00 18.31 348 CYS A N 1
ATOM 5325 C CA . CYS A 1 354 ? -1.774 29.695 8.613 1.00 18.83 348 CYS A CA 1
ATOM 5326 C C . CYS A 1 354 ? -1.409 28.337 9.209 1.00 17.21 348 CYS A C 1
ATOM 5327 O O . CYS A 1 354 ? -0.284 28.167 9.686 1.00 17.39 348 CYS A O 1
ATOM 5335 N N . SER A 1 355 ? -2.330 27.365 9.161 1.00 17.73 349 SER A N 1
ATOM 5336 C CA . SER A 1 355 ? -2.018 25.992 9.557 1.00 19.38 349 SER A CA 1
ATOM 5337 C C . SER A 1 355 ? -1.200 25.317 8.459 1.00 17.93 349 SER A C 1
ATOM 5338 O O . SER A 1 355 ? -1.575 25.356 7.280 1.00 18.42 349 SER A O 1
ATOM 5346 N N . PHE A 1 356 ? -0.080 24.700 8.844 1.00 17.70 350 PHE A N 1
ATOM 5347 C CA . PHE A 1 356 ? 0.879 24.221 7.854 1.00 15.15 350 PHE A CA 1
ATOM 5348 C C . PHE A 1 356 ? 1.785 23.108 8.374 1.00 16.95 350 PHE A C 1
ATOM 5349 O O . PHE A 1 356 ? 2.729 22.723 7.678 1.00 17.36 350 PHE A O 1
ATOM 5366 N N . GLU A 1 357 ? 1.518 22.564 9.573 1.00 16.60 351 GLU A N 1
ATOM 5367 C CA . GLU A 1 357 ? 2.376 21.488 10.077 1.00 17.02 351 GLU A CA 1
ATOM 5368 C C . GLU A 1 357 ? 2.311 20.222 9.232 1.00 18.19 351 GLU A C 1
ATOM 5369 O O . GLU A 1 357 ? 3.247 19.411 9.299 1.00 17.87 351 GLU A O 1
ATOM 5381 N N . SER A 1 358 ? 1.246 20.039 8.430 1.00 18.13 352 SER A N 1
ATOM 5382 C CA . SER A 1 358 ? 1.170 18.886 7.534 1.00 18.61 352 SER A CA 1
ATOM 5383 C C . SER A 1 358 ? 2.196 18.954 6.421 1.00 19.00 352 SER A C 1
ATOM 5384 O O . SER A 1 358 ? 2.435 17.940 5.759 1.00 19.54 352 SER A O 1
ATOM 5392 N N . TYR A 1 359 ? 2.776 20.125 6.182 1.00 16.44 353 TYR A N 1
ATOM 5393 C CA . TYR A 1 359 ? 3.839 20.270 5.202 1.00 16.39 353 TYR A CA 1
ATOM 5394 C C . TYR A 1 359 ? 5.195 19.856 5.751 1.00 16.49 353 TYR A C 1
ATOM 5395 O O . TYR A 1 359 ? 6.076 19.480 4.972 1.00 15.59 353 TYR A O 1
ATOM 5413 N N . TYR A 1 360 ? 5.376 19.891 7.074 1.00 15.16 354 TYR A N 1
ATOM 5414 C CA . TYR A 1 360 ? 6.698 19.653 7.648 1.00 16.98 354 TYR A CA 1
ATOM 5415 C C . TYR A 1 360 ? 7.312 18.308 7.257 1.00 16.54 354 TYR A C 1
ATOM 5416 O O . TYR A 1 360 ? 8.546 18.252 7.108 1.00 15.92 354 TYR A O 1
ATOM 5434 N N . PRO A 1 361 ? 6.557 17.209 7.125 1.00 18.62 355 PRO A N 1
ATOM 5435 C CA . PRO A 1 361 ? 7.194 15.936 6.724 1.00 20.26 355 PRO A CA 1
ATOM 5436 C C . PRO A 1 361 ? 7.784 15.986 5.332 1.00 18.64 355 PRO A C 1
ATOM 5437 O O . PRO A 1 361 ? 8.588 15.111 4.980 1.00 18.90 355 PRO A O 1
ATOM 5448 N N . PHE A 1 362 ? 7.401 16.969 4.522 1.00 16.30 356 PHE A N 1
ATOM 5449 C CA . PHE A 1 362 ? 8.001 17.187 3.212 1.00 16.33 356 PHE A CA 1
ATOM 5450 C C . PHE A 1 362 ? 9.214 18.104 3.283 1.00 16.62 356 PHE A C 1
ATOM 5451 O O . PHE A 1 362 ? 9.701 18.551 2.240 1.00 15.77 356 PHE A O 1
ATOM 5468 N N . LEU A 1 363 ? 9.687 18.393 4.502 1.00 16.38 357 LEU A N 1
ATOM 5469 C CA . LEU A 1 363 ? 10.961 19.033 4.806 1.00 15.36 357 LEU A CA 1
ATOM 5470 C C . LEU A 1 363 ? 10.959 20.536 4.550 1.00 18.24 357 LEU A C 1
ATOM 5471 O O . LEU A 1 363 ? 12.012 21.120 4.248 1.00 19.63 357 LEU A O 1
ATOM 5487 N N . GLY A 1 364 ? 9.800 21.170 4.675 1.00 17.68 358 GLY A N 1
ATOM 5488 C CA . GLY A 1 364 ? 9.747 22.619 4.576 1.00 17.26 358 GLY A CA 1
ATOM 5489 C C . GLY A 1 364 ? 8.542 23.225 5.265 1.00 16.29 358 GLY A C 1
ATOM 5490 O O . GLY A 1 364 ? 7.579 22.543 5.620 1.00 14.42 358 GLY A O 1
ATOM 5494 N N . SER A 1 365 ? 8.608 24.549 5.436 1.00 15.14 359 SER A N 1
ATOM 5495 C CA . SER A 1 365 ? 7.427 25.338 5.761 1.00 13.80 359 SER A CA 1
ATOM 5496 C C . SER A 1 365 ? 7.339 26.463 4.729 1.00 13.58 359 SER A C 1
ATOM 5497 O O . SER A 1 365 ? 7.772 26.270 3.590 1.00 14.27 359 SER A O 1
ATOM 5505 N N . PHE A 1 366 ? 6.807 27.637 5.099 1.00 13.91 360 PHE A N 1
ATOM 5506 C CA . PHE A 1 366 ? 6.389 28.624 4.093 1.00 13.20 360 PHE A CA 1
ATOM 5507 C C . PHE A 1 366 ? 7.558 29.104 3.227 1.00 12.94 360 PHE A C 1
ATOM 5508 O O . PHE A 1 366 ? 7.427 29.243 2.004 1.00 14.06 360 PHE A O 1
ATOM 5525 N N . HIS A 1 367 ? 8.691 29.435 3.850 1.00 12.70 361 HIS A N 1
ATOM 5526 C CA . HIS A 1 367 ? 9.822 29.920 3.070 1.00 12.38 361 HIS A CA 1
ATOM 5527 C C . HIS A 1 367 ? 10.369 28.824 2.154 1.00 12.75 361 HIS A C 1
ATOM 5528 O O . HIS A 1 367 ? 10.677 29.086 0.988 1.00 13.02 361 HIS A O 1
ATOM 5543 N N . CYS A 1 368 ? 10.470 27.586 2.653 1.00 13.67 362 CYS A N 1
ATOM 5544 C CA . CYS A 1 368 ? 10.944 26.465 1.836 1.00 13.46 362 CYS A CA 1
ATOM 5545 C C . CYS A 1 368 ? 10.026 26.204 0.650 1.00 13.93 362 CYS A C 1
ATOM 5546 O O . CYS A 1 368 ? 10.486 25.798 -0.422 1.00 13.54 362 CYS A O 1
ATOM 5554 N N . ALA A 1 369 ? 8.717 26.354 0.865 1.00 13.03 363 ALA A N 1
ATOM 5555 C CA . ALA A 1 369 ? 7.683 26.006 -0.087 1.00 13.73 363 ALA A CA 1
ATOM 5556 C C . ALA A 1 369 ? 7.517 27.040 -1.186 1.00 13.35 363 ALA A C 1
ATOM 5557 O O . ALA A 1 369 ? 6.671 26.834 -2.064 1.00 14.32 363 ALA A O 1
ATOM 5564 N N . THR A 1 370 ? 8.313 28.113 -1.189 1.00 13.75 364 THR A N 1
ATOM 5565 C CA . THR A 1 370 ? 8.138 29.189 -2.155 1.00 14.17 364 THR A CA 1
ATOM 5566 C C . THR A 1 370 ? 9.449 29.585 -2.815 1.00 12.98 364 THR A C 1
ATOM 5567 O O . THR A 1 370 ? 10.537 29.408 -2.260 1.00 13.82 364 THR A O 1
ATOM 5578 N N . LEU A 1 371 ? 9.336 30.130 -4.023 1.00 13.30 365 LEU A N 1
ATOM 5579 C CA . LEU A 1 371 ? 10.427 30.854 -4.660 1.00 14.21 365 LEU A CA 1
ATOM 5580 C C . LEU A 1 371 ? 9.868 32.212 -5.067 1.00 14.69 365 LEU A C 1
ATOM 5581 O O . LEU A 1 371 ? 9.009 32.290 -5.953 1.00 13.12 365 LEU A O 1
ATOM 5597 N N . ASP A 1 372 ? 10.346 33.275 -4.420 1.00 13.36 366 ASP A N 1
ATOM 5598 C CA . ASP A 1 372 ? 9.849 34.638 -4.664 1.00 15.70 366 ASP A CA 1
ATOM 5599 C C . ASP A 1 372 ? 10.494 35.234 -5.910 1.00 16.14 366 ASP A C 1
ATOM 5600 O O . ASP A 1 372 ? 11.446 36.018 -5.832 1.00 18.92 366 ASP A O 1
ATOM 5609 N N . VAL A 1 373 ? 9.905 34.953 -7.077 1.00 15.23 367 VAL A N 1
ATOM 5610 C CA . VAL A 1 373 ? 10.524 35.381 -8.327 1.00 15.07 367 VAL A CA 1
ATOM 5611 C C . VAL A 1 373 ? 10.373 36.883 -8.577 1.00 14.66 367 VAL A C 1
ATOM 5612 O O . VAL A 1 373 ? 11.201 37.468 -9.280 1.00 14.64 367 VAL A O 1
ATOM 5625 N N . ARG A 1 374 ? 9.349 37.541 -8.038 1.00 15.92 368 ARG A N 1
ATOM 5626 C CA . ARG A 1 374 ? 9.210 38.984 -8.260 1.00 15.61 368 ARG A CA 1
ATOM 5627 C C . ARG A 1 374 ? 8.795 39.689 -6.979 1.00 14.71 368 ARG A C 1
ATOM 5628 O O . ARG A 1 374 ? 7.690 39.473 -6.468 1.00 14.91 368 ARG A O 1
ATOM 5649 N N . ARG A 1 375 ? 9.708 40.512 -6.473 1.00 15.27 369 ARG A N 1
ATOM 5650 C CA . ARG A 1 375 ? 9.457 41.474 -5.407 1.00 15.47 369 ARG A CA 1
ATOM 5651 C C . ARG A 1 375 ? 9.814 42.856 -5.944 1.00 16.38 369 ARG A C 1
ATOM 5652 O O . ARG A 1 375 ? 10.923 43.066 -6.439 1.00 16.43 369 ARG A O 1
ATOM 5673 N N . ARG A 1 376 ? 8.896 43.801 -5.814 1.00 20.93 370 ARG A N 1
ATOM 5674 C CA . ARG A 1 376 ? 9.121 45.150 -6.326 1.00 21.19 370 ARG A CA 1
ATOM 5675 C C . ARG A 1 376 ? 10.298 45.811 -5.609 1.00 20.10 370 ARG A C 1
ATOM 5676 O O . ARG A 1 376 ? 10.245 46.035 -4.395 1.00 21.46 370 ARG A O 1
ATOM 5697 N N . GLY A 1 377 ? 11.354 46.136 -6.341 1.00 20.54 371 GLY A N 1
ATOM 5698 C CA . GLY A 1 377 ? 12.494 46.786 -5.727 1.00 21.40 371 GLY A CA 1
ATOM 5699 C C . GLY A 1 377 ? 13.731 46.753 -6.600 1.00 20.62 371 GLY A C 1
ATOM 5700 O O . GLY A 1 377 ? 13.713 46.288 -7.742 1.00 20.80 371 GLY A O 1
ATOM 5704 N N . THR A 1 378 ? 14.813 47.272 -6.021 1.00 17.22 372 THR A N 1
ATOM 5705 C CA . THR A 1 378 ? 16.103 47.469 -6.675 1.00 21.04 372 THR A CA 1
ATOM 5706 C C . THR A 1 378 ? 17.214 46.918 -5.784 1.00 18.84 372 THR A C 1
ATOM 5707 O O . THR A 1 378 ? 16.981 46.536 -4.636 1.00 19.86 372 THR A O 1
ATOM 5718 N N . LEU A 1 379 ? 18.437 46.884 -6.320 1.00 18.36 373 LEU A N 1
ATOM 5719 C CA . LEU A 1 379 ? 19.609 46.413 -5.580 1.00 17.75 373 LEU A CA 1
ATOM 5720 C C . LEU A 1 379 ? 20.164 47.524 -4.694 1.00 20.93 373 LEU A C 1
ATOM 5721 O O . LEU A 1 379 ? 20.547 48.587 -5.199 1.00 20.20 373 LEU A O 1
ATOM 5737 N N . GLN A 1 380 ? 20.241 47.262 -3.387 1.00 18.11 374 GLN A N 1
ATOM 5738 C CA . GLN A 1 380 ? 20.801 48.199 -2.429 1.00 18.84 374 GLN A CA 1
ATOM 5739 C C . GLN A 1 380 ? 21.725 47.472 -1.458 1.00 18.98 374 GLN A C 1
ATOM 5740 O O . GLN A 1 380 ? 21.732 46.236 -1.364 1.00 17.06 374 GLN A O 1
ATOM 5754 N N . SER A 1 381 ? 22.519 48.258 -0.735 1.00 16.90 375 SER A N 1
ATOM 5755 C CA . SER A 1 381 ? 23.255 47.786 0.431 1.00 18.24 375 SER A CA 1
ATOM 5756 C C . SER A 1 381 ? 22.593 48.328 1.692 1.00 18.95 375 SER A C 1
ATOM 5757 O O . SER A 1 381 ? 22.213 49.506 1.751 1.00 19.01 375 SER A O 1
ATOM 5765 N N . TYR A 1 382 ? 22.473 47.472 2.708 1.00 16.16 376 TYR A N 1
ATOM 5766 C CA . TYR A 1 382 ? 21.663 47.767 3.884 1.00 17.83 376 TYR A CA 1
ATOM 5767 C C . TYR A 1 382 ? 22.448 47.872 5.185 1.00 19.78 376 TYR A C 1
ATOM 5768 O O . TYR A 1 382 ? 21.838 48.111 6.236 1.00 19.62 376 TYR A O 1
ATOM 5786 N N . PHE A 1 383 ? 23.755 47.675 5.164 1.00 20.26 377 PHE A N 1
ATOM 5787 C CA . PHE A 1 383 ? 24.485 47.531 6.420 1.00 23.58 377 PHE A CA 1
ATOM 5788 C C . PHE A 1 383 ? 25.395 48.710 6.698 1.00 27.50 377 PHE A C 1
ATOM 5789 O O . PHE A 1 383 ? 26.014 48.786 7.773 1.00 28.57 377 PHE A O 1
ATOM 5807 N N . CYS B 1 26 ? 45.050 34.774 -15.261 1.00 35.77 20 CYS B N 1
ATOM 5808 C CA . CYS B 1 26 ? 44.318 33.533 -15.012 1.00 30.69 20 CYS B CA 1
ATOM 5809 C C . CYS B 1 26 ? 44.648 32.502 -16.118 1.00 28.16 20 CYS B C 1
ATOM 5810 O O . CYS B 1 26 ? 44.896 32.878 -17.260 1.00 28.43 20 CYS B O 1
ATOM 5817 N N . PRO B 1 27 ? 44.701 31.209 -15.778 1.00 25.94 21 PRO B N 1
ATOM 5818 C CA . PRO B 1 27 ? 45.138 30.213 -16.774 1.00 25.13 21 PRO B CA 1
ATOM 5819 C C . PRO B 1 27 ? 44.195 30.057 -17.952 1.00 23.82 21 PRO B C 1
ATOM 5820 O O . PRO B 1 27 ? 44.630 29.535 -18.987 1.00 22.55 21 PRO B O 1
ATOM 5831 N N . VAL B 1 28 ? 42.926 30.425 -17.802 1.00 20.37 22 VAL B N 1
ATOM 5832 C CA . VAL B 1 28 ? 41.947 30.417 -18.881 1.00 19.10 22 VAL B CA 1
ATOM 5833 C C . VAL B 1 28 ? 41.875 31.832 -19.421 1.00 19.25 22 VAL B C 1
ATOM 5834 O O . VAL B 1 28 ? 41.549 32.770 -18.685 1.00 19.09 22 VAL B O 1
ATOM 5847 N N . ASN B 1 29 ? 42.185 31.988 -20.708 1.00 18.77 23 ASN B N 1
ATOM 5848 C CA . ASN B 1 29 ? 42.243 33.300 -21.332 1.00 19.54 23 ASN B CA 1
ATOM 5849 C C . ASN B 1 29 ? 42.302 33.112 -22.836 1.00 19.21 23 ASN B C 1
ATOM 5850 O O . ASN B 1 29 ? 43.388 32.945 -23.394 1.00 19.44 23 ASN B O 1
ATOM 5861 N N . SER B 1 30 ? 41.154 33.113 -23.494 1.00 19.54 24 SER B N 1
ATOM 5862 C CA . SER B 1 30 ? 41.124 32.944 -24.944 1.00 18.64 24 SER B CA 1
ATOM 5863 C C . SER B 1 30 ? 39.917 33.678 -25.492 1.00 19.09 24 SER B C 1
ATOM 5864 O O . SER B 1 30 ? 38.786 33.377 -25.106 1.00 20.48 24 SER B O 1
ATOM 5872 N N . TYR B 1 31 ? 40.169 34.612 -26.421 1.00 19.42 25 TYR B N 1
ATOM 5873 C CA . TYR B 1 31 ? 39.154 35.508 -26.949 1.00 19.57 25 TYR B CA 1
ATOM 5874 C C . TYR B 1 31 ? 38.883 35.325 -28.438 1.00 18.37 25 TYR B C 1
ATOM 5875 O O . TYR B 1 31 ? 37.936 35.934 -28.956 1.00 19.59 25 TYR B O 1
ATOM 5893 N N . ASN B 1 32 ? 39.663 34.503 -29.126 1.00 18.97 26 ASN B N 1
ATOM 5894 C CA . ASN B 1 32 ? 39.514 34.294 -30.560 1.00 20.05 26 ASN B CA 1
ATOM 5895 C C . ASN B 1 32 ? 40.228 33.001 -30.947 1.00 17.61 26 ASN B C 1
ATOM 5896 O O . ASN B 1 32 ? 40.832 32.317 -30.110 1.00 18.36 26 ASN B O 1
ATOM 5907 N N . GLU B 1 33 ? 40.207 32.699 -32.243 1.00 18.48 27 GLU B N 1
ATOM 5908 C CA . GLU B 1 33 ? 40.776 31.461 -32.748 1.00 17.87 27 GLU B CA 1
ATOM 5909 C C . GLU B 1 33 ? 42.256 31.560 -33.112 1.00 17.31 27 GLU B C 1
ATOM 5910 O O . GLU B 1 33 ? 42.813 30.554 -33.566 1.00 18.07 27 GLU B O 1
ATOM 5922 N N . TRP B 1 34 ? 42.907 32.726 -32.952 1.00 17.96 28 TRP B N 1
ATOM 5923 C CA . TRP B 1 34 ? 44.218 32.950 -33.568 1.00 19.01 28 TRP B CA 1
ATOM 5924 C C . TRP B 1 34 ? 45.324 33.497 -32.655 1.00 20.67 28 TRP B C 1
ATOM 5925 O O . TRP B 1 34 ? 46.495 33.357 -33.023 1.00 20.08 28 TRP B O 1
ATOM 5946 N N . ASP B 1 35 ? 45.024 34.104 -31.507 1.00 21.32 29 ASP B N 1
ATOM 5947 C CA . ASP B 1 35 ? 46.110 34.600 -30.656 1.00 21.91 29 ASP B CA 1
ATOM 5948 C C . ASP B 1 35 ? 47.062 33.460 -30.279 1.00 21.82 29 ASP B C 1
ATOM 5949 O O . ASP B 1 35 ? 46.671 32.290 -30.216 1.00 20.35 29 ASP B O 1
ATOM 5958 N N . ALA B 1 36 ? 48.328 33.811 -30.019 1.00 21.57 30 ALA B N 1
ATOM 5959 C CA . ALA B 1 36 ? 49.374 32.817 -29.768 1.00 22.38 30 ALA B CA 1
ATOM 5960 C C . ALA B 1 36 ? 48.938 31.768 -28.747 1.00 21.10 30 ALA B C 1
ATOM 5961 O O . ALA B 1 36 ? 48.575 32.103 -27.621 1.00 21.39 30 ALA B O 1
ATOM 5968 N N . LEU B 1 37 ? 49.025 30.490 -29.124 1.00 21.44 31 LEU B N 1
ATOM 5969 C CA . LEU B 1 37 ? 48.460 29.404 -28.318 1.00 19.64 31 LEU B CA 1
ATOM 5970 C C . LEU B 1 37 ? 49.436 28.954 -27.237 1.00 23.06 31 LEU B C 1
ATOM 5971 O O . LEU B 1 37 ? 50.564 28.546 -27.543 1.00 21.47 31 LEU B O 1
ATOM 5987 N N . GLU B 1 38 ? 48.984 28.979 -25.977 1.00 20.92 32 GLU B N 1
ATOM 5988 C CA . GLU B 1 38 ? 49.801 28.588 -24.836 1.00 21.64 32 GLU B CA 1
ATOM 5989 C C . GLU B 1 38 ? 49.359 27.280 -24.194 1.00 20.78 32 GLU B C 1
ATOM 5990 O O . GLU B 1 38 ? 50.209 26.480 -23.786 1.00 19.66 32 GLU B O 1
ATOM 6002 N N . GLU B 1 39 ? 48.058 27.012 -24.119 1.00 18.85 33 GLU B N 1
ATOM 6003 C CA . GLU B 1 39 ? 47.595 25.804 -23.450 1.00 19.71 33 GLU B CA 1
ATOM 6004 C C . GLU B 1 39 ? 46.299 25.342 -24.099 1.00 18.38 33 GLU B C 1
ATOM 6005 O O . GLU B 1 39 ? 45.418 26.148 -24.418 1.00 15.78 33 GLU B O 1
ATOM 6017 N N . VAL B 1 40 ? 46.215 24.039 -24.316 1.00 17.29 34 VAL B N 1
ATOM 6018 C CA . VAL B 1 40 ? 45.107 23.432 -25.041 1.00 18.30 34 VAL B CA 1
ATOM 6019 C C . VAL B 1 40 ? 44.765 22.108 -24.364 1.00 19.16 34 VAL B C 1
ATOM 6020 O O . VAL B 1 40 ? 45.652 21.412 -23.859 1.00 18.70 34 VAL B O 1
ATOM 6033 N N . ILE B 1 41 ? 43.466 21.790 -24.290 1.00 18.45 35 ILE B N 1
ATOM 6034 C CA . ILE B 1 41 ? 43.007 20.452 -23.940 1.00 16.76 35 ILE B CA 1
ATOM 6035 C C . ILE B 1 41 ? 42.868 19.673 -25.232 1.00 18.70 35 ILE B C 1
ATOM 6036 O O . ILE B 1 41 ? 42.305 20.183 -26.206 1.00 17.86 35 ILE B O 1
ATOM 6052 N N . VAL B 1 42 ? 43.346 18.436 -25.249 1.00 18.38 36 VAL B N 1
ATOM 6053 C CA . VAL B 1 42 ? 43.214 17.601 -26.437 1.00 17.93 36 VAL B CA 1
ATOM 6054 C C . VAL B 1 42 ? 42.321 16.414 -26.108 1.00 18.97 36 VAL B C 1
ATOM 6055 O O . VAL B 1 42 ? 42.269 15.946 -24.967 1.00 20.66 36 VAL B O 1
ATOM 6068 N N . GLY B 1 43 ? 41.579 15.961 -27.122 1.00 18.08 37 GLY B N 1
ATOM 6069 C CA . GLY B 1 43 ? 40.672 14.842 -26.966 1.00 18.17 37 GLY B CA 1
ATOM 6070 C C . GLY B 1 43 ? 41.394 13.516 -26.778 1.00 20.07 37 GLY B C 1
ATOM 6071 O O . GLY B 1 43 ? 42.616 13.408 -26.890 1.00 19.63 37 GLY B O 1
ATOM 6075 N N . SER B 1 44 ? 40.587 12.487 -26.498 1.00 19.51 38 SER B N 1
ATOM 6076 C CA . SER B 1 44 ? 41.037 11.112 -26.314 1.00 20.06 38 SER B CA 1
ATOM 6077 C C . SER B 1 44 ? 40.059 10.177 -27.014 1.00 21.34 38 SER B C 1
ATOM 6078 O O . SER B 1 44 ? 38.843 10.403 -26.977 1.00 19.08 38 SER B O 1
ATOM 6086 N N . VAL B 1 45 ? 40.590 9.120 -27.639 1.00 19.09 39 VAL B N 1
ATOM 6087 C CA . VAL B 1 45 ? 39.757 8.115 -28.296 1.00 19.37 39 VAL B CA 1
ATOM 6088 C C . VAL B 1 45 ? 39.600 6.856 -27.457 1.00 18.58 39 VAL B C 1
ATOM 6089 O O . VAL B 1 45 ? 38.847 5.958 -27.838 1.00 19.16 39 VAL B O 1
ATOM 6102 N N . GLU B 1 46 ? 40.262 6.778 -26.308 1.00 22.31 40 GLU B N 1
ATOM 6103 C CA . GLU B 1 46 ? 40.191 5.577 -25.487 1.00 23.05 40 GLU B CA 1
ATOM 6104 C C . GLU B 1 46 ? 38.774 5.355 -24.976 1.00 22.02 40 GLU B C 1
ATOM 6105 O O . GLU B 1 46 ? 38.104 6.294 -24.532 1.00 20.07 40 GLU B O 1
ATOM 6117 N N . GLY B 1 47 ? 38.305 4.108 -25.080 1.00 20.40 41 GLY B N 1
ATOM 6118 C CA . GLY B 1 47 ? 36.993 3.729 -24.592 1.00 20.71 41 GLY B CA 1
ATOM 6119 C C . GLY B 1 47 ? 35.829 4.234 -25.414 1.00 19.05 41 GLY B C 1
ATOM 6120 O O . GLY B 1 47 ? 34.688 4.172 -24.946 1.00 20.53 41 GLY B O 1
ATOM 6124 N N . ALA B 1 48 ? 36.077 4.713 -26.628 1.00 18.42 42 ALA B N 1
ATOM 6125 C CA . ALA B 1 48 ? 35.036 5.338 -27.440 1.00 17.51 42 ALA B CA 1
ATOM 6126 C C . ALA B 1 48 ? 33.970 4.346 -27.880 1.00 19.38 42 ALA B C 1
ATOM 6127 O O . ALA B 1 48 ? 34.264 3.208 -28.261 1.00 18.69 42 ALA B O 1
ATOM 6134 N N . MET B 1 49 ? 32.726 4.811 -27.853 1.00 18.25 43 MET B N 1
ATOM 6135 C CA . MET B 1 49 ? 31.564 4.079 -28.333 1.00 19.72 43 MET B CA 1
ATOM 6136 C C . MET B 1 49 ? 31.079 4.691 -29.640 1.00 20.64 43 MET B C 1
ATOM 6137 O O . MET B 1 49 ? 31.129 5.907 -29.820 1.00 19.57 43 MET B O 1
ATOM 6151 N N . LEU B 1 50 ? 30.612 3.845 -30.560 1.00 20.94 44 LEU B N 1
ATOM 6152 C CA . LEU B 1 50 ? 30.190 4.340 -31.862 1.00 22.20 44 LEU B CA 1
ATOM 6153 C C . LEU B 1 50 ? 29.041 5.339 -31.708 1.00 21.16 44 LEU B C 1
ATOM 6154 O O . LEU B 1 50 ? 28.234 5.229 -30.781 1.00 23.21 44 LEU B O 1
ATOM 6170 N N . PRO B 1 51 ? 28.933 6.314 -32.613 1.00 22.35 45 PRO B N 1
ATOM 6171 C CA . PRO B 1 51 ? 27.791 7.237 -32.563 1.00 22.69 45 PRO B CA 1
ATOM 6172 C C . PRO B 1 51 ? 26.476 6.519 -32.854 1.00 25.36 45 PRO B C 1
ATOM 6173 O O . PRO B 1 51 ? 26.413 5.604 -33.677 1.00 24.08 45 PRO B O 1
ATOM 6184 N N . ALA B 1 52 ? 25.419 6.960 -32.179 1.00 25.19 46 ALA B N 1
ATOM 6185 C CA . ALA B 1 52 ? 24.086 6.419 -32.408 1.00 27.85 46 ALA B CA 1
ATOM 6186 C C . ALA B 1 52 ? 23.432 7.127 -33.585 1.00 31.04 46 ALA B C 1
ATOM 6187 O O . ALA B 1 52 ? 23.537 8.348 -33.726 1.00 29.43 46 ALA B O 1
ATOM 6194 N N . LEU B 1 53 ? 22.732 6.356 -34.417 1.00 32.62 47 LEU B N 1
ATOM 6195 C CA . LEU B 1 53 ? 22.100 6.926 -35.603 1.00 36.19 47 LEU B CA 1
ATOM 6196 C C . LEU B 1 53 ? 20.899 7.779 -35.235 1.00 37.62 47 LEU B C 1
ATOM 6197 O O . LEU B 1 53 ? 20.669 8.835 -35.838 1.00 38.46 47 LEU B O 1
ATOM 6213 N N . GLU B 1 54 ? 20.109 7.326 -34.271 1.00 39.12 48 GLU B N 1
ATOM 6214 C CA . GLU B 1 54 ? 18.830 7.956 -34.002 1.00 43.09 48 GLU B CA 1
ATOM 6215 C C . GLU B 1 54 ? 18.947 8.793 -32.739 1.00 38.26 48 GLU B C 1
ATOM 6216 O O . GLU B 1 54 ? 19.583 8.366 -31.776 1.00 39.20 48 GLU B O 1
ATOM 6228 N N . PRO B 1 55 ? 18.336 9.993 -32.730 1.00 42.45 49 PRO B N 1
ATOM 6229 C CA . PRO B 1 55 ? 17.540 10.630 -33.787 1.00 45.22 49 PRO B CA 1
ATOM 6230 C C . PRO B 1 55 ? 18.280 11.735 -34.570 1.00 44.26 49 PRO B C 1
ATOM 6231 O O . PRO B 1 55 ? 17.686 12.307 -35.487 1.00 42.51 49 PRO B O 1
ATOM 6242 N N . ILE B 1 56 ? 19.539 12.025 -34.223 1.00 40.46 50 ILE B N 1
ATOM 6243 C CA . ILE B 1 56 ? 20.270 13.132 -34.840 1.00 38.47 50 ILE B CA 1
ATOM 6244 C C . ILE B 1 56 ? 21.236 12.663 -35.921 1.00 33.79 50 ILE B C 1
ATOM 6245 O O . ILE B 1 56 ? 21.179 13.133 -37.061 1.00 33.08 50 ILE B O 1
ATOM 6261 N N . ASN B 1 57 ? 22.167 11.777 -35.560 1.00 32.28 51 ASN B N 1
ATOM 6262 C CA . ASN B 1 57 ? 23.378 11.622 -36.366 1.00 34.04 51 ASN B CA 1
ATOM 6263 C C . ASN B 1 57 ? 23.086 11.124 -37.778 1.00 35.87 51 ASN B C 1
ATOM 6264 O O . ASN B 1 57 ? 23.843 11.435 -38.703 1.00 33.95 51 ASN B O 1
ATOM 6275 N N . LYS B 1 58 ? 22.005 10.365 -37.975 1.00 37.39 52 LYS B N 1
ATOM 6276 C CA . LYS B 1 58 ? 21.722 9.863 -39.318 1.00 38.14 52 LYS B CA 1
ATOM 6277 C C . LYS B 1 58 ? 21.495 10.996 -40.313 1.00 37.00 52 LYS B C 1
ATOM 6278 O O . LYS B 1 58 ? 21.738 10.809 -41.510 1.00 37.70 52 LYS B O 1
ATOM 6297 N N . TRP B 1 59 ? 21.075 12.174 -39.851 1.00 34.00 53 TRP B N 1
ATOM 6298 C CA . TRP B 1 59 ? 20.860 13.309 -40.744 1.00 34.25 53 TRP B CA 1
ATOM 6299 C C . TRP B 1 59 ? 22.122 14.123 -40.992 1.00 31.74 53 TRP B C 1
ATOM 6300 O O . TRP B 1 59 ? 22.056 15.139 -41.694 1.00 29.38 53 TRP B O 1
ATOM 6321 N N . THR B 1 60 ? 23.261 13.709 -40.439 1.00 32.27 54 THR B N 1
ATOM 6322 C CA . THR B 1 60 ? 24.482 14.493 -40.522 1.00 32.06 54 THR B CA 1
ATOM 6323 C C . THR B 1 60 ? 25.585 13.813 -41.312 1.00 36.08 54 THR B C 1
ATOM 6324 O O . THR B 1 60 ? 26.639 14.428 -41.518 1.00 34.35 54 THR B O 1
ATOM 6335 N N . PHE B 1 61 ? 25.380 12.565 -41.756 1.00 38.97 55 PHE B N 1
ATOM 6336 C CA . PHE B 1 61 ? 26.365 11.797 -42.499 1.00 43.65 55 PHE B CA 1
ATOM 6337 C C . PHE B 1 61 ? 26.214 12.040 -43.999 1.00 45.92 55 PHE B C 1
ATOM 6338 O O . PHE B 1 61 ? 25.117 12.356 -44.477 1.00 42.17 55 PHE B O 1
ATOM 6355 N N . PRO B 1 62 ? 27.304 11.881 -44.773 1.00 46.13 56 PRO B N 1
ATOM 6356 C CA . PRO B 1 62 ? 27.219 12.076 -46.229 1.00 51.22 56 PRO B CA 1
ATOM 6357 C C . PRO B 1 62 ? 26.121 11.223 -46.866 1.00 43.50 56 PRO B C 1
ATOM 6358 O O . PRO B 1 62 ? 26.087 10.028 -46.550 1.00 41.76 56 PRO B O 1
ATOM 6369 N N . THR B 1 76 ? 20.622 3.594 -30.165 1.00 32.92 70 THR B N 1
ATOM 6370 C CA . THR B 1 76 ? 20.887 4.437 -28.992 1.00 39.09 70 THR B CA 1
ATOM 6371 C C . THR B 1 76 ? 22.240 4.136 -28.373 1.00 34.18 70 THR B C 1
ATOM 6372 O O . THR B 1 76 ? 22.426 4.360 -27.170 1.00 29.03 70 THR B O 1
ATOM 6382 N N . GLY B 1 77 ? 23.157 3.606 -29.182 1.00 28.27 71 GLY B N 1
ATOM 6383 C CA . GLY B 1 77 ? 24.505 3.318 -28.731 1.00 25.35 71 GLY B CA 1
ATOM 6384 C C . GLY B 1 77 ? 24.678 1.883 -28.276 1.00 24.68 71 GLY B C 1
ATOM 6385 O O . GLY B 1 77 ? 23.953 0.966 -28.682 1.00 27.06 71 GLY B O 1
ATOM 6389 N N . GLY B 1 78 ? 25.683 1.691 -27.416 1.00 24.22 72 GLY B N 1
ATOM 6390 C CA . GLY B 1 78 ? 25.974 0.403 -26.820 1.00 25.06 72 GLY B CA 1
ATOM 6391 C C . GLY B 1 78 ? 26.998 -0.455 -27.542 1.00 25.65 72 GLY B C 1
ATOM 6392 O O . GLY B 1 78 ? 27.290 -1.561 -27.061 1.00 25.05 72 GLY B O 1
ATOM 6396 N N . ILE B 1 79 ? 27.566 0.016 -28.650 1.00 23.64 73 ILE B N 1
ATOM 6397 C CA . ILE B 1 79 ? 28.530 -0.744 -29.441 1.00 25.47 73 ILE B CA 1
ATOM 6398 C C . ILE B 1 79 ? 29.861 -0.001 -29.423 1.00 22.81 73 ILE B C 1
ATOM 6399 O O . ILE B 1 79 ? 29.903 1.178 -29.776 1.00 23.37 73 ILE B O 1
ATOM 6415 N N . PRO B 1 80 ? 30.966 -0.637 -29.034 1.00 24.89 74 PRO B N 1
ATOM 6416 C CA . PRO B 1 80 ? 32.258 0.061 -29.025 1.00 21.55 74 PRO B CA 1
ATOM 6417 C C . PRO B 1 80 ? 32.815 0.252 -30.424 1.00 24.02 74 PRO B C 1
ATOM 6418 O O . PRO B 1 80 ? 32.524 -0.517 -31.346 1.00 22.10 74 PRO B O 1
ATOM 6429 N N . TYR B 1 81 ? 33.632 1.295 -30.580 1.00 23.38 75 TYR B N 1
ATOM 6430 C CA . TYR B 1 81 ? 34.451 1.387 -31.778 1.00 22.72 75 TYR B CA 1
ATOM 6431 C C . TYR B 1 81 ? 35.351 0.157 -31.834 1.00 22.96 75 TYR B C 1
ATOM 6432 O O . TYR B 1 81 ? 35.883 -0.255 -30.801 1.00 22.89 75 TYR B O 1
ATOM 6450 N N . PRO B 1 82 ? 35.557 -0.438 -33.008 1.00 24.11 76 PRO B N 1
ATOM 6451 C CA . PRO B 1 82 ? 36.561 -1.509 -33.134 1.00 26.44 76 PRO B CA 1
ATOM 6452 C C . PRO B 1 82 ? 37.872 -1.104 -32.486 1.00 26.26 76 PRO B C 1
ATOM 6453 O O . PRO B 1 82 ? 38.374 0.003 -32.736 1.00 25.65 76 PRO B O 1
ATOM 6464 N N . PRO B 1 83 ? 38.464 -1.967 -31.652 1.00 26.72 77 PRO B N 1
ATOM 6465 C CA . PRO B 1 83 ? 39.762 -1.625 -31.045 1.00 24.74 77 PRO B CA 1
ATOM 6466 C C . PRO B 1 83 ? 40.824 -1.203 -32.046 1.00 25.25 77 PRO B C 1
ATOM 6467 O O . PRO B 1 83 ? 41.649 -0.345 -31.722 1.00 24.58 77 PRO B O 1
ATOM 6478 N N . GLU B 1 84 ? 40.834 -1.778 -33.253 1.00 27.39 78 GLU B N 1
ATOM 6479 C CA . GLU B 1 84 ? 41.836 -1.390 -34.245 1.00 29.67 78 GLU B CA 1
ATOM 6480 C C . GLU B 1 84 ? 41.658 0.064 -34.678 1.00 27.62 78 GLU B C 1
ATOM 6481 O O . GLU B 1 84 ? 42.646 0.776 -34.902 1.00 25.68 78 GLU B O 1
ATOM 6493 N N . MET B 1 85 ? 40.411 0.522 -34.800 1.00 25.75 79 MET B N 1
ATOM 6494 C CA . MET B 1 85 ? 40.165 1.912 -35.167 1.00 25.30 79 MET B CA 1
ATOM 6495 C C . MET B 1 85 ? 40.653 2.851 -34.075 1.00 22.16 79 MET B C 1
ATOM 6496 O O . MET B 1 85 ? 41.280 3.878 -34.361 1.00 22.60 79 MET B O 1
ATOM 6510 N N . ILE B 1 86 ? 40.369 2.521 -32.813 1.00 22.59 80 ILE B N 1
ATOM 6511 C CA . ILE B 1 86 ? 40.897 3.317 -31.713 1.00 22.03 80 ILE B CA 1
ATOM 6512 C C . ILE B 1 86 ? 42.424 3.341 -31.747 1.00 22.14 80 ILE B C 1
ATOM 6513 O O . ILE B 1 86 ? 43.039 4.393 -31.575 1.00 21.20 80 ILE B O 1
ATOM 6529 N N . ALA B 1 87 ? 43.063 2.187 -31.962 1.00 23.39 81 ALA B N 1
ATOM 6530 C CA . ALA B 1 87 ? 44.523 2.139 -31.898 1.00 22.47 81 ALA B CA 1
ATOM 6531 C C . ALA B 1 87 ? 45.165 3.021 -32.972 1.00 22.76 81 ALA B C 1
ATOM 6532 O O . ALA B 1 87 ? 46.105 3.775 -32.688 1.00 23.85 81 ALA B O 1
ATOM 6539 N N . VAL B 1 88 ? 44.676 2.946 -34.210 1.00 23.38 82 VAL B N 1
ATOM 6540 C CA . VAL B 1 88 ? 45.267 3.766 -35.265 1.00 23.91 82 VAL B CA 1
ATOM 6541 C C . VAL B 1 88 ? 45.033 5.245 -34.983 1.00 24.46 82 VAL B C 1
ATOM 6542 O O . VAL B 1 88 ? 45.934 6.072 -35.157 1.00 24.87 82 VAL B O 1
ATOM 6555 N N . ALA B 1 89 ? 43.820 5.607 -34.553 1.00 21.95 83 ALA B N 1
ATOM 6556 C CA . ALA B 1 89 ? 43.555 7.008 -34.216 1.00 21.94 83 ALA B CA 1
ATOM 6557 C C . ALA B 1 89 ? 44.437 7.474 -33.065 1.00 22.84 83 ALA B C 1
ATOM 6558 O O . ALA B 1 89 ? 44.918 8.610 -33.058 1.00 22.22 83 ALA B O 1
ATOM 6565 N N . HIS B 1 90 ? 44.652 6.613 -32.069 1.00 24.15 84 HIS B N 1
ATOM 6566 C CA . HIS B 1 90 ? 45.488 6.985 -30.933 1.00 23.87 84 HIS B CA 1
ATOM 6567 C C . HIS B 1 90 ? 46.909 7.305 -31.378 1.00 24.02 84 HIS B C 1
ATOM 6568 O O . HIS B 1 90 ? 47.551 8.216 -30.839 1.00 22.17 84 HIS B O 1
ATOM 6582 N N . LYS B 1 91 ? 47.418 6.561 -32.360 1.00 23.93 85 LYS B N 1
ATOM 6583 C CA . LYS B 1 91 ? 48.765 6.812 -32.858 1.00 26.13 85 LYS B CA 1
ATOM 6584 C C . LYS B 1 91 ? 48.850 8.169 -33.548 1.00 25.58 85 LYS B C 1
ATOM 6585 O O . LYS B 1 91 ? 49.784 8.945 -33.305 1.00 24.26 85 LYS B O 1
ATOM 6604 N N . GLU B 1 92 ? 47.887 8.483 -34.413 1.00 23.03 86 GLU B N 1
ATOM 6605 C CA . GLU B 1 92 ? 47.939 9.785 -35.067 1.00 22.07 86 GLU B CA 1
ATOM 6606 C C . GLU B 1 92 ? 47.689 10.900 -34.063 1.00 22.00 86 GLU B C 1
ATOM 6607 O O . GLU B 1 92 ? 48.293 11.978 -34.160 1.00 21.53 86 GLU B O 1
ATOM 6619 N N . LEU B 1 93 ? 46.835 10.649 -33.070 1.00 19.95 87 LEU B N 1
ATOM 6620 C CA . LEU B 1 93 ? 46.630 11.630 -32.015 1.00 21.58 87 LEU B CA 1
ATOM 6621 C C . LEU B 1 93 ? 47.927 11.908 -31.266 1.00 20.84 87 LEU B C 1
ATOM 6622 O O . LEU B 1 93 ? 48.203 13.046 -30.880 1.00 17.68 87 LEU B O 1
ATOM 6638 N N . ASN B 1 94 ? 48.738 10.881 -31.040 1.00 21.84 88 ASN B N 1
ATOM 6639 C CA . ASN B 1 94 ? 49.980 11.131 -30.318 1.00 22.48 88 ASN B CA 1
ATOM 6640 C C . ASN B 1 94 ? 50.930 11.978 -31.143 1.00 22.36 88 ASN B C 1
ATOM 6641 O O . ASN B 1 94 ? 51.667 12.794 -30.583 1.00 22.03 88 ASN B O 1
ATOM 6652 N N . GLU B 1 95 ? 50.918 11.834 -32.469 1.00 22.92 89 GLU B N 1
ATOM 6653 C CA . GLU B 1 95 ? 51.806 12.671 -33.263 1.00 24.40 89 GLU B CA 1
ATOM 6654 C C . GLU B 1 95 ? 51.291 14.108 -33.364 1.00 22.75 89 GLU B C 1
ATOM 6655 O O . GLU B 1 95 ? 52.092 15.049 -33.419 1.00 21.22 89 GLU B O 1
ATOM 6667 N N . PHE B 1 96 ? 49.964 14.299 -33.389 1.00 21.46 90 PHE B N 1
ATOM 6668 C CA . PHE B 1 96 ? 49.392 15.646 -33.310 1.00 19.30 90 PHE B CA 1
ATOM 6669 C C . PHE B 1 96 ? 49.818 16.331 -32.013 1.00 19.53 90 PHE B C 1
ATOM 6670 O O . PHE B 1 96 ? 50.253 17.490 -32.019 1.00 19.65 90 PHE B O 1
ATOM 6687 N N . ILE B 1 97 ? 49.702 15.617 -30.888 1.00 18.36 91 ILE B N 1
ATOM 6688 C CA . ILE B 1 97 ? 50.132 16.149 -29.596 1.00 20.97 91 ILE B CA 1
ATOM 6689 C C . ILE B 1 97 ? 51.612 16.499 -29.637 1.00 21.03 91 ILE B C 1
ATOM 6690 O O . ILE B 1 97 ? 52.033 17.554 -29.148 1.00 20.17 91 ILE B O 1
ATOM 6706 N N . HIS B 1 98 ? 52.424 15.619 -30.223 1.00 22.00 92 HIS B N 1
ATOM 6707 C CA A HIS B 1 98 ? 53.864 15.860 -30.348 0.65 22.10 92 HIS B CA 1
ATOM 6708 C CA B HIS B 1 98 ? 53.845 15.923 -30.262 0.35 22.10 92 HIS B CA 1
ATOM 6709 C C . HIS B 1 98 ? 54.139 17.134 -31.133 1.00 22.09 92 HIS B C 1
ATOM 6710 O O . HIS B 1 98 ? 55.016 17.924 -30.783 1.00 22.69 92 HIS B O 1
ATOM 6737 N N . ILE B 1 99 ? 53.396 17.348 -32.222 1.00 21.49 93 ILE B N 1
ATOM 6738 C CA . ILE B 1 99 ? 53.569 18.573 -32.996 1.00 21.49 93 ILE B CA 1
ATOM 6739 C C . ILE B 1 99 ? 53.268 19.793 -32.133 1.00 20.99 93 ILE B C 1
ATOM 6740 O O . ILE B 1 99 ? 54.005 20.791 -32.137 1.00 20.81 93 ILE B O 1
ATOM 6756 N N . LEU B 1 100 ? 52.159 19.745 -31.398 1.00 21.03 94 LEU B N 1
ATOM 6757 C CA . LEU B 1 100 ? 51.788 20.866 -30.537 1.00 20.75 94 LEU B CA 1
ATOM 6758 C C . LEU B 1 100 ? 52.866 21.143 -29.498 1.00 20.73 94 LEU B C 1
ATOM 6759 O O . LEU B 1 100 ? 53.221 22.298 -29.238 1.00 20.40 94 LEU B O 1
ATOM 6775 N N . GLU B 1 101 ? 53.359 20.091 -28.853 1.00 20.06 95 GLU B N 1
ATOM 6776 C CA . GLU B 1 101 ? 54.363 20.289 -27.810 1.00 22.59 95 GLU B CA 1
ATOM 6777 C C . GLU B 1 101 ? 55.672 20.779 -28.416 1.00 22.95 95 GLU B C 1
ATOM 6778 O O . GLU B 1 101 ? 56.327 21.664 -27.853 1.00 21.44 95 GLU B O 1
ATOM 6790 N N . ALA B 1 102 ? 56.034 20.255 -29.593 1.00 21.21 96 ALA B N 1
ATOM 6791 C CA . ALA B 1 102 ? 57.240 20.714 -30.275 1.00 22.53 96 ALA B CA 1
ATOM 6792 C C . ALA B 1 102 ? 57.150 22.185 -30.629 1.00 23.50 96 ALA B C 1
ATOM 6793 O O . ALA B 1 102 ? 58.180 22.860 -30.773 1.00 25.58 96 ALA B O 1
ATOM 6800 N N . GLU B 1 103 ? 55.934 22.700 -30.788 1.00 24.13 97 GLU B N 1
ATOM 6801 C CA . GLU B 1 103 ? 55.709 24.097 -31.107 1.00 24.12 97 GLU B CA 1
ATOM 6802 C C . GLU B 1 103 ? 55.538 24.975 -29.873 1.00 23.83 97 GLU B C 1
ATOM 6803 O O . GLU B 1 103 ? 55.160 26.138 -30.015 1.00 27.24 97 GLU B O 1
ATOM 6815 N N . GLY B 1 104 ? 55.779 24.449 -28.670 1.00 24.19 98 GLY B N 1
ATOM 6816 C CA . GLY B 1 104 ? 55.723 25.254 -27.466 1.00 23.64 98 GLY B CA 1
ATOM 6817 C C . GLY B 1 104 ? 54.398 25.268 -26.732 1.00 24.84 98 GLY B C 1
ATOM 6818 O O . GLY B 1 104 ? 54.264 26.008 -25.750 1.00 27.11 98 GLY B O 1
ATOM 6822 N N . VAL B 1 105 ? 53.428 24.482 -27.153 1.00 22.98 99 VAL B N 1
ATOM 6823 C CA . VAL B 1 105 ? 52.107 24.490 -26.534 1.00 22.82 99 VAL B CA 1
ATOM 6824 C C . VAL B 1 105 ? 52.100 23.488 -25.393 1.00 22.31 99 VAL B C 1
ATOM 6825 O O . VAL B 1 105 ? 52.644 22.389 -25.528 1.00 21.66 99 VAL B O 1
ATOM 6838 N N . LYS B 1 106 ? 51.471 23.857 -24.273 1.00 21.95 100 LYS B N 1
ATOM 6839 C CA . LYS B 1 106 ? 51.192 22.906 -23.203 1.00 22.52 100 LYS B CA 1
ATOM 6840 C C . LYS B 1 106 ? 49.900 22.153 -23.525 1.00 22.96 100 LYS B C 1
ATOM 6841 O O . LYS B 1 106 ? 48.853 22.771 -23.760 1.00 21.25 100 LYS B O 1
ATOM 6860 N N . VAL B 1 107 ? 49.971 20.826 -23.557 1.00 20.31 101 VAL B N 1
ATOM 6861 C CA . VAL B 1 107 ? 48.850 19.988 -23.962 1.00 19.85 101 VAL B CA 1
ATOM 6862 C C . VAL B 1 107 ? 48.339 19.263 -22.727 1.00 21.45 101 VAL B C 1
ATOM 6863 O O . VAL B 1 107 ? 49.099 18.547 -22.066 1.00 21.54 101 VAL B O 1
ATOM 6876 N N . ARG B 1 108 ? 47.055 19.442 -22.411 1.00 19.16 102 ARG B N 1
ATOM 6877 C CA . ARG B 1 108 ? 46.430 18.731 -21.300 1.00 19.34 102 ARG B CA 1
ATOM 6878 C C . ARG B 1 108 ? 45.583 17.569 -21.808 1.00 21.57 102 ARG B C 1
ATOM 6879 O O . ARG B 1 108 ? 44.816 17.718 -22.758 1.00 19.98 102 ARG B O 1
ATOM 6900 N N . ARG B 1 109 ? 45.684 16.426 -21.131 1.00 23.79 103 ARG B N 1
ATOM 6901 C CA . ARG B 1 109 ? 44.950 15.218 -21.492 1.00 23.37 103 ARG B CA 1
ATOM 6902 C C . ARG B 1 109 ? 43.809 14.973 -20.511 1.00 25.95 103 ARG B C 1
ATOM 6903 O O . ARG B 1 109 ? 43.891 15.334 -19.331 1.00 25.48 103 ARG B O 1
ATOM 6924 N N . VAL B 1 110 ? 42.727 14.379 -21.015 1.00 23.25 104 VAL B N 1
ATOM 6925 C CA . VAL B 1 110 ? 41.524 14.196 -20.204 1.00 27.07 104 VAL B CA 1
ATOM 6926 C C . VAL B 1 110 ? 41.646 12.941 -19.356 1.00 30.03 104 VAL B C 1
ATOM 6927 O O . VAL B 1 110 ? 42.622 12.193 -19.461 1.00 30.64 104 VAL B O 1
ATOM 6940 N N . LYS B 1 111 ? 40.627 12.694 -18.533 1.00 31.68 105 LYS B N 1
ATOM 6941 C CA . LYS B 1 111 ? 40.523 11.518 -17.680 1.00 35.47 105 LYS B CA 1
ATOM 6942 C C . LYS B 1 111 ? 39.874 10.370 -18.453 1.00 38.49 105 LYS B C 1
ATOM 6943 O O . LYS B 1 111 ? 38.847 10.583 -19.103 1.00 36.72 105 LYS B O 1
ATOM 6962 N N . PRO B 1 112 ? 40.427 9.153 -18.418 1.00 46.04 106 PRO B N 1
ATOM 6963 C CA . PRO B 1 112 ? 39.712 8.002 -18.997 1.00 39.63 106 PRO B CA 1
ATOM 6964 C C . PRO B 1 112 ? 38.449 7.701 -18.205 1.00 41.54 106 PRO B C 1
ATOM 6965 O O . PRO B 1 112 ? 38.485 7.609 -16.975 1.00 45.42 106 PRO B O 1
ATOM 6976 N N . VAL B 1 113 ? 37.325 7.556 -18.911 1.00 36.10 107 VAL B N 1
ATOM 6977 C CA . VAL B 1 113 ? 36.036 7.334 -18.269 1.00 41.39 107 VAL B CA 1
ATOM 6978 C C . VAL B 1 113 ? 35.295 6.207 -18.979 1.00 36.55 107 VAL B C 1
ATOM 6979 O O . VAL B 1 113 ? 35.694 5.737 -20.043 1.00 34.63 107 VAL B O 1
ATOM 6992 N N . ASP B 1 114 ? 34.185 5.792 -18.365 1.00 39.10 108 ASP B N 1
ATOM 6993 C CA . ASP B 1 114 ? 33.401 4.643 -18.820 1.00 36.33 108 ASP B CA 1
ATOM 6994 C C . ASP B 1 114 ? 32.333 5.127 -19.794 1.00 29.96 108 ASP B C 1
ATOM 6995 O O . ASP B 1 114 ? 31.169 5.350 -19.417 1.00 27.14 108 ASP B O 1
ATOM 7004 N N . PHE B 1 115 ? 32.701 5.246 -21.074 1.00 24.82 109 PHE B N 1
ATOM 7005 C CA . PHE B 1 115 ? 31.678 5.574 -22.056 1.00 21.40 109 PHE B CA 1
ATOM 7006 C C . PHE B 1 115 ? 30.750 4.405 -22.340 1.00 19.38 109 PHE B C 1
ATOM 7007 O O . PHE B 1 115 ? 29.669 4.629 -22.875 1.00 17.25 109 PHE B O 1
ATOM 7024 N N . PHE B 1 116 ? 31.131 3.170 -21.987 1.00 20.29 110 PHE B N 1
ATOM 7025 C CA . PHE B 1 116 ? 30.256 2.027 -22.251 1.00 21.73 110 PHE B CA 1
ATOM 7026 C C . PHE B 1 116 ? 29.033 1.984 -21.330 1.00 21.53 110 PHE B C 1
ATOM 7027 O O . PHE B 1 116 ? 28.044 1.327 -21.670 1.00 20.67 110 PHE B O 1
ATOM 7044 N N . ALA B 1 117 ? 29.075 2.656 -20.183 1.00 20.34 111 ALA B N 1
ATOM 7045 C CA . ALA B 1 117 ? 27.985 2.570 -19.210 1.00 20.96 111 ALA B CA 1
ATOM 7046 C C . ALA B 1 117 ? 26.701 3.199 -19.735 1.00 20.89 111 ALA B C 1
ATOM 7047 O O . ALA B 1 117 ? 26.716 4.268 -20.346 1.00 18.93 111 ALA B O 1
ATOM 7054 N N . SER B 1 118 ? 25.575 2.547 -19.451 1.00 20.22 112 SER B N 1
ATOM 7055 C CA . SER B 1 118 ? 24.273 3.105 -19.788 1.00 20.25 112 SER B CA 1
ATOM 7056 C C . SER B 1 118 ? 23.911 4.190 -18.778 1.00 17.79 112 SER B C 1
ATOM 7057 O O . SER B 1 118 ? 24.517 4.297 -17.713 1.00 20.11 112 SER B O 1
ATOM 7065 N N . PHE B 1 119 ? 22.930 5.014 -19.122 1.00 17.82 113 PHE B N 1
ATOM 7066 C CA . PHE B 1 119 ? 22.430 5.977 -18.141 1.00 18.89 113 PHE B CA 1
ATOM 7067 C C . PHE B 1 119 ? 21.023 6.385 -18.535 1.00 17.49 113 PHE B C 1
ATOM 7068 O O . PHE B 1 119 ? 20.554 6.087 -19.632 1.00 17.83 113 PHE B O 1
ATOM 7085 N N . SER B 1 120 ? 20.321 7.026 -17.597 1.00 18.10 114 SER B N 1
ATOM 7086 C CA . SER B 1 120 ? 18.901 7.266 -17.800 1.00 16.41 114 SER B CA 1
ATOM 7087 C C . SER B 1 120 ? 18.426 8.473 -17.009 1.00 16.91 114 SER B C 1
ATOM 7088 O O . SER B 1 120 ? 18.954 8.785 -15.937 1.00 16.90 114 SER B O 1
ATOM 7096 N N . THR B 1 121 ? 17.391 9.115 -17.538 1.00 17.04 115 THR B N 1
ATOM 7097 C CA . THR B 1 121 ? 16.679 10.179 -16.844 1.00 17.36 115 THR B CA 1
ATOM 7098 C C . THR B 1 121 ? 15.291 9.660 -16.504 1.00 19.62 115 THR B C 1
ATOM 7099 O O . THR B 1 121 ? 14.931 8.535 -16.885 1.00 18.62 115 THR B O 1
ATOM 7110 N N . PRO B 1 122 ? 14.466 10.454 -15.829 1.00 19.75 116 PRO B N 1
ATOM 7111 C CA . PRO B 1 122 ? 13.072 10.034 -15.627 1.00 18.08 116 PRO B CA 1
ATOM 7112 C C . PRO B 1 122 ? 12.300 9.835 -16.918 1.00 22.29 116 PRO B C 1
ATOM 7113 O O . PRO B 1 122 ? 11.245 9.191 -16.889 1.00 23.41 116 PRO B O 1
ATOM 7124 N N . ALA B 1 123 ? 12.775 10.366 -18.049 1.00 19.33 117 ALA B N 1
ATOM 7125 C CA . ALA B 1 123 ? 12.003 10.335 -19.281 1.00 19.18 117 ALA B CA 1
ATOM 7126 C C . ALA B 1 123 ? 12.595 9.469 -20.384 1.00 22.15 117 ALA B C 1
ATOM 7127 O O . ALA B 1 123 ? 11.893 9.203 -21.372 1.00 19.70 117 ALA B O 1
ATOM 7134 N N . TRP B 1 124 ? 13.854 9.047 -20.274 1.00 19.32 118 TRP B N 1
ATOM 7135 C CA . TRP B 1 124 ? 14.494 8.327 -21.374 1.00 18.67 118 TRP B CA 1
ATOM 7136 C C . TRP B 1 124 ? 15.764 7.651 -20.873 1.00 20.51 118 TRP B C 1
ATOM 7137 O O . TRP B 1 124 ? 16.287 7.971 -19.806 1.00 17.38 118 TRP B O 1
ATOM 7158 N N . GLN B 1 125 ? 16.256 6.703 -21.668 1.00 20.34 119 GLN B N 1
ATOM 7159 C CA . GLN B 1 125 ? 17.479 5.993 -21.346 1.00 21.37 119 GLN B CA 1
ATOM 7160 C C . GLN B 1 125 ? 18.257 5.746 -22.632 1.00 19.94 119 GLN B C 1
ATOM 7161 O O . GLN B 1 125 ? 17.688 5.735 -23.727 1.00 21.95 119 GLN B O 1
ATOM 7175 N N . VAL B 1 126 ? 19.570 5.594 -22.489 1.00 19.41 120 VAL B N 1
ATOM 7176 C CA . VAL B 1 126 ? 20.441 5.257 -23.606 1.00 19.97 120 VAL B CA 1
ATOM 7177 C C . VAL B 1 126 ? 21.362 4.130 -23.174 1.00 20.76 120 VAL B C 1
ATOM 7178 O O . VAL B 1 126 ? 21.562 3.873 -21.985 1.00 18.39 120 VAL B O 1
ATOM 7191 N N . ARG B 1 127 ? 21.930 3.450 -24.173 1.00 21.55 121 ARG B N 1
ATOM 7192 C CA . ARG B 1 127 ? 22.747 2.281 -23.889 1.00 22.28 121 ARG B CA 1
ATOM 7193 C C . ARG B 1 127 ? 24.191 2.636 -23.566 1.00 19.20 121 ARG B C 1
ATOM 7194 O O . ARG B 1 127 ? 24.873 1.834 -22.921 1.00 21.00 121 ARG B O 1
ATOM 7215 N N . SER B 1 128 ? 24.662 3.820 -23.957 1.00 17.99 122 SER B N 1
ATOM 7216 C CA . SER B 1 128 ? 26.042 4.203 -23.687 1.00 18.23 122 SER B CA 1
ATOM 7217 C C . SER B 1 128 ? 26.187 5.696 -23.955 1.00 17.28 122 SER B C 1
ATOM 7218 O O . SER B 1 128 ? 25.288 6.334 -24.508 1.00 17.51 122 SER B O 1
ATOM 7226 N N . GLY B 1 129 ? 27.341 6.236 -23.569 1.00 16.29 123 GLY B N 1
ATOM 7227 C CA . GLY B 1 129 ? 27.767 7.537 -24.052 1.00 16.64 123 GLY B CA 1
ATOM 7228 C C . GLY B 1 129 ? 28.460 7.421 -25.399 1.00 18.56 123 GLY B C 1
ATOM 7229 O O . GLY B 1 129 ? 28.319 6.422 -26.111 1.00 18.68 123 GLY B O 1
ATOM 7233 N N . PHE B 1 130 ? 29.239 8.463 -25.745 1.00 18.12 124 PHE B N 1
ATOM 7234 C CA . PHE B 1 130 ? 29.922 8.544 -27.038 1.00 17.51 124 PHE B CA 1
ATOM 7235 C C . PHE B 1 130 ? 31.415 8.438 -26.779 1.00 16.62 124 PHE B C 1
ATOM 7236 O O . PHE B 1 130 ? 31.941 7.314 -26.632 1.00 16.60 124 PHE B O 1
ATOM 7253 N N . CYS B 1 131 ? 32.145 9.547 -26.654 1.00 16.37 125 CYS B N 1
ATOM 7254 C CA . CYS B 1 131 ? 33.586 9.498 -26.397 1.00 16.28 125 CYS B CA 1
ATOM 7255 C C . CYS B 1 131 ? 34.050 10.905 -26.036 1.00 17.91 125 CYS B C 1
ATOM 7256 O O . CYS B 1 131 ? 33.252 11.846 -26.024 1.00 17.62 125 CYS B O 1
ATOM 7264 N N . ALA B 1 132 ? 35.356 11.053 -25.774 1.00 15.97 126 ALA B N 1
ATOM 7265 C CA . ALA B 1 132 ? 35.934 12.358 -25.471 1.00 16.03 126 ALA B CA 1
ATOM 7266 C C . ALA B 1 132 ? 36.855 12.856 -26.588 1.00 16.08 126 ALA B C 1
ATOM 7267 O O . ALA B 1 132 ? 37.849 13.542 -26.328 1.00 16.12 126 ALA B O 1
ATOM 7274 N N . ALA B 1 133 ? 36.540 12.520 -27.835 1.00 16.51 127 ALA B N 1
ATOM 7275 C CA . ALA B 1 133 ? 37.408 12.890 -28.941 1.00 16.21 127 ALA B CA 1
ATOM 7276 C C . ALA B 1 133 ? 37.251 14.344 -29.359 1.00 16.49 127 ALA B C 1
ATOM 7277 O O . ALA B 1 133 ? 38.143 14.867 -30.032 1.00 15.85 127 ALA B O 1
ATOM 7284 N N . ASN B 1 134 ? 36.143 15.004 -28.989 1.00 15.14 128 ASN B N 1
ATOM 7285 C CA . ASN B 1 134 ? 35.802 16.328 -29.516 1.00 15.90 128 ASN B CA 1
ATOM 7286 C C . ASN B 1 134 ? 35.539 17.337 -28.400 1.00 14.57 128 ASN B C 1
ATOM 7287 O O . ASN B 1 134 ? 34.397 17.777 -28.207 1.00 14.80 128 ASN B O 1
ATOM 7298 N N . PRO B 1 135 ? 36.576 17.768 -27.681 1.00 15.19 129 PRO B N 1
ATOM 7299 C CA . PRO B 1 135 ? 36.366 18.807 -26.655 1.00 14.59 129 PRO B CA 1
ATOM 7300 C C . PRO B 1 135 ? 35.670 20.054 -27.181 1.00 14.55 129 PRO B C 1
ATOM 7301 O O . PRO B 1 135 ? 34.929 20.708 -26.432 1.00 14.11 129 PRO B O 1
ATOM 7312 N N . ARG B 1 136 ? 35.897 20.408 -28.449 1.00 13.69 130 ARG B N 1
ATOM 7313 C CA . ARG B 1 136 ? 35.325 21.628 -29.025 1.00 14.29 130 ARG B CA 1
ATOM 7314 C C . ARG B 1 136 ? 33.794 21.621 -29.010 1.00 14.17 130 ARG B C 1
ATOM 7315 O O . ARG B 1 136 ? 33.178 22.693 -28.992 1.00 13.95 130 ARG B O 1
ATOM 7336 N N . ASP B 1 137 ? 33.159 20.443 -28.994 1.00 13.37 131 ASP B N 1
ATOM 7337 C CA . ASP B 1 137 ? 31.698 20.386 -29.036 1.00 14.13 131 ASP B CA 1
ATOM 7338 C C . ASP B 1 137 ? 31.051 20.711 -27.694 1.00 14.60 131 ASP B C 1
ATOM 7339 O O . ASP B 1 137 ? 29.899 21.158 -27.669 1.00 14.90 131 ASP B O 1
ATOM 7348 N N . VAL B 1 138 ? 31.771 20.495 -26.585 1.00 13.16 132 VAL B N 1
ATOM 7349 C CA . VAL B 1 138 ? 31.189 20.355 -25.257 1.00 13.22 132 VAL B CA 1
ATOM 7350 C C . VAL B 1 138 ? 31.274 21.655 -24.463 1.00 13.97 132 VAL B C 1
ATOM 7351 O O . VAL B 1 138 ? 30.430 21.914 -23.601 1.00 13.21 132 VAL B O 1
ATOM 7364 N N . PHE B 1 139 ? 32.293 22.470 -24.744 1.00 13.69 133 PHE B N 1
ATOM 7365 C CA . PHE B 1 139 ? 32.575 23.677 -23.988 1.00 12.20 133 PHE B CA 1
ATOM 7366 C C . PHE B 1 139 ? 32.884 24.835 -24.921 1.00 14.20 133 PHE B C 1
ATOM 7367 O O . PHE B 1 139 ? 33.542 24.667 -25.947 1.00 14.75 133 PHE B O 1
ATOM 7384 N N . LEU B 1 140 ? 32.478 26.028 -24.497 1.00 14.50 134 LEU B N 1
ATOM 7385 C CA . LEU B 1 140 ? 32.888 27.277 -25.120 1.00 14.85 134 LEU B CA 1
ATOM 7386 C C . LEU B 1 140 ? 33.817 28.013 -24.155 1.00 16.90 134 LEU B C 1
ATOM 7387 O O . LEU B 1 140 ? 33.503 28.119 -22.965 1.00 17.21 134 LEU B O 1
ATOM 7403 N N . VAL B 1 141 ? 34.948 28.517 -24.655 1.00 16.36 135 VAL B N 1
ATOM 7404 C CA . VAL B 1 141 ? 35.846 29.356 -23.858 1.00 15.81 135 VAL B CA 1
ATOM 7405 C C . VAL B 1 141 ? 35.641 30.794 -24.315 1.00 18.86 135 VAL B C 1
ATOM 7406 O O . VAL B 1 141 ? 35.977 31.145 -25.454 1.00 17.15 135 VAL B O 1
ATOM 7419 N N . ILE B 1 142 ? 35.097 31.619 -23.422 1.00 17.33 136 ILE B N 1
ATOM 7420 C CA . ILE B 1 142 ? 34.824 33.035 -23.676 1.00 18.07 136 ILE B CA 1
ATOM 7421 C C . ILE B 1 142 ? 35.655 33.819 -22.670 1.00 17.89 136 ILE B C 1
ATOM 7422 O O . ILE B 1 142 ? 35.226 34.028 -21.525 1.00 19.35 136 ILE B O 1
ATOM 7438 N N . GLY B 1 143 ? 36.835 34.246 -23.093 1.00 20.00 137 GLY B N 1
ATOM 7439 C CA . GLY B 1 143 ? 37.743 34.985 -22.234 1.00 20.87 137 GLY B CA 1
ATOM 7440 C C . GLY B 1 143 ? 38.283 34.120 -21.115 1.00 20.70 137 GLY B C 1
ATOM 7441 O O . GLY B 1 143 ? 39.035 33.174 -21.366 1.00 18.72 137 GLY B O 1
ATOM 7445 N N . ASN B 1 144 ? 37.910 34.429 -19.875 1.00 20.52 138 ASN B N 1
ATOM 7446 C CA . ASN B 1 144 ? 38.304 33.617 -18.734 1.00 21.06 138 ASN B CA 1
ATOM 7447 C C . ASN B 1 144 ? 37.196 32.672 -18.271 1.00 19.08 138 ASN B C 1
ATOM 7448 O O . ASN B 1 144 ? 37.313 32.089 -17.184 1.00 18.92 138 ASN B O 1
ATOM 7459 N N . GLU B 1 145 ? 36.155 32.466 -19.083 1.00 17.59 139 GLU B N 1
ATOM 7460 C CA . GLU B 1 145 ? 34.988 31.683 -18.694 1.00 17.82 139 GLU B CA 1
ATOM 7461 C C . GLU B 1 145 ? 34.881 30.441 -19.562 1.00 16.95 139 GLU B C 1
ATOM 7462 O O . GLU B 1 145 ? 34.927 30.544 -20.793 1.00 17.73 139 GLU B O 1
ATOM 7474 N N . ILE B 1 146 ? 34.727 29.282 -18.925 1.00 15.75 140 ILE B N 1
ATOM 7475 C CA . ILE B 1 146 ? 34.379 28.043 -19.624 1.00 15.29 140 ILE B CA 1
ATOM 7476 C C . ILE B 1 146 ? 32.892 27.780 -19.421 1.00 15.14 140 ILE B C 1
ATOM 7477 O O . ILE B 1 146 ? 32.414 27.701 -18.278 1.00 15.89 140 ILE B O 1
ATOM 7493 N N . ILE B 1 147 ? 32.163 27.605 -20.525 1.00 14.16 141 ILE B N 1
ATOM 7494 C CA . ILE B 1 147 ? 30.715 27.392 -20.505 1.00 13.57 141 ILE B CA 1
ATOM 7495 C C . ILE B 1 147 ? 30.415 25.974 -20.978 1.00 14.07 141 ILE B C 1
ATOM 7496 O O . ILE B 1 147 ? 30.827 25.585 -22.079 1.00 14.95 141 ILE B O 1
ATOM 7512 N N . GLU B 1 148 ? 29.680 25.210 -20.163 1.00 13.79 142 GLU B N 1
ATOM 7513 C CA . GLU B 1 148 ? 29.274 23.865 -20.559 1.00 12.55 142 GLU B CA 1
ATOM 7514 C C . GLU B 1 148 ? 27.995 23.951 -21.392 1.00 14.23 142 GLU B C 1
ATOM 7515 O O . GLU B 1 148 ? 26.969 24.463 -20.929 1.00 13.73 142 GLU B O 1
ATOM 7527 N N . ALA B 1 149 ? 28.069 23.430 -22.612 1.00 13.15 143 ALA B N 1
ATOM 7528 C CA . ALA B 1 149 ? 26.988 23.543 -23.587 1.00 13.12 143 ALA B CA 1
ATOM 7529 C C . ALA B 1 149 ? 25.794 22.653 -23.222 1.00 14.84 143 ALA B C 1
ATOM 7530 O O . ALA B 1 149 ? 25.962 21.539 -22.709 1.00 13.53 143 ALA B O 1
ATOM 7537 N N . PRO B 1 150 ? 24.572 23.113 -23.522 1.00 13.49 144 PRO B N 1
ATOM 7538 C CA . PRO B 1 150 ? 23.377 22.271 -23.353 1.00 14.31 144 PRO B CA 1
ATOM 7539 C C . PRO B 1 150 ? 23.130 21.429 -24.593 1.00 14.47 144 PRO B C 1
ATOM 7540 O O . PRO B 1 150 ? 22.416 21.853 -25.511 1.00 15.15 144 PRO B O 1
ATOM 7551 N N . MET B 1 151 ? 23.734 20.251 -24.649 1.00 15.94 145 MET B N 1
ATOM 7552 C CA . MET B 1 151 ? 23.822 19.518 -25.905 1.00 15.66 145 MET B CA 1
ATOM 7553 C C . MET B 1 151 ? 22.556 18.717 -26.169 1.00 14.98 145 MET B C 1
ATOM 7554 O O . MET B 1 151 ? 21.984 18.106 -25.264 1.00 15.34 145 MET B O 1
ATOM 7568 N N . ALA B 1 152 ? 22.115 18.732 -27.429 1.00 15.84 146 ALA B N 1
ATOM 7569 C CA . ALA B 1 152 ? 20.885 18.041 -27.817 1.00 17.08 146 ALA B CA 1
ATOM 7570 C C . ALA B 1 152 ? 21.033 16.526 -27.913 1.00 17.47 146 ALA B C 1
ATOM 7571 O O . ALA B 1 152 ? 20.028 15.802 -27.845 1.00 15.43 146 ALA B O 1
ATOM 7578 N N . ASP B 1 153 ? 22.251 16.020 -28.063 1.00 17.71 147 ASP B N 1
ATOM 7579 C CA . ASP B 1 153 ? 22.457 14.585 -28.239 1.00 17.01 147 ASP B CA 1
ATOM 7580 C C . ASP B 1 153 ? 22.427 13.877 -26.887 1.00 16.82 147 ASP B C 1
ATOM 7581 O O . ASP B 1 153 ? 23.334 14.048 -26.067 1.00 16.97 147 ASP B O 1
ATOM 7590 N N . ARG B 1 154 ? 21.382 13.075 -26.651 1.00 16.61 148 ARG B N 1
ATOM 7591 C CA . ARG B 1 154 ? 21.210 12.380 -25.377 1.00 17.06 148 ARG B CA 1
ATOM 7592 C C . ARG B 1 154 ? 22.421 11.533 -25.008 1.00 16.96 148 ARG B C 1
ATOM 7593 O O . ARG B 1 154 ? 22.746 11.404 -23.823 1.00 15.88 148 ARG B O 1
ATOM 7614 N N . ASN B 1 155 ? 23.092 10.936 -25.990 1.00 16.79 149 ASN B N 1
ATOM 7615 C CA . ASN B 1 155 ? 24.239 10.095 -25.662 1.00 17.97 149 ASN B CA 1
ATOM 7616 C C . ASN B 1 155 ? 25.423 10.899 -25.143 1.00 15.32 149 ASN B C 1
ATOM 7617 O O . ASN B 1 155 ? 26.350 10.305 -24.573 1.00 15.75 149 ASN B O 1
ATOM 7628 N N . ARG B 1 156 ? 25.418 12.225 -25.313 1.00 15.29 150 ARG B N 1
ATOM 7629 C CA . ARG B 1 156 ? 26.527 13.066 -24.885 1.00 14.93 150 ARG B CA 1
ATOM 7630 C C . ARG B 1 156 ? 26.214 13.810 -23.588 1.00 15.02 150 ARG B C 1
ATOM 7631 O O . ARG B 1 156 ? 26.955 14.717 -23.208 1.00 13.86 150 ARG B O 1
ATOM 7652 N N . TYR B 1 157 ? 25.167 13.376 -22.873 1.00 15.47 151 TYR B N 1
ATOM 7653 C CA . TYR B 1 157 ? 24.683 14.070 -21.674 1.00 15.05 151 TYR B CA 1
ATOM 7654 C C . TYR B 1 157 ? 25.769 14.220 -20.614 1.00 14.43 151 TYR B C 1
ATOM 7655 O O . TYR B 1 157 ? 25.780 15.205 -19.867 1.00 15.94 151 TYR B O 1
ATOM 7673 N N . PHE B 1 158 ? 26.659 13.232 -20.493 1.00 13.86 152 PHE B N 1
ATOM 7674 C CA . PHE B 1 158 ? 27.683 13.247 -19.460 1.00 14.70 152 PHE B CA 1
ATOM 7675 C C . PHE B 1 158 ? 29.088 13.392 -20.038 1.00 13.94 152 PHE B C 1
ATOM 7676 O O . PHE B 1 158 ? 30.077 13.074 -19.371 1.00 14.55 152 PHE B O 1
ATOM 7693 N N . GLU B 1 159 ? 29.199 13.943 -21.229 1.00 13.72 153 GLU B N 1
ATOM 7694 C CA . GLU B 1 159 ? 30.501 13.982 -21.883 1.00 14.37 153 GLU B CA 1
ATOM 7695 C C . GLU B 1 159 ? 31.468 14.939 -21.195 1.00 14.12 153 GLU B C 1
ATOM 7696 O O . GLU B 1 159 ? 32.683 14.806 -21.365 1.00 14.81 153 GLU B O 1
ATOM 7708 N N . ALA B 1 160 ? 30.973 15.899 -20.417 1.00 14.01 154 ALA B N 1
ATOM 7709 C CA . ALA B 1 160 ? 31.901 16.763 -19.683 1.00 14.17 154 ALA B CA 1
ATOM 7710 C C . ALA B 1 160 ? 32.669 16.020 -18.594 1.00 14.30 154 ALA B C 1
ATOM 7711 O O . ALA B 1 160 ? 33.655 16.564 -18.080 1.00 15.12 154 ALA B O 1
ATOM 7718 N N . TRP B 1 161 ? 32.226 14.820 -18.201 1.00 14.24 155 TRP B N 1
ATOM 7719 C CA . TRP B 1 161 ? 32.810 14.133 -17.043 1.00 15.16 155 TRP B CA 1
ATOM 7720 C C . TRP B 1 161 ? 34.306 13.882 -17.210 1.00 16.55 155 TRP B C 1
ATOM 7721 O O . TRP B 1 161 ? 35.068 13.942 -16.231 1.00 15.91 155 TRP B O 1
ATOM 7742 N N . ALA B 1 162 ? 34.755 13.594 -18.429 1.00 13.78 156 ALA B N 1
ATOM 7743 C CA . ALA B 1 162 ? 36.181 13.349 -18.637 1.00 18.70 156 ALA B CA 1
ATOM 7744 C C . ALA B 1 162 ? 37.034 14.592 -18.409 1.00 17.78 156 ALA B C 1
ATOM 7745 O O . ALA B 1 162 ? 38.248 14.469 -18.219 1.00 19.40 156 ALA B O 1
ATOM 7752 N N . TYR B 1 163 ? 36.430 15.776 -18.406 1.00 13.20 157 TYR B N 1
ATOM 7753 C CA . TYR B 1 163 ? 37.142 17.039 -18.295 1.00 15.77 157 TYR B CA 1
ATOM 7754 C C . TYR B 1 163 ? 37.082 17.627 -16.892 1.00 14.23 157 TYR B C 1
ATOM 7755 O O . TYR B 1 163 ? 37.685 18.666 -16.643 1.00 15.48 157 TYR B O 1
ATOM 7773 N N . ARG B 1 164 ? 36.353 17.007 -15.969 1.00 14.83 158 ARG B N 1
ATOM 7774 C CA . ARG B 1 164 ? 36.041 17.707 -14.733 1.00 14.44 158 ARG B CA 1
ATOM 7775 C C . ARG B 1 164 ? 37.269 17.922 -13.852 1.00 15.55 158 ARG B C 1
ATOM 7776 O O . ARG B 1 164 ? 37.321 18.913 -13.124 1.00 14.89 158 ARG B O 1
ATOM 7797 N N . ASP B 1 165 ? 38.264 17.035 -13.879 1.00 16.02 159 ASP B N 1
ATOM 7798 C CA . ASP B 1 165 ? 39.469 17.328 -13.092 1.00 16.79 159 ASP B CA 1
ATOM 7799 C C . ASP B 1 165 ? 40.151 18.610 -13.582 1.00 16.51 159 ASP B C 1
ATOM 7800 O O . ASP B 1 165 ? 40.580 19.457 -12.772 1.00 14.78 159 ASP B O 1
ATOM 7809 N N . LEU B 1 166 ? 40.264 18.769 -14.902 1.00 15.98 160 LEU B N 1
ATOM 7810 C CA . LEU B 1 166 ? 40.846 19.989 -15.456 1.00 16.44 160 LEU B CA 1
ATOM 7811 C C . LEU B 1 166 ? 39.987 21.206 -15.145 1.00 15.89 160 LEU B C 1
ATOM 7812 O O . LEU B 1 166 ? 40.517 22.278 -14.809 1.00 16.10 160 LEU B O 1
ATOM 7828 N N . LEU B 1 167 ? 38.661 21.080 -15.270 1.00 14.65 161 LEU B N 1
ATOM 7829 C CA . LEU B 1 167 ? 37.794 22.233 -15.013 1.00 14.63 161 LEU B CA 1
ATOM 7830 C C . LEU B 1 167 ? 37.939 22.700 -13.580 1.00 14.61 161 LEU B C 1
ATOM 7831 O O . LEU B 1 167 ? 38.008 23.906 -13.309 1.00 14.29 161 LEU B O 1
ATOM 7847 N N . LYS B 1 168 ? 37.989 21.756 -12.645 1.00 13.23 162 LYS B N 1
ATOM 7848 C CA . LYS B 1 168 ? 38.150 22.133 -11.246 1.00 14.83 162 LYS B CA 1
ATOM 7849 C C . LYS B 1 168 ? 39.514 22.762 -10.995 1.00 16.41 162 LYS B C 1
ATOM 7850 O O . LYS B 1 168 ? 39.615 23.701 -10.193 1.00 16.91 162 LYS B O 1
ATOM 7869 N N . GLU B 1 169 ? 40.558 22.302 -11.691 1.00 14.98 163 GLU B N 1
ATOM 7870 C CA . GLU B 1 169 ? 41.869 22.944 -11.584 1.00 16.02 163 GLU B CA 1
ATOM 7871 C C . GLU B 1 169 ? 41.814 24.390 -12.063 1.00 16.17 163 GLU B C 1
ATOM 7872 O O . GLU B 1 169 ? 42.315 25.307 -11.396 1.00 15.24 163 GLU B O 1
ATOM 7884 N N . TYR B 1 170 ? 41.191 24.625 -13.222 1.00 14.48 164 TYR B N 1
ATOM 7885 C CA . TYR B 1 170 ? 41.144 25.985 -13.753 1.00 16.51 164 TYR B CA 1
ATOM 7886 C C . TYR B 1 170 ? 40.318 26.898 -12.852 1.00 16.68 164 TYR B C 1
ATOM 7887 O O . TYR B 1 170 ? 40.679 28.062 -12.635 1.00 16.88 164 TYR B O 1
ATOM 7905 N N . PHE B 1 171 ? 39.203 26.381 -12.323 1.00 16.17 165 PHE B N 1
ATOM 7906 C CA . PHE B 1 171 ? 38.392 27.148 -11.381 1.00 16.50 165 PHE B CA 1
ATOM 7907 C C . PHE B 1 171 ? 39.198 27.514 -10.133 1.00 18.11 165 PHE B C 1
ATOM 7908 O O . PHE B 1 171 ? 39.143 28.653 -9.649 1.00 17.48 165 PHE B O 1
ATOM 7925 N N . GLN B 1 172 ? 39.947 26.549 -9.600 1.00 17.28 166 GLN B N 1
ATOM 7926 C CA . GLN B 1 172 ? 40.814 26.785 -8.451 1.00 18.21 166 GLN B CA 1
ATOM 7927 C C . GLN B 1 172 ? 41.853 27.859 -8.729 1.00 20.43 166 GLN B C 1
ATOM 7928 O O . GLN B 1 172 ? 42.326 28.518 -7.793 1.00 21.18 166 GLN B O 1
ATOM 7942 N N . ALA B 1 173 ? 42.226 28.049 -9.993 1.00 17.06 167 ALA B N 1
ATOM 7943 C CA . ALA B 1 173 ? 43.203 29.047 -10.384 1.00 19.01 167 ALA B CA 1
ATOM 7944 C C . ALA B 1 173 ? 42.569 30.351 -10.862 1.00 19.86 167 ALA B C 1
ATOM 7945 O O . ALA B 1 173 ? 43.291 31.226 -11.345 1.00 20.88 167 ALA B O 1
ATOM 7952 N N . GLY B 1 174 ? 41.246 30.503 -10.750 1.00 18.79 168 GLY B N 1
ATOM 7953 C CA . GLY B 1 174 ? 40.598 31.790 -10.990 1.00 18.98 168 GLY B CA 1
ATOM 7954 C C . GLY B 1 174 ? 39.607 31.838 -12.142 1.00 19.75 168 GLY B C 1
ATOM 7955 O O . GLY B 1 174 ? 38.988 32.894 -12.363 1.00 19.01 168 GLY B O 1
ATOM 7959 N N . ALA B 1 175 ? 39.421 30.756 -12.884 1.00 16.84 169 ALA B N 1
ATOM 7960 C CA . ALA B 1 175 ? 38.567 30.786 -14.060 1.00 17.09 169 ALA B CA 1
ATOM 7961 C C . ALA B 1 175 ? 37.102 30.841 -13.661 1.00 17.99 169 ALA B C 1
ATOM 7962 O O . ALA B 1 175 ? 36.701 30.325 -12.613 1.00 15.47 169 ALA B O 1
ATOM 7969 N N . LYS B 1 176 ? 36.297 31.474 -14.511 1.00 17.06 170 LYS B N 1
ATOM 7970 C CA . LYS B 1 176 ? 34.854 31.388 -14.379 1.00 16.10 170 LYS B CA 1
ATOM 7971 C C . LYS B 1 176 ? 34.386 30.126 -15.075 1.00 16.49 170 LYS B C 1
ATOM 7972 O O . LYS B 1 176 ? 34.966 29.702 -16.078 1.00 16.17 170 LYS B O 1
ATOM 7991 N N . TRP B 1 177 ? 33.340 29.522 -14.533 1.00 16.66 171 TRP B N 1
ATOM 7992 C CA . TRP B 1 177 ? 32.916 28.195 -14.975 1.00 15.34 171 TRP B CA 1
ATOM 7993 C C . TRP B 1 177 ? 31.400 28.108 -14.821 1.00 16.58 171 TRP B C 1
ATOM 7994 O O . TRP B 1 177 ? 30.891 28.086 -13.700 1.00 16.21 171 TRP B O 1
ATOM 8015 N N . THR B 1 178 ? 30.679 28.053 -15.947 1.00 14.96 172 THR B N 1
ATOM 8016 C CA . THR B 1 178 ? 29.229 28.196 -15.976 1.00 15.11 172 THR B CA 1
ATOM 8017 C C . THR B 1 178 ? 28.640 27.077 -16.825 1.00 14.41 172 THR B C 1
ATOM 8018 O O . THR B 1 178 ? 29.314 26.545 -17.702 1.00 15.39 172 THR B O 1
ATOM 8029 N N . ALA B 1 179 ? 27.387 26.724 -16.568 1.00 14.38 173 ALA B N 1
ATOM 8030 C CA . ALA B 1 179 ? 26.660 25.774 -17.405 1.00 14.35 173 ALA B CA 1
ATOM 8031 C C . ALA B 1 179 ? 25.373 26.415 -17.908 1.00 15.21 173 ALA B C 1
ATOM 8032 O O . ALA B 1 179 ? 24.664 27.092 -17.149 1.00 15.16 173 ALA B O 1
ATOM 8039 N N . ALA B 1 180 ? 25.066 26.210 -19.182 1.00 14.36 174 ALA B N 1
ATOM 8040 C CA . ALA B 1 180 ? 23.694 26.432 -19.616 1.00 14.20 174 ALA B CA 1
ATOM 8041 C C . ALA B 1 180 ? 22.791 25.425 -18.901 1.00 15.03 174 ALA B C 1
ATOM 8042 O O . ALA B 1 180 ? 23.233 24.325 -18.564 1.00 15.57 174 ALA B O 1
ATOM 8049 N N . PRO B 1 181 ? 21.544 25.786 -18.606 1.00 15.03 175 PRO B N 1
ATOM 8050 C CA . PRO B 1 181 ? 20.629 24.819 -17.989 1.00 15.86 175 PRO B CA 1
ATOM 8051 C C . PRO B 1 181 ? 20.639 23.502 -18.757 1.00 14.32 175 PRO B C 1
ATOM 8052 O O . PRO B 1 181 ? 20.581 23.479 -19.992 1.00 15.78 175 PRO B O 1
ATOM 8063 N N . LYS B 1 182 ? 20.719 22.406 -18.018 1.00 14.87 176 LYS B N 1
ATOM 8064 C CA . LYS B 1 182 ? 20.876 21.104 -18.641 1.00 15.41 176 LYS B CA 1
ATOM 8065 C C . LYS B 1 182 ? 19.540 20.712 -19.255 1.00 15.04 176 LYS B C 1
ATOM 8066 O O . LYS B 1 182 ? 18.527 20.701 -18.543 1.00 14.32 176 LYS B O 1
ATOM 8085 N N . PRO B 1 183 ? 19.481 20.406 -20.541 1.00 15.01 177 PRO B N 1
ATOM 8086 C CA . PRO B 1 183 ? 18.177 20.221 -21.184 1.00 14.79 177 PRO B CA 1
ATOM 8087 C C . PRO B 1 183 ? 17.532 18.918 -20.752 1.00 14.11 177 PRO B C 1
ATOM 8088 O O . PRO B 1 183 ? 18.209 17.970 -20.364 1.00 13.48 177 PRO B O 1
ATOM 8099 N N . GLN B 1 184 ? 16.190 18.880 -20.829 1.00 14.43 178 GLN B N 1
ATOM 8100 C CA . GLN B 1 184 ? 15.452 17.661 -20.508 1.00 15.18 178 GLN B CA 1
ATOM 8101 C C . GLN B 1 184 ? 15.553 16.611 -21.616 1.00 14.25 178 GLN B C 1
ATOM 8102 O O . GLN B 1 184 ? 15.514 15.407 -21.323 1.00 14.71 178 GLN B O 1
ATOM 8116 N N . LEU B 1 185 ? 15.624 17.054 -22.877 1.00 14.58 179 LEU B N 1
ATOM 8117 C CA . LEU B 1 185 ? 15.757 16.181 -24.047 1.00 15.20 179 LEU B CA 1
ATOM 8118 C C . LEU B 1 185 ? 14.590 15.197 -24.159 1.00 17.00 179 LEU B C 1
ATOM 8119 O O . LEU B 1 185 ? 14.765 14.031 -24.523 1.00 17.50 179 LEU B O 1
ATOM 8135 N N . PHE B 1 186 ? 13.385 15.679 -23.847 1.00 16.26 180 PHE B N 1
ATOM 8136 C CA . PHE B 1 186 ? 12.170 14.948 -24.177 1.00 16.72 180 PHE B CA 1
ATOM 8137 C C . PHE B 1 186 ? 12.060 14.739 -25.689 1.00 18.41 180 PHE B C 1
ATOM 8138 O O . PHE B 1 186 ? 12.686 15.439 -26.493 1.00 16.59 180 PHE B O 1
ATOM 8155 N N . ASP B 1 187 ? 11.194 13.797 -26.072 1.00 19.19 181 ASP B N 1
ATOM 8156 C CA . ASP B 1 187 ? 10.938 13.555 -27.490 1.00 20.60 181 ASP B CA 1
ATOM 8157 C C . ASP B 1 187 ? 10.546 14.826 -28.218 1.00 19.00 181 ASP B C 1
ATOM 8158 O O . ASP B 1 187 ? 10.804 14.959 -29.421 1.00 18.94 181 ASP B O 1
ATOM 8167 N N . ALA B 1 188 ? 9.922 15.780 -27.513 1.00 20.03 182 ALA B N 1
ATOM 8168 C CA . ALA B 1 188 ? 9.493 17.012 -28.159 1.00 19.00 182 ALA B CA 1
ATOM 8169 C C . ALA B 1 188 ? 10.655 17.821 -28.737 1.00 19.09 182 ALA B C 1
ATOM 8170 O O . ALA B 1 188 ? 10.419 18.675 -29.597 1.00 21.20 182 ALA B O 1
ATOM 8177 N N . GLN B 1 189 ? 11.895 17.586 -28.288 1.00 17.22 183 GLN B N 1
ATOM 8178 C CA . GLN B 1 189 ? 13.043 18.330 -28.796 1.00 17.65 183 GLN B CA 1
ATOM 8179 C C . GLN B 1 189 ? 13.469 17.895 -30.197 1.00 19.71 183 GLN B C 1
ATOM 8180 O O . GLN B 1 189 ? 14.325 18.569 -30.794 1.00 18.61 183 GLN B O 1
ATOM 8194 N N . TYR B 1 190 ? 12.891 16.816 -30.749 1.00 20.00 184 TYR B N 1
ATOM 8195 C CA . TYR B 1 190 ? 13.354 16.249 -32.014 1.00 20.68 184 TYR B CA 1
ATOM 8196 C C . TYR B 1 190 ? 12.196 16.048 -32.984 1.00 25.66 184 TYR B C 1
ATOM 8197 O O . TYR B 1 190 ? 11.087 15.688 -32.576 1.00 22.67 184 TYR B O 1
ATOM 8215 N N . ASP B 1 191 ? 12.475 16.253 -34.266 1.00 25.57 185 ASP B N 1
ATOM 8216 C CA . ASP B 1 191 ? 11.531 15.962 -35.349 1.00 30.62 185 ASP B CA 1
ATOM 8217 C C . ASP B 1 191 ? 11.859 14.567 -35.884 1.00 35.73 185 ASP B C 1
ATOM 8218 O O . ASP B 1 191 ? 12.768 14.396 -36.699 1.00 35.90 185 ASP B O 1
ATOM 8227 N N . PHE B 1 192 ? 11.141 13.553 -35.393 1.00 38.67 186 PHE B N 1
ATOM 8228 C CA . PHE B 1 192 ? 11.460 12.183 -35.785 1.00 41.58 186 PHE B CA 1
ATOM 8229 C C . PHE B 1 192 ? 11.039 11.904 -37.222 1.00 43.40 186 PHE B C 1
ATOM 8230 O O . PHE B 1 192 ? 11.654 11.066 -37.892 1.00 44.45 186 PHE B O 1
ATOM 8247 N N . ASN B 1 193 ? 10.015 12.603 -37.718 1.00 42.52 187 ASN B N 1
ATOM 8248 C CA . ASN B 1 193 ? 9.578 12.479 -39.102 1.00 46.84 187 ASN B CA 1
ATOM 8249 C C . ASN B 1 193 ? 10.310 13.441 -40.042 1.00 45.31 187 ASN B C 1
ATOM 8250 O O . ASN B 1 193 ? 9.803 13.744 -41.127 1.00 43.53 187 ASN B O 1
ATOM 8261 N N . PHE B 1 194 ? 11.492 13.913 -39.652 1.00 42.43 188 PHE B N 1
ATOM 8262 C CA . PHE B 1 194 ? 12.257 14.842 -40.472 1.00 40.58 188 PHE B CA 1
ATOM 8263 C C . PHE B 1 194 ? 12.573 14.234 -41.839 1.00 37.43 188 PHE B C 1
ATOM 8264 O O . PHE B 1 194 ? 12.803 13.029 -41.974 1.00 37.29 188 PHE B O 1
ATOM 8281 N N . GLN B 1 195 ? 12.582 15.090 -42.861 1.00 36.93 189 GLN B N 1
ATOM 8282 C CA . GLN B 1 195 ? 13.197 14.770 -44.145 1.00 38.84 189 GLN B CA 1
ATOM 8283 C C . GLN B 1 195 ? 13.926 16.006 -44.662 1.00 37.31 189 GLN B C 1
ATOM 8284 O O . GLN B 1 195 ? 13.528 17.138 -44.379 1.00 35.24 189 GLN B O 1
ATOM 8298 N N . PHE B 1 196 ? 15.007 15.782 -45.414 1.00 36.61 190 PHE B N 1
ATOM 8299 C CA . PHE B 1 196 ? 15.771 16.896 -45.953 1.00 35.53 190 PHE B CA 1
ATOM 8300 C C . PHE B 1 196 ? 14.870 17.768 -46.826 1.00 37.23 190 PHE B C 1
ATOM 8301 O O . PHE B 1 196 ? 14.005 17.245 -47.532 1.00 35.55 190 PHE B O 1
ATOM 8318 N N . PRO B 1 197 ? 15.043 19.101 -46.808 1.00 36.91 191 PRO B N 1
ATOM 8319 C CA . PRO B 1 197 ? 14.293 19.951 -47.743 1.00 37.42 191 PRO B CA 1
ATOM 8320 C C . PRO B 1 197 ? 14.643 19.696 -49.212 1.00 38.65 191 PRO B C 1
ATOM 8321 O O . PRO B 1 197 ? 15.744 19.217 -49.493 1.00 38.01 191 PRO B O 1
ATOM 8332 N N . SER B 1 203 ? 16.117 26.236 -45.365 1.00 37.85 197 SER B N 1
ATOM 8333 C CA . SER B 1 203 ? 16.820 25.218 -44.582 1.00 39.55 197 SER B CA 1
ATOM 8334 C C . SER B 1 203 ? 15.979 24.758 -43.393 1.00 39.33 197 SER B C 1
ATOM 8335 O O . SER B 1 203 ? 15.132 25.495 -42.889 1.00 40.64 197 SER B O 1
ATOM 8343 N N . ARG B 1 204 ? 16.233 23.533 -42.945 1.00 34.71 198 ARG B N 1
ATOM 8344 C CA . ARG B 1 204 ? 15.444 22.922 -41.890 1.00 35.33 198 ARG B CA 1
ATOM 8345 C C . ARG B 1 204 ? 16.280 21.827 -41.242 1.00 32.77 198 ARG B C 1
ATOM 8346 O O . ARG B 1 204 ? 17.041 21.139 -41.930 1.00 28.57 198 ARG B O 1
ATOM 8367 N N . PHE B 1 205 ? 16.129 21.662 -39.925 1.00 29.93 199 PHE B N 1
ATOM 8368 C CA . PHE B 1 205 ? 16.970 20.742 -39.166 1.00 26.61 199 PHE B CA 1
ATOM 8369 C C . PHE B 1 205 ? 16.113 19.919 -38.205 1.00 26.09 199 PHE B C 1
ATOM 8370 O O . PHE B 1 205 ? 14.917 20.158 -38.046 1.00 26.91 199 PHE B O 1
ATOM 8387 N N . VAL B 1 206 ? 16.735 18.914 -37.584 1.00 22.86 200 VAL B N 1
ATOM 8388 C CA . VAL B 1 206 ? 15.996 17.939 -36.782 1.00 25.12 200 VAL B CA 1
ATOM 8389 C C . VAL B 1 206 ? 15.612 18.504 -35.417 1.00 23.80 200 VAL B C 1
ATOM 8390 O O . VAL B 1 206 ? 14.569 18.139 -34.861 1.00 23.55 200 VAL B O 1
ATOM 8403 N N . VAL B 1 207 ? 16.465 19.333 -34.809 1.00 21.80 201 VAL B N 1
ATOM 8404 C CA . VAL B 1 207 ? 16.118 19.859 -33.494 1.00 20.85 201 VAL B CA 1
ATOM 8405 C C . VAL B 1 207 ? 14.953 20.831 -33.635 1.00 20.93 201 VAL B C 1
ATOM 8406 O O . VAL B 1 207 ? 14.824 21.546 -34.641 1.00 20.86 201 VAL B O 1
ATOM 8419 N N . THR B 1 208 ? 14.077 20.852 -32.620 1.00 19.51 202 THR B N 1
ATOM 8420 C CA . THR B 1 208 ? 12.905 21.712 -32.613 1.00 20.54 202 THR B CA 1
ATOM 8421 C C . THR B 1 208 ? 13.149 22.952 -31.737 1.00 22.00 202 THR B C 1
ATOM 8422 O O . THR B 1 208 ? 14.291 23.287 -31.399 1.00 17.95 202 THR B O 1
ATOM 8433 N N . GLU B 1 209 ? 12.074 23.625 -31.324 1.00 22.40 203 GLU B N 1
ATOM 8434 C CA . GLU B 1 209 ? 12.203 24.752 -30.408 1.00 21.33 203 GLU B CA 1
ATOM 8435 C C . GLU B 1 209 ? 11.572 24.459 -29.044 1.00 21.64 203 GLU B C 1
ATOM 8436 O O . GLU B 1 209 ? 11.078 25.366 -28.377 1.00 22.66 203 GLU B O 1
ATOM 8448 N N . PHE B 1 210 ? 11.624 23.206 -28.600 1.00 19.30 204 PHE B N 1
ATOM 8449 C CA . PHE B 1 210 ? 11.079 22.853 -27.299 1.00 19.50 204 PHE B CA 1
ATOM 8450 C C . PHE B 1 210 ? 11.900 23.473 -26.165 1.00 19.85 204 PHE B C 1
ATOM 8451 O O . PHE B 1 210 ? 11.327 24.021 -25.219 1.00 19.53 204 PHE B O 1
ATOM 8468 N N . GLU B 1 211 ? 13.227 23.442 -26.253 1.00 17.90 205 GLU B N 1
ATOM 8469 C CA . GLU B 1 211 ? 14.053 24.005 -25.189 1.00 15.93 205 GLU B CA 1
ATOM 8470 C C . GLU B 1 211 ? 15.404 24.424 -25.760 1.00 17.91 205 GLU B C 1
ATOM 8471 O O . GLU B 1 211 ? 15.780 23.993 -26.854 1.00 16.07 205 GLU B O 1
ATOM 8483 N N . PRO B 1 212 ? 16.182 25.222 -25.026 1.00 15.37 206 PRO B N 1
ATOM 8484 C CA . PRO B 1 212 ? 17.476 25.670 -25.562 1.00 16.18 206 PRO B CA 1
ATOM 8485 C C . PRO B 1 212 ? 18.502 24.538 -25.623 1.00 16.15 206 PRO B C 1
ATOM 8486 O O . PRO B 1 212 ? 18.784 23.884 -24.614 1.00 14.84 206 PRO B O 1
ATOM 8497 N N . THR B 1 213 ? 19.079 24.323 -26.817 1.00 14.12 207 THR B N 1
ATOM 8498 C CA . THR B 1 213 ? 20.220 23.426 -26.989 1.00 14.93 207 THR B CA 1
ATOM 8499 C C . THR B 1 213 ? 21.205 24.062 -27.963 1.00 15.43 207 THR B C 1
ATOM 8500 O O . THR B 1 213 ? 20.809 24.775 -28.897 1.00 15.50 207 THR B O 1
ATOM 8511 N N . PHE B 1 214 ? 22.495 23.857 -27.699 1.00 13.75 208 PHE B N 1
ATOM 8512 C CA . PHE B 1 214 ? 23.530 24.174 -28.672 1.00 13.09 208 PHE B CA 1
ATOM 8513 C C . PHE B 1 214 ? 24.763 23.320 -28.388 1.00 15.42 208 PHE B C 1
ATOM 8514 O O . PHE B 1 214 ? 24.999 22.903 -27.253 1.00 13.87 208 PHE B O 1
ATOM 8531 N N . ASP B 1 215 ? 25.527 23.046 -29.456 1.00 14.22 209 ASP B N 1
ATOM 8532 C CA . ASP B 1 215 ? 26.895 22.543 -29.365 1.00 13.43 209 ASP B CA 1
ATOM 8533 C C . ASP B 1 215 ? 27.842 23.724 -29.501 1.00 13.23 209 ASP B C 1
ATOM 8534 O O . ASP B 1 215 ? 27.634 24.606 -30.343 1.00 14.39 209 ASP B O 1
ATOM 8543 N N . ALA B 1 216 ? 28.899 23.740 -28.681 1.00 13.71 210 ALA B N 1
ATOM 8544 C CA . ALA B 1 216 ? 29.817 24.878 -28.705 1.00 14.51 210 ALA B CA 1
ATOM 8545 C C . ALA B 1 216 ? 30.455 25.059 -30.081 1.00 14.93 210 ALA B C 1
ATOM 8546 O O . ALA B 1 216 ? 30.714 26.192 -30.514 1.00 14.16 210 ALA B O 1
ATOM 8553 N N . ALA B 1 217 ? 30.695 23.964 -30.788 1.00 13.84 211 ALA B N 1
ATOM 8554 C CA . ALA B 1 217 ? 31.388 24.020 -32.066 1.00 13.46 211 ALA B CA 1
ATOM 8555 C C . ALA B 1 217 ? 30.520 24.580 -33.187 1.00 15.43 211 ALA B C 1
ATOM 8556 O O . ALA B 1 217 ? 31.028 24.715 -34.310 1.00 14.87 211 ALA B O 1
ATOM 8563 N N . ASP B 1 218 ? 29.244 24.915 -32.929 1.00 14.48 212 ASP B N 1
ATOM 8564 C CA . ASP B 1 218 ? 28.466 25.693 -33.890 1.00 15.62 212 ASP B CA 1
ATOM 8565 C C . ASP B 1 218 ? 28.803 27.190 -33.837 1.00 16.15 212 ASP B C 1
ATOM 8566 O O . ASP B 1 218 ? 28.158 27.980 -34.535 1.00 15.88 212 ASP B O 1
ATOM 8575 N N . PHE B 1 219 ? 29.814 27.586 -33.047 1.00 16.46 213 PHE B N 1
ATOM 8576 C CA . PHE B 1 219 ? 30.257 28.970 -32.914 1.00 16.21 213 PHE B CA 1
ATOM 8577 C C . PHE B 1 219 ? 31.769 29.076 -33.112 1.00 16.32 213 PHE B C 1
ATOM 8578 O O . PHE B 1 219 ? 32.520 28.176 -32.730 1.00 16.12 213 PHE B O 1
ATOM 8595 N N . VAL B 1 220 ? 32.216 30.198 -33.696 1.00 17.21 214 VAL B N 1
ATOM 8596 C CA . VAL B 1 220 ? 33.632 30.544 -33.785 1.00 17.96 214 VAL B CA 1
ATOM 8597 C C . VAL B 1 220 ? 33.812 31.976 -33.306 1.00 18.60 214 VAL B C 1
ATOM 8598 O O . VAL B 1 220 ? 32.929 32.822 -33.478 1.00 19.39 214 VAL B O 1
ATOM 8611 N N . ARG B 1 221 ? 34.978 32.248 -32.723 1.00 18.40 215 ARG B N 1
ATOM 8612 C CA . ARG B 1 221 ? 35.186 33.412 -31.865 1.00 19.19 215 ARG B CA 1
ATOM 8613 C C . ARG B 1 221 ? 36.108 34.451 -32.510 1.00 20.17 215 ARG B C 1
ATOM 8614 O O . ARG B 1 221 ? 37.241 34.140 -32.888 1.00 18.68 215 ARG B O 1
ATOM 8635 N N . CYS B 1 222 ? 35.637 35.706 -32.570 1.00 20.94 216 CYS B N 1
ATOM 8636 C CA . CYS B 1 222 ? 36.406 36.825 -33.138 1.00 21.56 216 CYS B CA 1
ATOM 8637 C C . CYS B 1 222 ? 36.376 38.024 -32.179 1.00 22.17 216 CYS B C 1
ATOM 8638 O O . CYS B 1 222 ? 35.947 39.126 -32.529 1.00 22.88 216 CYS B O 1
ATOM 8646 N N . GLY B 1 223 ? 36.867 37.805 -30.972 1.00 21.74 217 GLY B N 1
ATOM 8647 C CA . GLY B 1 223 ? 36.847 38.846 -29.958 1.00 21.19 217 GLY B CA 1
ATOM 8648 C C . GLY B 1 223 ? 35.430 39.230 -29.608 1.00 22.61 217 GLY B C 1
ATOM 8649 O O . GLY B 1 223 ? 34.600 38.393 -29.231 1.00 21.12 217 GLY B O 1
ATOM 8653 N N . ARG B 1 224 ? 35.117 40.521 -29.733 1.00 22.89 218 ARG B N 1
ATOM 8654 C CA . ARG B 1 224 ? 33.795 40.978 -29.334 1.00 23.09 218 ARG B CA 1
ATOM 8655 C C . ARG B 1 224 ? 32.688 40.474 -30.241 1.00 23.49 218 ARG B C 1
ATOM 8656 O O . ARG B 1 224 ? 31.517 40.636 -29.894 1.00 24.51 218 ARG B O 1
ATOM 8677 N N . ASP B 1 225 ? 33.016 39.872 -31.381 1.00 23.13 219 ASP B N 1
ATOM 8678 C CA . ASP B 1 225 ? 32.017 39.318 -32.276 1.00 23.32 219 ASP B CA 1
ATOM 8679 C C . ASP B 1 225 ? 32.225 37.815 -32.422 1.00 20.73 219 ASP B C 1
ATOM 8680 O O . ASP B 1 225 ? 33.357 37.345 -32.565 1.00 20.98 219 ASP B O 1
ATOM 8689 N N . ILE B 1 226 ? 31.118 37.082 -32.360 1.00 21.00 220 ILE B N 1
ATOM 8690 C CA . ILE B 1 226 ? 31.085 35.626 -32.457 1.00 19.51 220 ILE B CA 1
ATOM 8691 C C . ILE B 1 226 ? 30.130 35.256 -33.585 1.00 21.86 220 ILE B C 1
ATOM 8692 O O . ILE B 1 226 ? 29.077 35.884 -33.748 1.00 22.22 220 ILE B O 1
ATOM 8708 N N . PHE B 1 227 ? 30.499 34.254 -34.379 1.00 19.69 221 PHE B N 1
ATOM 8709 C CA . PHE B 1 227 ? 29.650 33.784 -35.468 1.00 19.47 221 PHE B CA 1
ATOM 8710 C C . PHE B 1 227 ? 29.116 32.395 -35.146 1.00 19.07 221 PHE B C 1
ATOM 8711 O O . PHE B 1 227 ? 29.861 31.535 -34.666 1.00 19.49 221 PHE B O 1
ATOM 8728 N N . GLY B 1 228 ? 27.830 32.183 -35.417 1.00 18.05 222 GLY B N 1
ATOM 8729 C CA . GLY B 1 228 ? 27.199 30.912 -35.141 1.00 19.13 222 GLY B CA 1
ATOM 8730 C C . GLY B 1 228 ? 26.203 30.549 -36.223 1.00 20.59 222 GLY B C 1
ATOM 8731 O O . GLY B 1 228 ? 25.948 31.325 -37.149 1.00 23.71 222 GLY B O 1
ATOM 8735 N N . GLN B 1 229 ? 25.660 29.339 -36.100 1.00 19.35 223 GLN B N 1
ATOM 8736 C CA . GLN B 1 229 ? 24.676 28.841 -37.046 1.00 18.92 223 GLN B CA 1
ATOM 8737 C C . GLN B 1 229 ? 23.678 27.949 -36.328 1.00 19.44 223 GLN B C 1
ATOM 8738 O O . GLN B 1 229 ? 24.014 27.280 -35.345 1.00 18.62 223 GLN B O 1
ATOM 8752 N N . LYS B 1 230 ? 22.451 27.914 -36.847 1.00 18.94 224 LYS B N 1
ATOM 8753 C CA . LYS B 1 230 ? 21.542 26.826 -36.529 1.00 17.67 224 LYS B CA 1
ATOM 8754 C C . LYS B 1 230 ? 22.034 25.561 -37.214 1.00 18.11 224 LYS B C 1
ATOM 8755 O O . LYS B 1 230 ? 22.703 25.616 -38.251 1.00 19.45 224 LYS B O 1
ATOM 8774 N N . SER B 1 231 ? 21.705 24.420 -36.626 1.00 16.29 225 SER B N 1
ATOM 8775 C CA . SER B 1 231 ? 22.212 23.135 -37.086 1.00 17.58 225 SER B CA 1
ATOM 8776 C C . SER B 1 231 ? 21.236 22.070 -36.621 1.00 18.92 225 SER B C 1
ATOM 8777 O O . SER B 1 231 ? 20.195 22.371 -36.038 1.00 18.40 225 SER B O 1
ATOM 8785 N N . HIS B 1 232 ? 21.584 20.808 -36.874 1.00 19.00 226 HIS B N 1
ATOM 8786 C CA . HIS B 1 232 ? 20.782 19.713 -36.363 1.00 18.06 226 HIS B CA 1
ATOM 8787 C C . HIS B 1 232 ? 20.786 19.604 -34.846 1.00 18.06 226 HIS B C 1
ATOM 8788 O O . HIS B 1 232 ? 19.991 18.818 -34.319 1.00 19.23 226 HIS B O 1
ATOM 8802 N N . VAL B 1 233 ? 21.650 20.338 -34.142 1.00 17.13 227 VAL B N 1
ATOM 8803 C CA . VAL B 1 233 ? 21.672 20.304 -32.680 1.00 17.72 227 VAL B CA 1
ATOM 8804 C C . VAL B 1 233 ? 21.561 21.677 -32.029 1.00 15.80 227 VAL B C 1
ATOM 8805 O O . VAL B 1 233 ? 21.293 21.751 -30.811 1.00 17.65 227 VAL B O 1
ATOM 8818 N N . THR B 1 234 ? 21.760 22.779 -32.744 1.00 16.08 228 THR B N 1
ATOM 8819 C CA . THR B 1 234 ? 21.708 24.128 -32.178 1.00 16.35 228 THR B CA 1
ATOM 8820 C C . THR B 1 234 ? 20.460 24.822 -32.702 1.00 18.70 228 THR B C 1
ATOM 8821 O O . THR B 1 234 ? 20.322 25.015 -33.913 1.00 17.45 228 THR B O 1
ATOM 8832 N N . ASN B 1 235 ? 19.566 25.224 -31.797 1.00 18.48 229 ASN B N 1
ATOM 8833 C CA . ASN B 1 235 ? 18.319 25.849 -32.228 1.00 17.99 229 ASN B CA 1
ATOM 8834 C C . ASN B 1 235 ? 18.304 27.344 -31.889 1.00 18.19 229 ASN B C 1
ATOM 8835 O O . ASN B 1 235 ? 19.274 27.925 -31.398 1.00 15.84 229 ASN B O 1
ATOM 8846 N N . SER B 1 236 ? 17.187 27.997 -32.221 1.00 19.30 230 SER B N 1
ATOM 8847 C CA . SER B 1 236 ? 17.075 29.430 -31.974 1.00 19.16 230 SER B CA 1
ATOM 8848 C C . SER B 1 236 ? 17.090 29.739 -30.473 1.00 18.86 230 SER B C 1
ATOM 8849 O O . SER B 1 236 ? 17.740 30.701 -30.041 1.00 17.88 230 SER B O 1
ATOM 8857 N N . LEU B 1 237 ? 16.403 28.927 -29.665 1.00 20.08 231 LEU B N 1
ATOM 8858 C CA . LEU B 1 237 ? 16.425 29.142 -28.211 1.00 19.57 231 LEU B CA 1
ATOM 8859 C C . LEU B 1 237 ? 17.840 29.023 -27.672 1.00 17.68 231 LEU B C 1
ATOM 8860 O O . LEU B 1 237 ? 18.241 29.774 -26.784 1.00 17.79 231 LEU B O 1
ATOM 8876 N N . GLY B 1 238 ? 18.608 28.065 -28.186 1.00 17.62 232 GLY B N 1
ATOM 8877 C CA . GLY B 1 238 ? 19.991 27.934 -27.747 1.00 17.62 232 GLY B CA 1
ATOM 8878 C C . GLY B 1 238 ? 20.833 29.150 -28.080 1.00 16.97 232 GLY B C 1
ATOM 8879 O O . GLY B 1 238 ? 21.579 29.658 -27.241 1.00 16.21 232 GLY B O 1
ATOM 8883 N N . ILE B 1 239 ? 20.742 29.629 -29.328 1.00 16.55 233 ILE B N 1
ATOM 8884 C CA . ILE B 1 239 ? 21.482 30.826 -29.707 1.00 16.26 233 ILE B CA 1
ATOM 8885 C C . ILE B 1 239 ? 21.056 32.004 -28.842 1.00 17.62 233 ILE B C 1
ATOM 8886 O O . ILE B 1 239 ? 21.890 32.795 -28.367 1.00 17.49 233 ILE B O 1
ATOM 8902 N N . GLU B 1 240 ? 19.756 32.134 -28.620 1.00 17.49 234 GLU B N 1
ATOM 8903 C CA . GLU B 1 240 ? 19.241 33.262 -27.851 1.00 19.37 234 GLU B CA 1
ATOM 8904 C C . GLU B 1 240 ? 19.698 33.190 -26.399 1.00 19.32 234 GLU B C 1
ATOM 8905 O O . GLU B 1 240 ? 19.988 34.223 -25.790 1.00 18.81 234 GLU B O 1
ATOM 8917 N N . TRP B 1 241 ? 19.814 31.985 -25.848 1.00 18.96 235 TRP B N 1
ATOM 8918 C CA . TRP B 1 241 ? 20.389 31.838 -24.513 1.00 19.08 235 TRP B CA 1
ATOM 8919 C C . TRP B 1 241 ? 21.821 32.348 -24.463 1.00 18.90 235 TRP B C 1
ATOM 8920 O O . TRP B 1 241 ? 22.201 33.088 -23.546 1.00 18.48 235 TRP B O 1
ATOM 8941 N N . LEU B 1 242 ? 22.652 31.934 -25.420 1.00 17.37 236 LEU B N 1
ATOM 8942 C CA . LEU B 1 242 ? 24.036 32.368 -25.396 1.00 17.93 236 LEU B CA 1
ATOM 8943 C C . LEU B 1 242 ? 24.129 33.872 -25.604 1.00 19.77 236 LEU B C 1
ATOM 8944 O O . LEU B 1 242 ? 24.965 34.544 -24.984 1.00 18.29 236 LEU B O 1
ATOM 8960 N N . GLN B 1 243 ? 23.286 34.421 -26.482 1.00 19.45 237 GLN B N 1
ATOM 8961 C CA . GLN B 1 243 ? 23.310 35.864 -26.696 1.00 21.05 237 GLN B CA 1
ATOM 8962 C C . GLN B 1 243 ? 23.011 36.604 -25.400 1.00 20.94 237 GLN B C 1
ATOM 8963 O O . GLN B 1 243 ? 23.679 37.591 -25.073 1.00 23.35 237 GLN B O 1
ATOM 8977 N N . ARG B 1 244 ? 22.012 36.146 -24.648 1.00 20.47 238 ARG B N 1
ATOM 8978 C CA . ARG B 1 244 ? 21.720 36.808 -23.380 1.00 22.33 238 ARG B CA 1
ATOM 8979 C C . ARG B 1 244 ? 22.854 36.620 -22.385 1.00 24.81 238 ARG B C 1
ATOM 8980 O O . ARG B 1 244 ? 23.218 37.554 -21.661 1.00 22.44 238 ARG B O 1
ATOM 9001 N N . HIS B 1 245 ? 23.400 35.408 -22.304 1.00 20.33 239 HIS B N 1
ATOM 9002 C CA . HIS B 1 245 ? 24.473 35.159 -21.351 1.00 19.35 239 HIS B CA 1
ATOM 9003 C C . HIS B 1 245 ? 25.657 36.082 -21.600 1.00 20.86 239 HIS B C 1
ATOM 9004 O O . HIS B 1 245 ? 26.319 36.526 -20.652 1.00 21.92 239 HIS B O 1
ATOM 9018 N N . LEU B 1 246 ? 25.937 36.392 -22.866 1.00 20.29 240 LEU B N 1
ATOM 9019 C CA . LEU B 1 246 ? 27.116 37.158 -23.257 1.00 21.04 240 LEU B CA 1
ATOM 9020 C C . LEU B 1 246 ? 26.793 38.600 -23.664 1.00 25.34 240 LEU B C 1
ATOM 9021 O O . LEU B 1 246 ? 27.627 39.258 -24.294 1.00 26.58 240 LEU B O 1
ATOM 9037 N N . GLU B 1 247 ? 25.621 39.120 -23.290 1.00 24.98 241 GLU B N 1
ATOM 9038 C CA . GLU B 1 247 ? 25.161 40.386 -23.860 1.00 27.73 241 GLU B CA 1
ATOM 9039 C C . GLU B 1 247 ? 25.977 41.590 -23.403 1.00 29.93 241 GLU B C 1
ATOM 9040 O O . GLU B 1 247 ? 25.962 42.618 -24.084 1.00 30.52 241 GLU B O 1
ATOM 9052 N N . ASP B 1 248 ? 26.681 41.508 -22.274 1.00 30.85 242 ASP B N 1
ATOM 9053 C CA . ASP B 1 248 ? 27.388 42.690 -21.780 1.00 31.85 242 ASP B CA 1
ATOM 9054 C C . ASP B 1 248 ? 28.574 43.062 -22.660 1.00 35.45 242 ASP B C 1
ATOM 9055 O O . ASP B 1 248 ? 28.910 44.250 -22.776 1.00 33.49 242 ASP B O 1
ATOM 9064 N N . GLU B 1 249 ? 29.217 42.081 -23.292 1.00 29.17 243 GLU B N 1
ATOM 9065 C CA . GLU B 1 249 ? 30.464 42.336 -24.001 1.00 31.53 243 GLU B CA 1
ATOM 9066 C C . GLU B 1 249 ? 30.512 41.796 -25.426 1.00 27.45 243 GLU B C 1
ATOM 9067 O O . GLU B 1 249 ? 31.440 42.160 -26.156 1.00 27.01 243 GLU B O 1
ATOM 9079 N N . TYR B 1 250 ? 29.546 40.981 -25.858 1.00 25.31 244 TYR B N 1
ATOM 9080 C CA . TYR B 1 250 ? 29.679 40.235 -27.104 1.00 23.73 244 TYR B CA 1
ATOM 9081 C C . TYR B 1 250 ? 28.426 40.344 -27.961 1.00 22.71 244 TYR B C 1
ATOM 9082 O O . TYR B 1 250 ? 27.300 40.436 -27.460 1.00 24.16 244 TYR B O 1
ATOM 9100 N N . ARG B 1 251 ? 28.645 40.268 -29.270 1.00 23.65 245 ARG B N 1
ATOM 9101 C CA . ARG B 1 251 ? 27.582 40.204 -30.263 1.00 23.94 245 ARG B CA 1
ATOM 9102 C C . ARG B 1 251 ? 27.723 38.903 -31.043 1.00 21.95 245 ARG B C 1
ATOM 9103 O O . ARG B 1 251 ? 28.812 38.592 -31.529 1.00 23.52 245 ARG B O 1
ATOM 9124 N N . ILE B 1 252 ? 26.632 38.163 -31.182 1.00 22.46 246 ILE B N 1
ATOM 9125 C CA . ILE B 1 252 ? 26.638 36.896 -31.911 1.00 21.30 246 ILE B CA 1
ATOM 9126 C C . ILE B 1 252 ? 25.867 37.080 -33.206 1.00 23.53 246 ILE B C 1
ATOM 9127 O O . ILE B 1 252 ? 24.678 37.418 -33.188 1.00 24.70 246 ILE B O 1
ATOM 9143 N N . HIS B 1 253 ? 26.538 36.810 -34.320 1.00 21.90 247 HIS B N 1
ATOM 9144 C CA . HIS B 1 253 ? 25.971 36.922 -35.662 1.00 22.92 247 HIS B CA 1
ATOM 9145 C C . HIS B 1 253 ? 25.689 35.531 -36.206 1.00 24.10 247 HIS B C 1
ATOM 9146 O O . HIS B 1 253 ? 26.559 34.658 -36.151 1.00 24.09 247 HIS B O 1
ATOM 9160 N N . ILE B 1 254 ? 24.490 35.324 -36.732 1.00 23.82 248 ILE B N 1
ATOM 9161 C CA . ILE B 1 254 ? 24.058 34.009 -37.193 1.00 24.37 248 ILE B CA 1
ATOM 9162 C C . ILE B 1 254 ? 24.196 33.955 -38.709 1.00 27.32 248 ILE B C 1
ATOM 9163 O O . ILE B 1 254 ? 23.622 34.789 -39.418 1.00 26.73 248 ILE B O 1
ATOM 9179 N N . ILE B 1 255 ? 24.934 32.969 -39.210 1.00 25.81 249 ILE B N 1
ATOM 9180 C CA . ILE B 1 255 ? 25.028 32.733 -40.644 1.00 27.54 249 ILE B CA 1
ATOM 9181 C C . ILE B 1 255 ? 24.053 31.631 -41.029 1.00 28.07 249 ILE B C 1
ATOM 9182 O O . ILE B 1 255 ? 23.646 30.806 -40.210 1.00 27.25 249 ILE B O 1
ATOM 9198 N N . GLU B 1 256 ? 23.696 31.598 -42.314 1.00 29.84 250 GLU B N 1
ATOM 9199 C CA . GLU B 1 256 ? 22.795 30.586 -42.861 1.00 32.27 250 GLU B CA 1
ATOM 9200 C C . GLU B 1 256 ? 23.620 29.520 -43.574 1.00 31.32 250 GLU B C 1
ATOM 9201 O O . GLU B 1 256 ? 24.317 29.826 -44.544 1.00 32.37 250 GLU B O 1
ATOM 9213 N N . SER B 1 257 ? 23.552 28.281 -43.090 1.00 31.68 251 SER B N 1
ATOM 9214 C CA . SER B 1 257 ? 24.283 27.194 -43.729 1.00 29.75 251 SER B CA 1
ATOM 9215 C C . SER B 1 257 ? 23.465 26.638 -44.881 1.00 29.74 251 SER B C 1
ATOM 9216 O O . SER B 1 257 ? 22.243 26.498 -44.783 1.00 31.75 251 SER B O 1
ATOM 9224 N N . GLN B 1 258 ? 24.146 26.348 -45.983 1.00 27.36 252 GLN B N 1
ATOM 9225 C CA . GLN B 1 258 ? 23.561 25.614 -47.095 1.00 28.38 252 GLN B CA 1
ATOM 9226 C C . GLN B 1 258 ? 23.806 24.113 -46.995 1.00 27.54 252 GLN B C 1
ATOM 9227 O O . GLN B 1 258 ? 23.399 23.369 -47.892 1.00 28.43 252 GLN B O 1
ATOM 9241 N N . CYS B 1 259 ? 24.468 23.651 -45.939 1.00 25.85 253 CYS B N 1
ATOM 9242 C CA . CYS B 1 259 ? 24.762 22.233 -45.778 1.00 26.44 253 CYS B CA 1
ATOM 9243 C C . CYS B 1 259 ? 23.535 21.530 -45.213 1.00 26.66 253 CYS B C 1
ATOM 9244 O O . CYS B 1 259 ? 23.148 21.818 -44.072 1.00 26.64 253 CYS B O 1
ATOM 9252 N N . PRO B 1 260 ? 22.890 20.625 -45.956 1.00 27.40 254 PRO B N 1
ATOM 9253 C CA . PRO B 1 260 ? 21.716 19.932 -45.394 1.00 27.58 254 PRO B CA 1
ATOM 9254 C C . PRO B 1 260 ? 22.047 19.112 -44.170 1.00 26.68 254 PRO B C 1
ATOM 9255 O O . PRO B 1 260 ? 21.159 18.868 -43.336 1.00 23.98 254 PRO B O 1
ATOM 9266 N N . GLU B 1 261 ? 23.309 18.708 -44.029 1.00 23.61 255 GLU B N 1
ATOM 9267 C CA . GLU B 1 261 ? 23.779 17.880 -42.932 1.00 25.27 255 GLU B CA 1
ATOM 9268 C C . GLU B 1 261 ? 24.381 18.707 -41.800 1.00 22.55 255 GLU B C 1
ATOM 9269 O O . GLU B 1 261 ? 25.069 18.152 -40.942 1.00 22.18 255 GLU B O 1
ATOM 9281 N N . ALA B 1 262 ? 24.103 20.011 -41.771 1.00 22.72 256 ALA B N 1
ATOM 9282 C CA . ALA B 1 262 ? 24.854 20.949 -40.944 1.00 22.13 256 ALA B CA 1
ATOM 9283 C C . ALA B 1 262 ? 24.961 20.475 -39.501 1.00 21.34 256 ALA B C 1
ATOM 9284 O O . ALA B 1 262 ? 23.956 20.201 -38.846 1.00 20.50 256 ALA B O 1
ATOM 9291 N N . LEU B 1 263 ? 26.200 20.397 -39.006 1.00 21.07 257 LEU B N 1
ATOM 9292 C CA . LEU B 1 263 ? 26.457 20.031 -37.612 1.00 19.81 257 LEU B CA 1
ATOM 9293 C C . LEU B 1 263 ? 27.866 20.542 -37.309 1.00 21.36 257 LEU B C 1
ATOM 9294 O O . LEU B 1 263 ? 28.850 19.947 -37.755 1.00 20.36 257 LEU B O 1
ATOM 9310 N N . HIS B 1 264 ? 27.928 21.654 -36.576 1.00 17.64 258 HIS B N 1
ATOM 9311 C CA . HIS B 1 264 ? 29.151 22.382 -36.244 1.00 18.26 258 HIS B CA 1
ATOM 9312 C C . HIS B 1 264 ? 29.592 23.261 -37.410 1.00 18.04 258 HIS B C 1
ATOM 9313 O O . HIS B 1 264 ? 29.387 22.930 -38.581 1.00 18.72 258 HIS B O 1
ATOM 9327 N N . ILE B 1 265 ? 30.170 24.414 -37.075 1.00 18.10 259 ILE B N 1
ATOM 9328 C CA . ILE B 1 265 ? 30.467 25.453 -38.055 1.00 17.35 259 ILE B CA 1
ATOM 9329 C C . ILE B 1 265 ? 31.926 25.436 -38.502 1.00 17.97 259 ILE B C 1
ATOM 9330 O O . ILE B 1 265 ? 32.285 26.196 -39.419 1.00 16.60 259 ILE B O 1
ATOM 9346 N N . ASP B 1 266 ? 32.778 24.593 -37.901 1.00 16.46 260 ASP B N 1
ATOM 9347 C CA . ASP B 1 266 ? 34.215 24.697 -38.126 1.00 17.08 260 ASP B CA 1
ATOM 9348 C C . ASP B 1 266 ? 34.709 23.849 -39.313 1.00 17.82 260 ASP B C 1
ATOM 9349 O O . ASP B 1 266 ? 35.909 23.556 -39.396 1.00 17.37 260 ASP B O 1
ATOM 9358 N N . THR B 1 267 ? 33.818 23.495 -40.248 1.00 16.61 261 THR B N 1
ATOM 9359 C CA . THR B 1 267 ? 34.187 23.227 -41.639 1.00 18.07 261 THR B CA 1
ATOM 9360 C C . THR B 1 267 ? 33.479 24.179 -42.605 1.00 17.94 261 THR B C 1
ATOM 9361 O O . THR B 1 267 ? 33.537 23.970 -43.826 1.00 19.47 261 THR B O 1
ATOM 9372 N N . THR B 1 268 ? 32.829 25.224 -42.094 1.00 17.11 262 THR B N 1
ATOM 9373 C CA . THR B 1 268 ? 32.052 26.174 -42.888 1.00 18.84 262 THR B CA 1
ATOM 9374 C C . THR B 1 268 ? 32.660 27.562 -42.864 1.00 20.90 262 THR B C 1
ATOM 9375 O O . THR B 1 268 ? 32.824 28.205 -43.911 1.00 19.51 262 THR B O 1
ATOM 9386 N N . LEU B 1 269 ? 33.007 28.033 -41.671 1.00 19.08 263 LEU B N 1
ATOM 9387 C CA . LEU B 1 269 ? 33.452 29.400 -41.463 1.00 19.82 263 LEU B CA 1
ATOM 9388 C C . LEU B 1 269 ? 34.553 29.351 -40.419 1.00 20.68 263 LEU B C 1
ATOM 9389 O O . LEU B 1 269 ? 34.300 28.939 -39.284 1.00 20.53 263 LEU B O 1
ATOM 9405 N N . MET B 1 270 ? 35.768 29.756 -40.793 1.00 18.02 264 MET B N 1
ATOM 9406 C CA . MET B 1 270 ? 36.938 29.573 -39.937 1.00 20.01 264 MET B CA 1
ATOM 9407 C C . MET B 1 270 ? 37.805 30.822 -39.911 1.00 20.35 264 MET B C 1
ATOM 9408 O O . MET B 1 270 ? 38.660 31.016 -40.791 1.00 19.05 264 MET B O 1
ATOM 9422 N N . PRO B 1 271 ? 37.655 31.667 -38.888 1.00 19.62 265 PRO B N 1
ATOM 9423 C CA . PRO B 1 271 ? 38.567 32.807 -38.740 1.00 19.94 265 PRO B CA 1
ATOM 9424 C C . PRO B 1 271 ? 39.994 32.331 -38.516 1.00 20.88 265 PRO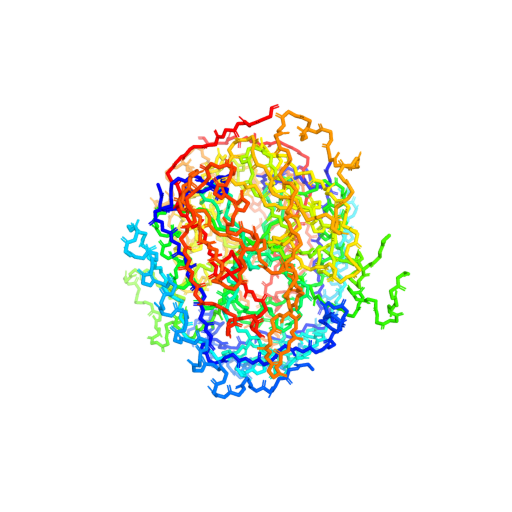 B C 1
ATOM 9425 O O . PRO B 1 271 ? 40.258 31.494 -37.645 1.00 20.89 265 PRO B O 1
ATOM 9436 N N . LEU B 1 272 ? 40.926 32.867 -39.309 1.00 18.60 266 LEU B N 1
ATOM 9437 C CA . LEU B 1 272 ? 42.334 32.493 -39.206 1.00 18.73 266 LEU B CA 1
ATOM 9438 C C . LEU B 1 272 ? 43.219 33.568 -38.592 1.00 20.49 266 LEU B C 1
ATOM 9439 O O . LEU B 1 272 ? 44.252 33.242 -38.009 1.00 19.06 266 LEU B O 1
ATOM 9455 N N . ALA B 1 273 ? 42.828 34.823 -38.689 1.00 21.01 267 ALA B N 1
ATOM 9456 C CA . ALA B 1 273 ? 43.616 35.929 -38.172 1.00 21.69 267 ALA B CA 1
ATOM 9457 C C . ALA B 1 273 ? 42.766 37.180 -38.324 1.00 22.04 267 ALA B C 1
ATOM 9458 O O . ALA B 1 273 ? 41.741 37.148 -39.014 1.00 21.51 267 ALA B O 1
ATOM 9465 N N . PRO B 1 274 ? 43.123 38.285 -37.680 1.00 22.47 268 PRO B N 1
ATOM 9466 C CA . PRO B 1 274 ? 42.337 39.505 -37.860 1.00 24.45 268 PRO B CA 1
ATOM 9467 C C . PRO B 1 274 ? 42.220 39.826 -39.339 1.00 22.66 268 PRO B C 1
ATOM 9468 O O . PRO B 1 274 ? 43.216 39.899 -40.053 1.00 23.44 268 PRO B O 1
ATOM 9479 N N . GLY B 1 275 ? 40.986 39.965 -39.809 1.00 24.94 269 GLY B N 1
ATOM 9480 C CA . GLY B 1 275 ? 40.761 40.323 -41.200 1.00 26.50 269 GLY B CA 1
ATOM 9481 C C . GLY B 1 275 ? 40.901 39.197 -42.203 1.00 27.70 269 GLY B C 1
ATOM 9482 O O . GLY B 1 275 ? 40.931 39.468 -43.411 1.00 26.64 269 GLY B O 1
ATOM 9486 N N . LYS B 1 276 ? 40.990 37.945 -41.751 1.00 24.10 270 LYS B N 1
ATOM 9487 C CA . LYS B 1 276 ? 41.166 36.797 -42.638 1.00 24.17 270 LYS B CA 1
ATOM 9488 C C . LYS B 1 276 ? 40.225 35.689 -42.184 1.00 23.92 270 LYS B C 1
ATOM 9489 O O . LYS B 1 276 ? 40.371 35.179 -41.070 1.00 22.21 270 LYS B O 1
ATOM 9508 N N . ILE B 1 277 ? 39.264 35.312 -43.022 1.00 22.45 271 ILE B N 1
ATOM 9509 C CA . ILE B 1 277 ? 38.319 34.260 -42.659 1.00 20.26 271 ILE B CA 1
ATOM 9510 C C . ILE B 1 277 ? 38.186 33.268 -43.813 1.00 22.23 271 ILE B C 1
ATOM 9511 O O . ILE B 1 277 ? 37.925 33.655 -44.957 1.00 22.36 271 ILE B O 1
ATOM 9527 N N . LEU B 1 278 ? 38.404 31.992 -43.501 1.00 20.21 272 LEU B N 1
ATOM 9528 C CA . LEU B 1 278 ? 38.278 30.893 -44.452 1.00 19.19 272 LEU B CA 1
ATOM 9529 C C . LEU B 1 278 ? 36.819 30.458 -44.559 1.00 21.90 272 LEU B C 1
ATOM 9530 O O . LEU B 1 278 ? 36.163 30.190 -43.538 1.00 19.53 272 LEU B O 1
ATOM 9546 N N . VAL B 1 279 ? 36.309 30.381 -45.792 1.00 20.65 273 VAL B N 1
ATOM 9547 C CA . VAL B 1 279 ? 34.906 30.082 -46.048 1.00 20.23 273 VAL B CA 1
ATOM 9548 C C . VAL B 1 279 ? 34.782 28.873 -46.969 1.00 19.59 273 VAL B C 1
ATOM 9549 O O . VAL B 1 279 ? 35.555 28.715 -47.921 1.00 20.37 273 VAL B O 1
ATOM 9562 N N . ASN B 1 280 ? 33.802 28.024 -46.676 1.00 18.07 274 ASN B N 1
ATOM 9563 C CA . ASN B 1 280 ? 33.459 26.841 -47.456 1.00 19.70 274 ASN B CA 1
ATOM 9564 C C . ASN B 1 280 ? 32.567 27.246 -48.627 1.00 21.74 274 ASN B C 1
ATOM 9565 O O . ASN B 1 280 ? 31.420 27.638 -48.400 1.00 22.19 274 ASN B O 1
ATOM 9576 N N . PRO B 1 281 ? 33.021 27.108 -49.883 1.00 23.07 275 PRO B N 1
ATOM 9577 C CA . PRO B 1 281 ? 32.206 27.602 -51.011 1.00 24.64 275 PRO B CA 1
ATOM 9578 C C . PRO B 1 281 ? 30.905 26.841 -51.222 1.00 26.58 275 PRO B C 1
ATOM 9579 O O . PRO B 1 281 ? 29.965 27.388 -51.816 1.00 27.57 275 PRO B O 1
ATOM 9590 N N . GLU B 1 282 ? 30.822 25.587 -50.794 1.00 24.36 276 GLU B N 1
ATOM 9591 C CA . GLU B 1 282 ? 29.587 24.835 -50.972 1.00 26.82 276 GLU B CA 1
ATOM 9592 C C . GLU B 1 282 ? 28.582 25.101 -49.858 1.00 27.64 276 GLU B C 1
ATOM 9593 O O . GLU B 1 282 ? 27.373 25.036 -50.100 1.00 27.50 276 GLU B O 1
ATOM 9605 N N . PHE B 1 283 ? 29.050 25.391 -48.644 1.00 23.92 277 PHE B N 1
ATOM 9606 C CA . PHE B 1 283 ? 28.166 25.551 -47.494 1.00 24.80 277 PHE B CA 1
ATOM 9607 C C . PHE B 1 283 ? 27.733 27.001 -47.250 1.00 27.43 277 PHE B C 1
ATOM 9608 O O . PHE B 1 283 ? 26.787 27.222 -46.480 1.00 30.13 277 PHE B O 1
ATOM 9625 N N . VAL B 1 284 ? 28.387 27.974 -47.884 1.00 27.81 278 VAL B N 1
ATOM 9626 C CA . VAL B 1 284 ? 28.213 29.401 -47.607 1.00 30.24 278 VAL B CA 1
ATOM 9627 C C . VAL B 1 284 ? 27.970 30.131 -48.920 1.00 29.46 278 VAL B C 1
ATOM 9628 O O . VAL B 1 284 ? 28.773 30.015 -49.846 1.00 30.27 278 VAL B O 1
ATOM 9641 N N . ASP B 1 285 ? 26.900 30.924 -48.980 1.00 32.50 279 ASP B N 1
ATOM 9642 C CA . ASP B 1 285 ? 26.722 31.925 -50.031 1.00 32.31 279 ASP B CA 1
ATOM 9643 C C . ASP B 1 285 ? 27.443 33.202 -49.603 1.00 32.17 279 ASP B C 1
ATOM 9644 O O . ASP B 1 285 ? 26.985 33.907 -48.703 1.00 31.70 279 ASP B O 1
ATOM 9653 N N . VAL B 1 286 ? 28.576 33.502 -50.242 1.00 33.81 280 VAL B N 1
ATOM 9654 C CA . VAL B 1 286 ? 29.387 34.639 -49.806 1.00 34.55 280 VAL B CA 1
ATOM 9655 C C . VAL B 1 286 ? 28.619 35.947 -49.917 1.00 35.33 280 VAL B C 1
ATOM 9656 O O . VAL B 1 286 ? 28.914 36.909 -49.200 1.00 36.29 280 VAL B O 1
ATOM 9669 N N . ASN B 1 287 ? 27.635 36.016 -50.808 1.00 36.97 281 ASN B N 1
ATOM 9670 C CA . ASN B 1 287 ? 26.871 37.244 -50.968 1.00 38.71 281 ASN B CA 1
ATOM 9671 C C . ASN B 1 287 ? 25.841 37.445 -49.870 1.00 38.89 281 ASN B C 1
ATOM 9672 O O . ASN B 1 287 ? 25.308 38.552 -49.748 1.00 40.93 281 ASN B O 1
ATOM 9683 N N . LYS B 1 288 ? 25.554 36.418 -49.064 1.00 35.88 282 LYS B N 1
ATOM 9684 C CA . LYS B 1 288 ? 24.572 36.525 -47.993 1.00 37.43 282 LYS B CA 1
ATOM 9685 C C . LYS B 1 288 ? 25.221 36.492 -46.610 1.00 36.37 282 LYS B C 1
ATOM 9686 O O . LYS B 1 288 ? 24.532 36.268 -45.610 1.00 38.25 282 LYS B O 1
ATOM 9705 N N . LEU B 1 289 ? 26.528 36.730 -46.533 1.00 35.65 283 LEU B N 1
ATOM 9706 C CA . LEU B 1 289 ? 27.213 36.712 -45.252 1.00 35.13 283 LEU B CA 1
ATOM 9707 C C . LEU B 1 289 ? 26.852 37.953 -44.436 1.00 39.09 283 LEU B C 1
ATOM 9708 O O . LEU B 1 289 ? 26.495 38.992 -45.000 1.00 38.26 283 LEU B O 1
ATOM 9724 N N . PRO B 1 290 ? 26.939 37.870 -43.106 1.00 39.60 284 PRO B N 1
ATOM 9725 C CA . PRO B 1 290 ? 26.627 39.037 -42.271 1.00 36.73 284 PRO B CA 1
ATOM 9726 C C . PRO B 1 290 ? 27.354 40.284 -42.752 1.00 36.41 284 PRO B C 1
ATOM 9727 O O . PRO B 1 290 ? 28.528 40.244 -43.129 1.00 34.73 284 PRO B O 1
ATOM 9738 N N . LYS B 1 291 ? 26.638 41.409 -42.718 1.00 40.58 285 LYS B N 1
ATOM 9739 C CA . LYS B 1 291 ? 27.170 42.663 -43.239 1.00 40.01 285 LYS B CA 1
ATOM 9740 C C . LYS B 1 291 ? 28.510 43.022 -42.606 1.00 39.54 285 LYS B C 1
ATOM 9741 O O . LYS B 1 291 ? 29.356 43.650 -43.252 1.00 40.00 285 LYS B O 1
ATOM 9760 N N . ILE B 1 292 ? 28.736 42.620 -41.353 1.00 38.79 286 ILE B N 1
ATOM 9761 C CA . ILE B 1 292 ? 29.941 43.037 -40.650 1.00 36.29 286 ILE B CA 1
ATOM 9762 C C . ILE B 1 292 ? 31.207 42.467 -41.280 1.00 33.51 286 ILE B C 1
ATOM 9763 O O . ILE B 1 292 ? 32.289 43.033 -41.101 1.00 33.14 286 ILE B O 1
ATOM 9779 N N . LEU B 1 293 ? 31.109 41.366 -42.023 1.00 33.34 287 LEU B N 1
ATOM 9780 C CA . LEU B 1 293 ? 32.280 40.765 -42.647 1.00 32.85 287 LEU B CA 1
ATOM 9781 C C . LEU B 1 293 ? 32.776 41.540 -43.868 1.00 34.59 287 LEU B C 1
ATOM 9782 O O . LEU B 1 293 ? 33.765 41.124 -44.480 1.00 32.41 287 LEU B O 1
ATOM 9798 N N . LYS B 1 294 ? 32.134 42.662 -44.214 1.00 35.18 288 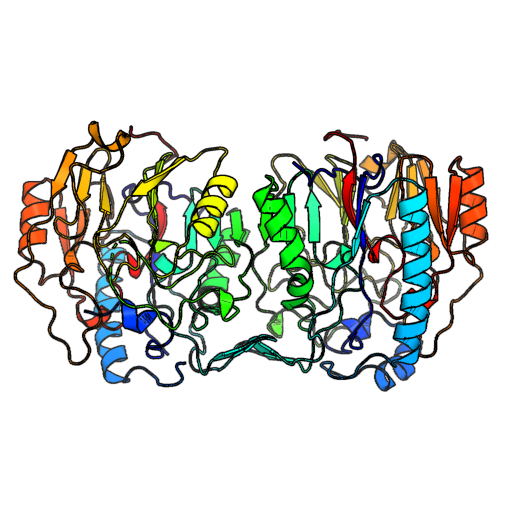LYS B N 1
ATOM 9799 C CA . LYS B 1 294 ? 32.545 43.445 -45.379 1.00 35.06 288 LYS B CA 1
ATOM 9800 C C . LYS B 1 294 ? 34.011 43.852 -45.302 1.00 33.07 288 LYS B C 1
ATOM 9801 O O . LYS B 1 294 ? 34.711 43.869 -46.322 1.00 35.56 288 LYS B O 1
ATOM 9820 N N . SER B 1 295 ? 34.492 44.199 -44.108 1.00 33.41 289 SER B N 1
ATOM 9821 C CA . SER B 1 295 ? 35.840 44.729 -43.953 1.00 31.44 289 SER B CA 1
ATOM 9822 C C . SER B 1 295 ? 36.917 43.651 -43.907 1.00 31.32 289 SER B C 1
ATOM 9823 O O . SER B 1 295 ? 38.103 43.994 -43.903 1.00 30.65 289 SER B O 1
ATOM 9831 N N . TRP B 1 296 ? 36.549 42.370 -43.881 1.00 29.06 290 TRP B N 1
ATOM 9832 C CA . TRP B 1 296 ? 37.518 41.287 -43.858 1.00 28.28 290 TRP B CA 1
ATOM 9833 C C . TRP B 1 296 ? 37.745 40.720 -45.256 1.00 26.19 290 TRP B C 1
ATOM 9834 O O . TRP B 1 296 ? 36.876 40.788 -46.124 1.00 28.49 290 TRP B O 1
ATOM 9855 N N . ASP B 1 297 ? 38.923 40.138 -45.449 1.00 25.28 291 ASP B N 1
ATOM 9856 C CA . ASP B 1 297 ? 39.202 39.328 -46.623 1.00 27.15 291 ASP B CA 1
ATOM 9857 C C . ASP B 1 297 ? 38.517 37.972 -46.469 1.00 27.20 291 ASP B C 1
ATOM 9858 O O . ASP B 1 297 ? 38.700 37.286 -45.459 1.00 25.71 291 ASP B O 1
ATOM 9867 N N . ILE B 1 298 ? 37.728 37.586 -47.457 1.00 25.39 292 ILE B N 1
ATOM 9868 C CA . ILE B 1 298 ? 37.105 36.271 -47.469 1.00 24.90 292 ILE B CA 1
ATOM 9869 C C . ILE B 1 298 ? 38.006 35.355 -48.289 1.00 26.55 292 ILE B C 1
ATOM 9870 O O . ILE B 1 298 ? 38.228 35.583 -49.486 1.00 24.26 292 ILE B O 1
ATOM 9886 N N . LEU B 1 299 ? 38.575 34.345 -47.623 1.00 21.54 293 LEU B N 1
ATOM 9887 C CA . LEU B 1 299 ? 39.464 33.366 -48.241 1.00 23.19 293 LEU B CA 1
ATOM 9888 C C . LEU B 1 299 ? 38.611 32.152 -48.585 1.00 23.47 293 LEU B C 1
ATOM 9889 O O . LEU B 1 299 ? 38.233 31.379 -47.699 1.00 21.78 293 LEU B O 1
ATOM 9905 N N . VAL B 1 300 ? 38.268 32.002 -49.861 1.00 20.97 294 VAL B N 1
ATOM 9906 C CA . VAL B 1 300 ? 37.398 30.904 -50.279 1.00 21.19 294 VAL B CA 1
ATOM 9907 C C . VAL B 1 300 ? 38.236 29.633 -50.367 1.00 22.32 294 VAL B C 1
ATOM 9908 O O . VAL B 1 300 ? 39.228 29.574 -51.100 1.00 21.34 294 VAL B O 1
ATOM 9921 N N . ALA B 1 301 ? 37.828 28.608 -49.632 1.00 19.19 295 ALA B N 1
ATOM 9922 C CA . ALA B 1 301 ? 38.593 27.370 -49.591 1.00 20.16 295 ALA B CA 1
ATOM 9923 C C . ALA B 1 301 ? 38.669 26.717 -50.972 1.00 18.70 295 ALA B C 1
ATOM 9924 O O . ALA B 1 301 ? 37.666 26.687 -51.705 1.00 18.34 295 ALA B O 1
ATOM 9931 N N . PRO B 1 302 ? 39.814 26.130 -51.335 1.00 17.47 296 PRO B N 1
ATOM 9932 C CA . PRO B 1 302 ? 39.863 25.304 -52.548 1.00 19.39 296 PRO B CA 1
ATOM 9933 C C . PRO B 1 302 ? 39.099 24.003 -52.359 1.00 19.35 296 PRO B C 1
ATOM 9934 O O . PRO B 1 302 ? 38.885 23.519 -51.241 1.00 17.96 296 PRO B O 1
ATOM 9945 N N . TYR B 1 303 ? 38.691 23.428 -53.490 1.00 17.54 297 TYR B N 1
ATOM 9946 C CA . TYR B 1 303 ? 38.065 22.114 -53.495 1.00 17.96 297 TYR B CA 1
ATOM 9947 C C . TYR B 1 303 ? 39.100 21.013 -53.246 1.00 18.45 297 TYR B C 1
ATOM 9948 O O . TYR B 1 303 ? 40.201 21.049 -53.809 1.00 18.52 297 TYR B O 1
ATOM 9966 N N . PRO B 1 304 ? 38.783 20.014 -52.415 1.00 17.67 298 PRO B N 1
ATOM 9967 C CA . PRO B 1 304 ? 39.823 19.043 -52.032 1.00 17.80 298 PRO B CA 1
ATOM 9968 C C . PRO B 1 304 ? 40.182 18.039 -53.122 1.00 17.97 298 PRO B C 1
ATOM 9969 O O . PRO B 1 304 ? 41.324 17.556 -53.130 1.00 17.38 298 PRO B O 1
ATOM 9980 N N . ASN B 1 305 ? 39.259 17.713 -54.034 1.00 17.56 299 ASN B N 1
ATOM 9981 C CA . ASN B 1 305 ? 39.461 16.630 -55.009 1.00 20.30 299 ASN B CA 1
ATOM 9982 C C . ASN B 1 305 ? 39.946 15.363 -54.308 1.00 19.67 299 ASN B C 1
ATOM 9983 O O . ASN B 1 305 ? 40.834 14.656 -54.786 1.00 22.02 299 ASN B O 1
ATOM 9994 N N . HIS B 1 306 ? 39.343 15.068 -53.162 1.00 21.01 300 HIS B N 1
ATOM 9995 C CA . HIS B 1 306 ? 39.800 13.976 -52.315 1.00 21.43 300 HIS B CA 1
ATOM 9996 C C . HIS B 1 306 ? 38.697 13.641 -51.328 1.00 23.60 300 HIS B C 1
ATOM 9997 O O . HIS B 1 306 ? 38.225 14.532 -50.625 1.00 20.41 300 HIS B O 1
ATOM 10011 N N . ILE B 1 307 ? 38.297 12.377 -51.287 1.00 23.87 301 ILE B N 1
ATOM 10012 C CA . ILE B 1 307 ? 37.352 11.848 -50.306 1.00 27.73 301 ILE B CA 1
ATOM 10013 C C . ILE B 1 307 ? 38.140 10.976 -49.334 1.00 28.84 301 ILE B C 1
ATOM 10014 O O . ILE B 1 307 ? 38.716 9.969 -49.760 1.00 30.05 301 ILE B O 1
ATOM 10030 N N . PRO B 1 308 ? 38.184 11.293 -48.041 1.00 27.80 302 PRO B N 1
ATOM 10031 C CA . PRO B 1 308 ? 38.911 10.420 -47.105 1.00 32.57 302 PRO B CA 1
ATOM 10032 C C . PRO B 1 308 ? 38.478 8.967 -47.238 1.00 38.72 302 PRO B C 1
ATOM 10033 O O . PRO B 1 308 ? 37.287 8.653 -47.272 1.00 39.46 302 PRO B O 1
ATOM 10044 N N . GLN B 1 309 ? 39.463 8.079 -47.329 1.00 43.17 303 GLN B N 1
ATOM 10045 C CA . GLN B 1 309 ? 39.230 6.650 -47.513 1.00 50.79 303 GLN B CA 1
ATOM 10046 C C . GLN B 1 309 ? 39.317 5.962 -46.154 1.00 53.67 303 GLN B C 1
ATOM 10047 O O . GLN B 1 309 ? 40.392 5.910 -45.545 1.00 54.48 303 GLN B O 1
ATOM 10061 N N . ASN B 1 310 ? 38.187 5.447 -45.672 1.00 53.72 304 ASN B N 1
ATOM 10062 C CA . ASN B 1 310 ? 38.191 4.640 -44.461 1.00 56.05 304 ASN B CA 1
ATOM 10063 C C . ASN B 1 310 ? 37.051 3.636 -44.518 1.00 56.41 304 ASN B C 1
ATOM 10064 O O . ASN B 1 310 ? 36.037 3.865 -45.184 1.00 54.60 304 ASN B O 1
ATOM 10075 N N . GLN B 1 311 ? 37.235 2.516 -43.809 1.00 57.91 305 GLN B N 1
ATOM 10076 C CA . GLN B 1 311 ? 36.162 1.537 -43.672 1.00 59.94 305 GLN B CA 1
ATOM 10077 C C . GLN B 1 311 ? 34.882 2.214 -43.204 1.00 54.49 305 GLN B C 1
ATOM 10078 O O . GLN B 1 311 ? 33.783 1.883 -43.662 1.00 53.65 305 GLN B O 1
ATOM 10092 N N . LEU B 1 312 ? 35.013 3.181 -42.303 1.00 52.28 306 LEU B N 1
ATOM 10093 C CA . LEU B 1 312 ? 33.891 3.932 -41.759 1.00 49.10 306 LEU B CA 1
ATOM 10094 C C . LEU B 1 312 ? 34.118 5.398 -42.102 1.00 49.96 306 LEU B C 1
ATOM 10095 O O . LEU B 1 312 ? 35.135 5.977 -41.704 1.00 45.94 306 LEU B O 1
ATOM 10111 N N . ARG B 1 313 ? 33.199 5.985 -42.871 1.00 47.57 307 ARG B N 1
ATOM 10112 C CA . ARG B 1 313 ? 33.356 7.352 -43.363 1.00 48.67 307 ARG B CA 1
ATOM 10113 C C . ARG B 1 313 ? 32.108 8.147 -43.008 1.00 47.84 307 ARG B C 1
ATOM 10114 O O . ARG B 1 313 ? 31.050 7.959 -43.620 1.00 47.61 307 ARG B O 1
ATOM 10135 N N . LEU B 1 314 ? 32.240 9.044 -42.028 1.00 43.85 308 LEU B N 1
ATOM 10136 C CA . LEU B 1 314 ? 31.115 9.799 -41.499 1.00 44.74 308 LEU B CA 1
ATOM 10137 C C . LEU B 1 314 ? 31.282 11.312 -41.596 1.00 45.52 308 LEU B C 1
ATOM 10138 O O . LEU B 1 314 ? 30.311 12.034 -41.339 1.00 45.88 308 LEU B O 1
ATOM 10154 N N . VAL B 1 315 ? 32.469 11.811 -41.942 1.00 41.38 309 VAL B N 1
ATOM 10155 C CA . VAL B 1 315 ? 32.691 13.238 -42.136 1.00 39.16 309 VAL B CA 1
ATOM 10156 C C . VAL B 1 315 ? 32.686 13.535 -43.629 1.00 39.61 309 VAL B C 1
ATOM 10157 O O . VAL B 1 315 ? 32.865 12.653 -44.479 1.00 35.19 309 VAL B O 1
ATOM 10170 N N . SER B 1 316 ? 32.504 14.807 -43.952 1.00 35.39 310 SER B N 1
ATOM 10171 C CA . SER B 1 316 ? 32.427 15.221 -45.338 1.00 31.38 310 SER B CA 1
ATOM 10172 C C . SER B 1 316 ? 33.823 15.538 -45.866 1.00 24.95 310 SER B C 1
ATOM 10173 O O . SER B 1 316 ? 34.803 15.646 -45.119 1.00 24.94 310 SER B O 1
ATOM 10181 N N . GLU B 1 317 ? 33.901 15.663 -47.185 1.00 23.89 311 GLU B N 1
ATOM 10182 C CA . GLU B 1 317 ? 35.143 16.009 -47.860 1.00 23.54 311 GLU B CA 1
ATOM 10183 C C . GLU B 1 317 ? 35.668 17.372 -47.438 1.00 20.61 311 GLU B C 1
ATOM 10184 O O . GLU B 1 317 ? 36.810 17.703 -47.763 1.00 19.32 311 GLU B O 1
ATOM 10196 N N . TRP B 1 318 ? 34.878 18.166 -46.721 1.00 19.78 312 TRP B N 1
ATOM 10197 C CA . TRP B 1 318 ? 35.309 19.493 -46.314 1.00 18.79 312 TRP B CA 1
ATOM 10198 C C . TRP B 1 318 ? 36.028 19.490 -44.966 1.00 18.62 312 TRP B C 1
ATOM 10199 O O . TRP B 1 318 ? 36.288 20.565 -44.414 1.00 19.27 312 TRP B O 1
ATOM 10220 N N . ALA B 1 319 ? 36.391 18.311 -44.452 1.00 17.85 313 ALA B N 1
ATOM 10221 C CA . ALA B 1 319 ? 37.129 18.232 -43.195 1.00 18.97 313 ALA B CA 1
ATOM 10222 C C . ALA B 1 319 ? 38.429 19.024 -43.230 1.00 16.83 313 ALA B C 1
ATOM 10223 O O . ALA B 1 319 ? 38.986 19.326 -42.170 1.00 18.02 313 ALA B O 1
ATOM 10230 N N . GLY B 1 320 ? 38.949 19.332 -44.420 1.00 18.26 314 GLY B N 1
ATOM 10231 C CA . GLY B 1 320 ? 40.208 20.058 -44.530 1.00 17.74 314 GLY B CA 1
ATOM 10232 C C . GLY B 1 320 ? 40.170 21.468 -43.970 1.00 17.81 314 GLY B C 1
ATOM 10233 O O . GLY B 1 320 ? 41.226 22.039 -43.670 1.00 18.77 314 GLY B O 1
ATOM 10237 N N . LEU B 1 321 ? 38.981 22.057 -43.839 1.00 17.31 315 LEU B N 1
ATOM 10238 C CA . LEU B 1 321 ? 38.833 23.376 -43.234 1.00 17.71 315 LEU B CA 1
ATOM 10239 C C . LEU B 1 321 ? 38.973 23.366 -41.716 1.00 17.25 315 LEU B C 1
ATOM 10240 O O . LEU B 1 321 ? 39.086 24.446 -41.121 1.00 15.82 315 LEU B O 1
ATOM 10256 N N . ASN B 1 322 ? 38.962 22.191 -41.075 1.00 16.39 316 ASN B N 1
ATOM 10257 C CA . ASN B 1 322 ? 38.970 22.083 -39.615 1.00 15.97 316 ASN B CA 1
ATOM 10258 C C . ASN B 1 322 ? 40.374 22.292 -39.061 1.00 17.30 316 ASN B C 1
ATOM 10259 O O . ASN B 1 322 ? 40.861 21.470 -38.288 1.00 15.77 316 ASN B O 1
ATOM 10270 N N . VAL B 1 323 ? 41.023 23.399 -39.433 1.00 16.91 317 VAL B N 1
ATOM 10271 C CA . VAL B 1 323 ? 42.417 23.645 -39.063 1.00 16.33 317 VAL B CA 1
ATOM 10272 C C . VAL B 1 323 ? 42.517 24.283 -37.683 1.00 17.63 317 VAL B C 1
ATOM 10273 O O . VAL B 1 323 ? 41.522 24.744 -37.119 1.00 15.90 317 VAL B O 1
ATOM 10286 N N . LEU B 1 324 ? 43.727 24.292 -37.123 1.00 17.06 318 LEU B N 1
ATOM 10287 C CA . LEU B 1 324 ? 44.001 24.891 -35.819 1.00 16.56 318 LEU B CA 1
ATOM 10288 C C . LEU B 1 324 ? 45.147 25.886 -35.948 1.00 16.83 318 LEU B C 1
ATOM 10289 O O . LEU B 1 324 ? 46.225 25.528 -36.427 1.00 17.70 318 LEU B O 1
ATOM 10305 N N . MET B 1 325 ? 44.913 27.127 -35.515 1.00 18.13 319 MET B N 1
ATOM 10306 C CA . MET B 1 325 ? 45.925 28.179 -35.554 1.00 19.00 319 MET B CA 1
ATOM 10307 C C . MET B 1 325 ? 46.728 28.153 -34.258 1.00 19.25 319 MET B C 1
ATOM 10308 O O . MET B 1 325 ? 46.152 28.148 -33.168 1.00 19.61 319 MET B O 1
ATOM 10322 N N . LEU B 1 326 ? 48.050 28.148 -34.384 1.00 21.20 320 LEU B N 1
ATOM 10323 C CA . LEU B 1 326 ? 48.937 28.277 -33.233 1.00 22.19 320 LEU B CA 1
ATOM 10324 C C . LEU B 1 326 ? 49.317 29.724 -32.955 1.00 23.49 320 LEU B C 1
ATOM 10325 O O . LEU B 1 326 ? 49.765 30.042 -31.843 1.00 22.80 320 LEU B O 1
ATOM 10341 N N . ASP B 1 327 ? 49.194 30.580 -33.964 1.00 22.80 321 ASP B N 1
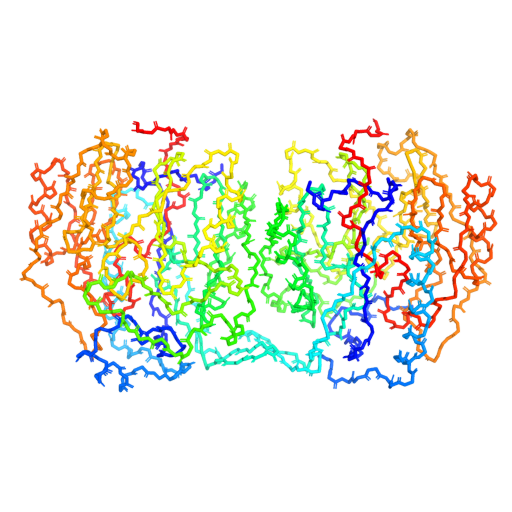ATOM 10342 C CA . ASP B 1 327 ? 49.177 32.032 -33.831 1.00 23.79 321 ASP B CA 1
ATOM 10343 C C . ASP B 1 327 ? 48.548 32.550 -35.126 1.00 25.35 321 ASP B C 1
ATOM 10344 O O . ASP B 1 327 ? 47.810 31.815 -35.787 1.00 23.38 321 ASP B O 1
ATOM 10353 N N . GLU B 1 328 ? 48.867 33.781 -35.508 1.00 25.36 322 GLU B N 1
ATOM 10354 C CA . GLU B 1 328 ? 48.279 34.325 -36.723 1.00 27.26 322 GLU B CA 1
ATOM 10355 C C . GLU B 1 328 ? 48.879 33.749 -38.002 1.00 25.92 322 GLU B C 1
ATOM 10356 O O . GLU B 1 328 ? 48.346 34.014 -39.091 1.00 27.28 322 GLU B O 1
ATOM 10368 N N . GLU B 1 329 ? 49.941 32.958 -37.899 1.00 26.53 323 GLU B N 1
ATOM 10369 C CA . GLU B 1 329 ? 50.680 32.466 -39.053 1.00 27.30 323 GLU B CA 1
ATOM 10370 C C . GLU B 1 329 ? 50.754 30.946 -39.110 1.00 26.62 323 GLU B C 1
ATOM 10371 O O . GLU B 1 329 ? 50.545 30.355 -40.179 1.00 25.93 323 GLU B O 1
ATOM 10383 N N . ARG B 1 330 ? 51.059 30.287 -37.997 1.00 24.94 324 ARG B N 1
ATOM 10384 C CA . ARG B 1 330 ? 51.262 28.846 -38.000 1.00 23.78 324 ARG B CA 1
ATOM 10385 C C . ARG B 1 330 ? 49.910 28.141 -37.928 1.00 21.30 324 ARG B C 1
ATOM 10386 O O . ARG B 1 330 ? 49.087 28.458 -37.061 1.00 22.14 324 ARG B O 1
ATOM 10407 N N . VAL B 1 331 ? 49.670 27.197 -38.834 1.00 22.33 325 VAL B N 1
ATOM 10408 C CA . VAL B 1 331 ? 48.365 26.546 -38.926 1.00 19.82 325 VAL B CA 1
ATOM 10409 C C . VAL B 1 331 ? 48.557 25.055 -39.162 1.00 20.56 325 VAL B C 1
ATOM 10410 O O . VAL B 1 331 ? 49.278 24.640 -40.082 1.00 20.37 325 VAL B O 1
ATOM 10423 N N . ILE B 1 332 ? 47.912 24.247 -38.327 1.00 18.31 326 ILE B N 1
ATOM 10424 C CA . ILE B 1 332 ? 47.961 22.801 -38.476 1.00 19.27 326 ILE B CA 1
ATOM 10425 C C . ILE B 1 332 ? 46.901 22.378 -39.488 1.00 18.11 326 ILE B C 1
ATOM 10426 O O . ILE B 1 332 ? 45.726 22.749 -39.370 1.00 17.85 326 ILE B O 1
ATOM 10442 N N . VAL B 1 333 ? 47.323 21.601 -40.486 1.00 19.34 327 VAL B N 1
ATOM 10443 C CA . VAL B 1 333 ? 46.481 21.196 -41.612 1.00 19.32 327 VAL B CA 1
ATOM 10444 C C . VAL B 1 333 ? 46.819 19.751 -41.971 1.00 20.47 327 VAL B C 1
ATOM 10445 O O . VAL B 1 333 ? 47.949 19.299 -41.773 1.00 21.78 327 VAL B O 1
ATOM 10458 N N . GLU B 1 334 ? 45.824 19.006 -42.472 1.00 17.27 328 GLU B N 1
ATOM 10459 C CA . GLU B 1 334 ? 45.972 17.564 -42.657 1.00 18.73 328 GLU B CA 1
ATOM 10460 C C . GLU B 1 334 ? 46.739 17.234 -43.944 1.00 20.75 328 GLU B C 1
ATOM 10461 O O . GLU B 1 334 ? 46.558 17.872 -44.984 1.00 19.29 328 GLU B O 1
ATOM 10473 N N . LYS B 1 335 ? 47.582 16.199 -43.863 1.00 21.19 329 LYS B N 1
ATOM 10474 C CA . LYS B 1 335 ? 48.592 15.934 -44.894 1.00 23.10 329 LYS B CA 1
ATOM 10475 C C . LYS B 1 335 ? 47.996 15.653 -46.271 1.00 21.71 329 LYS B C 1
ATOM 10476 O O . LYS B 1 335 ? 48.608 16.008 -47.292 1.00 24.81 329 LYS B O 1
ATOM 10495 N N . LYS B 1 336 ? 46.837 15.018 -46.346 1.00 19.61 330 LYS B N 1
ATOM 10496 C CA . LYS B 1 336 ? 46.252 14.735 -47.654 1.00 21.47 330 LYS B CA 1
ATOM 10497 C C . LYS B 1 336 ? 45.516 15.932 -48.244 1.00 20.50 330 LYS B C 1
ATOM 10498 O O . LYS B 1 336 ? 45.069 15.861 -49.396 1.00 21.52 330 LYS B O 1
ATOM 10517 N N . GLN B 1 337 ? 45.417 17.040 -47.514 1.00 19.84 331 GLN B N 1
ATOM 10518 C CA . GLN B 1 337 ? 44.663 18.205 -47.983 1.00 19.15 331 GLN B CA 1
ATOM 10519 C C . GLN B 1 337 ? 45.578 19.141 -48.774 1.00 20.02 331 GLN B C 1
ATOM 10520 O O . GLN B 1 337 ? 45.810 20.301 -48.432 1.00 17.42 331 GLN B O 1
ATOM 10534 N N . GLU B 1 338 ? 46.105 18.600 -49.873 1.00 20.32 332 GLU B N 1
ATOM 10535 C CA . GLU B 1 338 ? 47.121 19.329 -50.624 1.00 22.08 332 GLU B CA 1
ATOM 10536 C C . GLU B 1 338 ? 46.601 20.657 -51.167 1.00 20.71 332 GLU B C 1
ATOM 10537 O O . GLU B 1 338 ? 47.349 21.645 -51.111 1.00 21.13 332 GLU B O 1
ATOM 10549 N N . PRO B 1 339 ? 45.367 20.769 -51.667 1.00 19.89 333 PRO B N 1
ATOM 10550 C CA . PRO B 1 339 ? 44.903 22.093 -52.123 1.00 19.13 333 PRO B CA 1
ATOM 10551 C C . PRO B 1 339 ? 44.833 23.126 -51.005 1.00 20.08 333 PRO B C 1
ATOM 10552 O O . PRO B 1 339 ? 45.230 24.286 -51.195 1.00 19.27 333 PRO B O 1
ATOM 10563 N N . MET B 1 340 ? 44.344 22.730 -49.829 1.00 18.70 334 MET B N 1
ATOM 10564 C CA . MET B 1 340 ? 44.308 23.648 -48.689 1.00 19.21 334 MET B CA 1
ATOM 10565 C C . MET B 1 340 ? 45.710 24.086 -48.278 1.00 18.90 334 MET B C 1
ATOM 10566 O O . MET B 1 340 ? 45.933 25.259 -47.957 1.00 19.50 334 MET B O 1
ATOM 10580 N N . ILE B 1 341 ? 46.660 23.149 -48.248 1.00 20.15 335 ILE B N 1
ATOM 10581 C CA . ILE B 1 341 ? 48.035 23.477 -47.870 1.00 20.95 335 ILE B CA 1
ATOM 10582 C C . ILE B 1 341 ? 48.595 24.548 -48.801 1.00 22.33 335 ILE B C 1
ATOM 10583 O O . ILE B 1 341 ? 49.154 25.562 -48.355 1.00 23.33 335 ILE B O 1
ATOM 10599 N N . LYS B 1 342 ? 48.434 24.346 -50.110 1.00 22.79 336 LYS B N 1
ATOM 10600 C CA . LYS B 1 342 ? 48.905 25.339 -51.074 1.00 22.72 336 LYS B CA 1
ATOM 10601 C C . LYS B 1 342 ? 48.192 26.677 -50.899 1.00 24.33 336 LYS B C 1
ATOM 10602 O O . LYS B 1 342 ? 48.825 27.738 -50.960 1.00 25.35 336 LYS B O 1
ATOM 10621 N N . ALA B 1 343 ? 46.871 26.657 -50.697 1.00 22.65 337 ALA B N 1
ATOM 10622 C CA . ALA B 1 343 ? 46.133 27.909 -50.593 1.00 22.86 337 ALA B CA 1
ATOM 10623 C C . ALA B 1 343 ? 46.555 28.701 -49.359 1.00 23.69 337 ALA B C 1
ATOM 10624 O O . ALA B 1 343 ? 46.744 29.923 -49.431 1.00 23.03 337 ALA B O 1
ATOM 10631 N N . LEU B 1 344 ? 46.710 28.023 -48.221 1.00 20.77 338 LEU B N 1
ATOM 10632 C CA . LEU B 1 344 ? 47.144 28.710 -47.010 1.00 24.22 338 LEU B CA 1
ATOM 10633 C C . LEU B 1 344 ? 48.524 29.331 -47.203 1.00 24.88 338 LEU B C 1
ATOM 10634 O O . LEU B 1 344 ? 48.784 30.452 -46.749 1.00 26.05 338 LEU B O 1
ATOM 10650 N N . LYS B 1 345 ? 49.415 28.611 -47.880 1.00 25.07 339 LYS B N 1
ATOM 10651 C CA . LYS B 1 345 ? 50.749 29.120 -48.175 1.00 28.38 339 LYS B CA 1
ATOM 10652 C C . LYS B 1 345 ? 50.675 30.375 -49.039 1.00 28.26 339 LYS B C 1
ATOM 10653 O O . LYS B 1 345 ? 51.282 31.405 -48.716 1.00 29.43 339 LYS B O 1
ATOM 10672 N N . ASP B 1 346 ? 49.900 30.319 -50.125 1.00 26.26 340 ASP B N 1
ATOM 10673 C CA 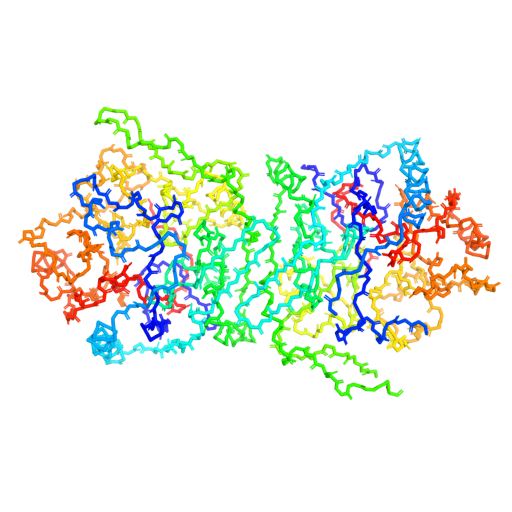. ASP B 1 346 ? 49.756 31.480 -51.002 1.00 29.46 340 ASP B CA 1
ATOM 10674 C C . ASP B 1 346 ? 49.106 32.655 -50.280 1.00 28.13 340 ASP B C 1
ATOM 10675 O O . ASP B 1 346 ? 49.363 33.817 -50.623 1.00 26.44 340 ASP B O 1
ATOM 10684 N N . TRP B 1 347 ? 48.273 32.378 -49.275 1.00 26.16 341 TRP B N 1
ATOM 10685 C CA . TRP B 1 347 ? 47.625 33.420 -48.493 1.00 25.47 341 TRP B CA 1
ATOM 10686 C C . TRP B 1 347 ? 48.533 33.997 -47.415 1.00 23.20 341 TRP B C 1
ATOM 10687 O O . TRP B 1 347 ? 48.123 34.941 -46.728 1.00 25.99 341 TRP B O 1
ATOM 10708 N N . GLY B 1 348 ? 49.731 33.455 -47.236 1.00 24.13 342 GLY B N 1
ATOM 10709 C CA . GLY B 1 348 ? 50.681 34.011 -46.302 1.00 26.66 342 GLY B CA 1
ATOM 10710 C C . GLY B 1 348 ? 50.751 33.336 -44.951 1.00 25.14 342 GLY B C 1
ATOM 10711 O O . GLY B 1 348 ? 51.405 33.869 -44.050 1.00 25.09 342 GLY B O 1
ATOM 10715 N N . PHE B 1 349 ? 50.115 32.185 -44.787 1.00 24.22 343 PHE B N 1
ATOM 10716 C CA . PHE B 1 349 ? 50.212 31.387 -43.575 1.00 24.87 343 PHE B CA 1
ATOM 10717 C C . PHE B 1 349 ? 51.352 30.377 -43.697 1.00 27.15 343 PHE B C 1
ATOM 10718 O O . PHE B 1 349 ? 51.914 30.169 -44.775 1.00 26.99 343 PHE B O 1
ATOM 10735 N N . LYS B 1 350 ? 51.687 29.737 -42.572 1.00 25.84 344 LYS B N 1
ATOM 10736 C CA . LYS B 1 350 ? 52.761 28.743 -42.492 1.00 25.90 344 LYS B CA 1
ATOM 10737 C C . LYS B 1 350 ? 52.167 27.396 -42.100 1.00 25.66 344 LYS B C 1
ATOM 10738 O O . LYS B 1 350 ? 52.057 27.081 -40.901 1.00 24.18 344 LYS B O 1
ATOM 10757 N N . PRO B 1 351 ? 51.798 26.559 -43.071 1.00 24.24 345 PRO B N 1
ATOM 10758 C CA . PRO B 1 351 ? 51.186 25.266 -42.741 1.00 22.28 345 PRO B CA 1
ATOM 10759 C C . PRO B 1 351 ? 52.143 24.324 -42.028 1.00 24.91 345 PRO B C 1
ATOM 10760 O O . PRO B 1 351 ? 53.298 24.159 -42.428 1.00 23.57 345 PRO B O 1
ATOM 10771 N N . ILE B 1 352 ? 51.625 23.661 -40.993 1.00 22.57 346 ILE B N 1
ATOM 10772 C CA . ILE B 1 352 ? 52.300 22.558 -40.318 1.00 22.79 346 ILE B CA 1
ATOM 10773 C C . ILE B 1 352 ? 51.465 21.306 -40.544 1.00 23.95 346 ILE B C 1
ATOM 10774 O O . ILE B 1 352 ? 50.324 21.221 -40.071 1.00 22.52 346 ILE B O 1
ATOM 10790 N N . VAL B 1 353 ? 52.035 20.333 -41.243 1.00 22.80 347 VAL B N 1
ATOM 10791 C CA . VAL B 1 353 ? 51.282 19.203 -41.758 1.00 24.56 347 VAL B CA 1
ATOM 10792 C C . VAL B 1 353 ? 51.275 18.060 -40.751 1.00 24.60 347 VAL B C 1
ATOM 10793 O O . VAL B 1 353 ? 52.265 17.812 -40.053 1.00 25.77 347 VAL B O 1
ATOM 10806 N N . CYS B 1 354 ? 50.147 17.351 -40.694 1.00 22.24 348 CYS B N 1
ATOM 10807 C CA . CYS B 1 354 ? 49.943 16.241 -39.773 1.00 22.33 348 CYS B CA 1
ATOM 10808 C C . CYS B 1 354 ? 48.972 15.251 -40.403 1.00 22.97 348 CYS B C 1
ATOM 10809 O O . CYS B 1 354 ? 47.950 15.662 -40.971 1.00 20.69 348 CYS B O 1
ATOM 10817 N N . SER B 1 355 ? 49.302 13.956 -40.323 1.00 21.42 349 SER B N 1
ATOM 10818 C CA . SER B 1 355 ? 48.392 12.900 -40.745 1.00 21.11 349 SER B CA 1
ATOM 10819 C C . SER B 1 355 ? 47.340 12.704 -39.658 1.00 21.15 349 SER B C 1
ATOM 10820 O O . SER B 1 355 ? 47.679 12.518 -38.489 1.00 21.18 349 SER B O 1
ATOM 10828 N N . PHE B 1 356 ? 46.068 12.759 -40.044 1.00 19.81 350 PHE B N 1
ATOM 10829 C CA . PHE B 1 356 ? 45.003 12.726 -39.046 1.00 19.57 350 PHE B CA 1
ATOM 10830 C C . PHE B 1 356 ? 43.711 12.109 -39.570 1.00 19.50 350 PHE B C 1
ATOM 10831 O O . PHE B 1 356 ? 42.706 12.146 -38.853 1.00 18.47 350 PHE B O 1
ATOM 10848 N N . GLU B 1 357 ? 43.689 11.519 -40.766 1.00 19.20 351 GLU B N 1
ATOM 10849 C CA . GLU B 1 357 ? 42.438 10.977 -41.278 1.00 20.95 351 GLU B CA 1
ATOM 10850 C C . GLU B 1 357 ? 41.904 9.834 -40.431 1.00 18.98 351 GLU B C 1
ATOM 10851 O O . GLU B 1 357 ? 40.698 9.574 -40.462 1.00 20.43 351 GLU B O 1
ATOM 10863 N N . SER B 1 358 ? 42.761 9.150 -39.681 1.00 19.95 352 SER B N 1
ATOM 10864 C CA . SER B 1 358 ? 42.284 8.087 -38.804 1.00 21.91 352 SER B CA 1
ATOM 10865 C C . SER B 1 358 ? 41.450 8.621 -37.644 1.00 21.34 352 SER B C 1
ATOM 10866 O O . SER B 1 358 ? 40.762 7.834 -36.984 1.00 21.00 352 SER B O 1
ATOM 10874 N N . TYR B 1 359 ? 41.491 9.932 -37.392 1.00 20.15 353 TYR B N 1
ATOM 10875 C CA . TYR B 1 359 ? 40.654 10.559 -36.375 1.00 17.79 353 TYR B CA 1
ATOM 10876 C C . TYR B 1 359 ? 39.261 10.891 -36.898 1.00 19.15 353 TYR B C 1
ATOM 10877 O O . TYR B 1 359 ? 38.328 11.045 -36.099 1.00 17.27 353 TYR B O 1
ATOM 10895 N N . TYR B 1 360 ? 39.109 10.993 -38.220 1.00 19.15 354 TYR B N 1
ATOM 10896 C CA . TYR B 1 360 ? 37.830 11.375 -38.809 1.00 19.91 354 TYR B CA 1
ATOM 10897 C C . TYR B 1 360 ? 36.681 10.458 -38.405 1.00 19.49 354 TYR B C 1
ATOM 10898 O O . TYR B 1 360 ? 35.554 10.963 -38.254 1.00 19.84 354 TYR B O 1
ATOM 10916 N N . PRO B 1 361 ? 36.856 9.142 -38.258 1.00 20.04 355 PRO B N 1
ATOM 10917 C CA . PRO B 1 361 ? 35.718 8.314 -37.836 1.00 21.07 355 PRO B CA 1
ATOM 10918 C C . PRO B 1 361 ? 35.187 8.702 -36.471 1.00 19.34 355 PRO B C 1
ATOM 10919 O O . PRO B 1 361 ? 34.046 8.344 -36.150 1.00 18.90 355 PRO B O 1
ATOM 10930 N N . PHE B 1 362 ? 35.967 9.432 -35.676 1.00 17.85 356 PHE B N 1
ATOM 10931 C CA . PHE B 1 362 ? 35.537 9.933 -34.377 1.00 17.99 356 PHE B CA 1
ATOM 10932 C C . PHE B 1 362 ? 34.898 11.314 -34.487 1.00 19.37 356 PHE B C 1
ATOM 10933 O O . PHE B 1 362 ? 34.587 11.941 -33.459 1.00 18.03 356 PHE B O 1
ATOM 10950 N N . LEU B 1 363 ? 34.675 11.766 -35.726 1.00 18.38 357 LEU B N 1
ATOM 10951 C CA . LEU B 1 363 ? 33.821 12.884 -36.110 1.00 20.23 357 LEU B CA 1
ATOM 10952 C C . LEU B 1 363 ? 34.483 14.239 -35.912 1.00 20.32 357 LEU B C 1
ATOM 10953 O O . LEU B 1 363 ? 33.790 15.245 -35.715 1.00 21.33 357 LEU B O 1
ATOM 10969 N N . GLY B 1 364 ? 35.808 14.291 -35.995 1.00 19.48 358 GLY B N 1
ATOM 10970 C CA . GLY B 1 364 ? 36.492 15.564 -35.865 1.00 18.86 358 GLY B CA 1
ATOM 10971 C C . GLY B 1 364 ? 37.860 15.529 -36.503 1.00 16.27 358 GLY B C 1
ATOM 10972 O O . GLY B 1 364 ? 38.396 14.470 -36.833 1.00 16.80 358 GLY B O 1
ATOM 10976 N N . SER B 1 365 ? 38.409 16.727 -36.688 1.00 16.02 359 SER B N 1
ATOM 10977 C CA . SER B 1 365 ? 39.827 16.895 -36.975 1.00 16.05 359 SER B CA 1
ATOM 10978 C C . SER B 1 365 ? 40.417 17.883 -35.961 1.00 15.56 359 SER B C 1
ATOM 10979 O O . SER B 1 365 ? 39.919 17.972 -34.832 1.00 15.17 359 SER B O 1
ATOM 10987 N N . PHE B 1 366 ? 41.457 18.639 -36.339 1.00 14.69 360 PHE B N 1
ATOM 10988 C CA . PHE B 1 366 ? 42.288 19.330 -35.355 1.00 14.68 360 PHE B CA 1
ATOM 10989 C C . PHE B 1 366 ? 41.480 20.309 -34.503 1.00 14.82 360 PHE B C 1
ATOM 10990 O O . PHE B 1 366 ? 41.640 20.365 -33.279 1.00 14.60 360 PHE B O 1
ATOM 11007 N N . HIS B 1 367 ? 40.651 21.134 -35.133 1.00 14.02 361 HIS B N 1
ATOM 11008 C CA . HIS B 1 367 ? 39.885 22.103 -34.357 1.00 13.99 361 HIS B CA 1
ATOM 11009 C C . HIS B 1 367 ? 38.887 21.392 -33.448 1.00 14.69 361 HIS B C 1
ATOM 11010 O O . HIS B 1 367 ? 38.693 21.795 -32.292 1.00 14.76 361 HIS B O 1
ATOM 11025 N N . CYS B 1 368 ? 38.244 20.321 -33.940 1.00 15.50 362 CYS B N 1
ATOM 11026 C CA . CYS B 1 368 ? 37.275 19.608 -33.106 1.00 15.14 362 CYS B CA 1
ATOM 11027 C C . CYS B 1 368 ? 37.962 18.963 -31.915 1.00 13.95 362 CYS B C 1
ATOM 11028 O O . CYS B 1 368 ? 37.382 18.850 -30.827 1.00 13.63 362 CYS B O 1
ATOM 11036 N N . ALA B 1 369 ? 39.173 18.480 -32.135 1.00 14.78 363 ALA B N 1
ATOM 11037 C CA . ALA B 1 369 ? 39.895 17.664 -31.171 1.00 15.24 363 ALA B CA 1
ATOM 11038 C C . ALA B 1 369 ? 40.561 18.481 -30.079 1.00 17.05 363 ALA B C 1
ATOM 11039 O O . ALA B 1 369 ? 41.239 17.891 -29.232 1.00 16.29 363 ALA B O 1
ATOM 11046 N N . THR B 1 370 ? 40.390 19.810 -30.079 1.00 14.52 364 THR B N 1
ATOM 11047 C CA . THR B 1 370 ? 41.049 20.689 -29.126 1.00 15.05 364 THR B CA 1
ATOM 11048 C C . THR B 1 370 ? 40.070 21.677 -28.502 1.00 15.56 364 THR B C 1
ATOM 11049 O O . THR B 1 370 ? 39.018 21.992 -29.061 1.00 15.69 364 THR B O 1
ATOM 11060 N N . LEU B 1 371 ? 40.451 22.167 -27.316 1.00 15.01 365 LEU B N 1
ATOM 11061 C CA . LEU B 1 371 ? 39.817 23.307 -26.666 1.00 15.23 365 LEU B CA 1
ATOM 11062 C C . LEU B 1 371 ? 40.937 24.241 -26.231 1.00 16.65 365 LEU B C 1
ATOM 11063 O O . 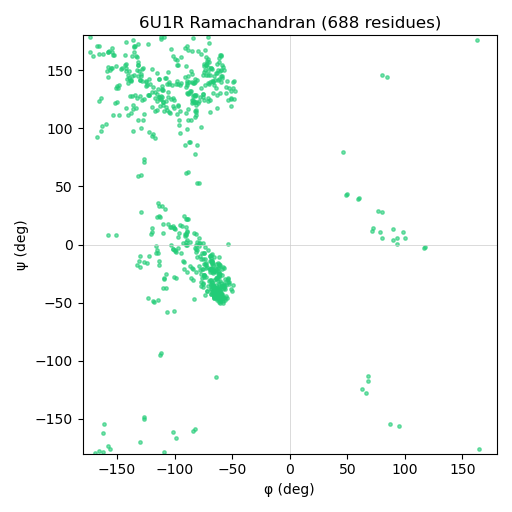LEU B 1 371 ? 41.689 23.911 -25.309 1.00 16.55 365 LEU B O 1
ATOM 11079 N N . ASP B 1 372 ? 41.080 25.377 -26.922 1.00 17.44 366 ASP B N 1
ATOM 11080 C CA . ASP B 1 372 ? 42.155 26.334 -26.624 1.00 16.48 366 ASP B CA 1
ATOM 11081 C C . ASP B 1 372 ? 41.768 27.110 -25.380 1.00 19.28 366 ASP B C 1
ATOM 11082 O O . ASP B 1 372 ? 40.983 28.055 -25.441 1.00 22.07 366 ASP B O 1
ATOM 11091 N N . VAL B 1 373 ? 42.344 26.733 -24.246 1.00 19.39 367 VAL B N 1
ATOM 11092 C CA . VAL B 1 373 ? 41.989 27.401 -23.000 1.00 17.66 367 VAL B CA 1
ATOM 11093 C C . VAL B 1 373 ? 42.814 28.665 -22.777 1.00 17.30 367 VAL B C 1
ATOM 11094 O O . VAL B 1 373 ? 42.318 29.609 -22.156 1.00 19.11 367 VAL B O 1
ATOM 11107 N N . ARG B 1 374 ? 44.046 28.741 -23.295 1.00 18.20 368 ARG B N 1
ATOM 11108 C CA . ARG B 1 374 ? 44.838 29.964 -23.142 1.00 19.49 368 ARG B CA 1
ATOM 11109 C C . ARG B 1 374 ? 45.541 30.361 -24.435 1.00 19.58 368 ARG B C 1
ATOM 11110 O O . ARG B 1 374 ? 46.385 29.619 -24.956 1.00 18.61 368 ARG B O 1
ATOM 11131 N N . ARG B 1 375 ? 45.207 31.561 -24.914 1.00 20.18 369 ARG B N 1
ATOM 11132 C CA . ARG B 1 375 ? 45.907 32.242 -25.987 1.00 21.61 369 ARG B CA 1
ATOM 11133 C C . ARG B 1 375 ? 46.331 33.612 -25.475 1.00 24.27 369 ARG B C 1
ATOM 11134 O O . ARG B 1 375 ? 45.538 34.316 -24.841 1.00 24.14 369 ARG B O 1
ATOM 11155 N N . ARG B 1 376 ? 47.564 34.005 -25.784 1.00 24.62 370 ARG B N 1
ATOM 11156 C CA . ARG B 1 376 ? 48.104 35.270 -25.287 1.00 27.76 370 ARG B CA 1
ATOM 11157 C C . ARG B 1 376 ? 47.381 36.433 -25.967 1.00 27.46 370 ARG B C 1
ATOM 11158 O O . ARG B 1 376 ? 47.502 36.618 -27.182 1.00 29.61 370 ARG B O 1
ATOM 11179 N N . GLY B 1 377 ? 46.621 37.212 -25.210 1.00 26.22 371 GLY B N 1
ATOM 11180 C CA . GLY B 1 377 ? 45.882 38.313 -25.797 1.00 26.30 371 GLY B CA 1
ATOM 11181 C C . GLY B 1 377 ? 44.778 38.822 -24.892 1.00 27.92 371 GLY B C 1
ATOM 11182 O O . GLY B 1 377 ? 44.531 38.295 -23.806 1.00 30.73 371 GLY B O 1
ATOM 11186 N N . THR B 1 378 ? 44.128 39.887 -25.365 1.00 26.93 372 THR B N 1
ATOM 11187 C CA . THR B 1 378 ? 43.047 40.568 -24.666 1.00 25.29 372 THR B CA 1
ATOM 11188 C C . THR B 1 378 ? 41.804 40.598 -25.545 1.00 25.25 372 THR B C 1
ATOM 11189 O O . THR B 1 378 ? 41.841 40.241 -26.723 1.00 26.12 372 THR B O 1
ATOM 11200 N N . LEU B 1 379 ? 40.699 41.063 -24.964 1.00 24.11 373 LEU B N 1
ATOM 11201 C CA . LEU B 1 379 ? 39.460 41.251 -25.710 1.00 25.19 373 LEU B CA 1
ATOM 11202 C C . LEU B 1 379 ? 39.554 42.493 -26.592 1.00 27.98 373 LEU B C 1
ATOM 11203 O O . LEU B 1 379 ? 39.905 43.577 -26.115 1.00 27.17 373 LEU B O 1
ATOM 11219 N N . GLN B 1 380 ? 39.218 42.330 -27.872 1.00 26.48 374 GLN B N 1
ATOM 11220 C CA . GLN B 1 380 ? 39.277 43.408 -28.854 1.00 28.47 374 GLN B CA 1
ATOM 11221 C C . GLN B 1 380 ? 38.120 43.305 -29.842 1.00 29.06 374 GLN B C 1
ATOM 11222 O O . GLN B 1 380 ? 37.461 42.265 -29.969 1.00 25.43 374 GLN B O 1
ATOM 11236 N N . SER B 1 381 ? 37.881 44.421 -30.542 1.00 27.28 375 SER B N 1
ATOM 11237 C CA . SER B 1 381 ? 37.018 44.469 -31.713 1.00 27.15 375 SER B CA 1
ATOM 11238 C C . SER B 1 381 ? 37.892 44.415 -32.953 1.00 27.46 375 SER B C 1
ATOM 11239 O O . SER B 1 381 ? 38.942 45.064 -33.013 1.00 27.70 375 SER B O 1
ATOM 11247 N N . TYR B 1 382 ? 37.455 43.639 -33.944 1.00 27.21 376 TYR B N 1
ATOM 11248 C CA . TYR B 1 382 ? 38.190 43.497 -35.193 1.00 28.55 376 TYR B CA 1
ATOM 11249 C C . TYR B 1 382 ? 37.355 43.938 -36.391 1.00 31.06 376 TYR B C 1
ATOM 11250 O O . TYR B 1 382 ? 37.761 43.719 -37.540 1.00 29.59 376 TYR B O 1
ATOM 11268 N N . PHE B 1 383 ? 36.201 44.546 -36.148 1.00 30.00 377 PHE B N 1
ATOM 11269 C CA . PHE B 1 383 ? 35.338 45.036 -37.205 1.00 34.38 377 PHE B CA 1
ATOM 11270 C C . PHE B 1 383 ? 35.068 46.522 -36.984 1.00 37.84 377 PHE B C 1
ATOM 11271 O O . PHE B 1 383 ? 33.979 47.035 -37.234 1.00 42.06 377 PHE B O 1
#

Organism: NCBI:txid467598

Nearest PDB structures (foldseek):
  6u1r-assembly1_A  TM=1.003E+00  e=7.267E-83  Microseira wollei
  6u1r-assembly1_B  TM=9.994E-01  e=2.411E-73  Microseira wollei
  4jdw-assembly1_A-2  TM=9.203E-01  e=1.395E-43  Homo sapiens
  1jdw-assembly1_A  TM=9.289E-01  e=1.627E-42  Homo sapiens
  2jdx-assembly1_A-2  TM=9.159E-01  e=4.483E-41  Homo sapiens

InterPro domains:
  IPR033195 Glycine/inosamine-phosphate amidinotransferase-like [PTHR10488] (15-377)

B-factor: mean 25.24, std 11.01, range [10.6, 89.15]

Secondary structure (DSSP, 8-state):
---BB-BS-SPEEEEEE-B-TT-BPPPTTTTGGGGS-HHHHHHHHHHS-TT---BPPHHHHHHHHHHHHHHHHHHHHTT-EEEEPPP--TT--EE-SS-EES----BS-HHHHEEEEBTEEEE---S-GGGTTGGGGGHHHHHHHHHTT-EEEEPPPP---GGGB-TT--PPPSSSPP--SB-SSS----GGGEEEETTEEEEE--SS--HHHHHHHHHHTTTT-EEEEEPP--TT---STTTEEEEETTEEEE-TTT--GGGS-GGGGGSEEEEPPP-------SS----GGGGG--EESSSSEEEEETT-HHHHHHHHHTT-EEEEE--GGGGGGT--TTTTEEEEEES-------/---BB-BS-SPEEEEEE-B-TT-BPPPTTTTGGGT------BPPHHHHHHHHHHHHHHHHHHHHTT-EEEE-----TT--EE-SS-EES----BS-HHHHEEEEBTEEEE---S-GGGTTGGGGGHHHHHHHHHTT-EEEEPPPP---GGGB-TT-------SB-SSS----GGGEEEETTEEEEE--SS--HHHHHHHHHHTTTT-EEEEEPP--TT---STTTEEEEETTEEEE-TTT--GGGS-GGGGGSEEEEPPP-------SS--S-GGGGG--EESSSSEEEEETT-HHHHHHHHHTT-EEEEE--GGGGGGT--TTTTEEEEEES-------